Protein AF-A0AAV1VVP1-F1 (afdb_monomer_lite)

pLDDT: mean 71.92, std 19.37, range [24.42, 95.31]

Foldseek 3Di:
DPPVVVVVVLVVVLVVLVVVLVVLVVVLVVCCVPPNCPDPVNVVSLVVSLVSLLVSLLSDDDPVSNVVSVVVSVVSLVVSLVSLVVVLVVLVPPPPPDDDDDDDDPVSVVVSVVSVVVSVVSVVVVVVSVVVSVVSVCVSVVHDPVPPPCPPPPCPPQLLVLLVVLVVQCPDPHHDPCSLVSLLVSQVVLVPDDQPQPDDPDFDDLLCLVAAADDDDPPDDDDDDDDDDDDDDDDDDPDPPNQRSLVSNLVSPLSDPDDCPCNRVSLRSNRNVLCVVLVHDHDDDHDDDDDDDSVLVVLLSVLSSLLSLLVSCVVDPDVLPSPSLLVLLVVLLVCLVCVVVLVVSCPDSSSVSSNLSSLQSVLVSLVVLLVPDDDDDPCPDPDDACSRVVPDHDRPSVVSSVSSVVSLVSLQVPADPVGRQWHWDQDPSGIHIDGPVCVVVVVVVVVVVVVVVVVVPPDD

Sequence (460 aa):
MNTNLSLTLGVHEEEKLLCEIGNSEKQLWALIHSKGLLHSDAQDLYRKVRSIYERIILNSHTHSELQDVEYSLWKLHYKYIDEFRKIIQKSSGNVESRKSGAPQNGVVQRNNANHFKLFKSFLSQAIEFYQKLIVKLREYYGVSGEALFHKKATYIGDDFLALYHCVRSLAVKEPFPDAWNNLIMLFEKNRLSQLQCVAREVCFDFLKPSGRIVEATEAQPKHISSNGNKIERKSTHFTDTKLWSPIVRSISFFFITSSLEEFPIALTCTIEELDKVLELDDFRPCWSQDKNDKLQLSLSAAFTFMGRFVERCLNSSSLNYCLLLPSVLIFMEWCSRMLDAIEVCATNQKSRRAISYFFDVFVELLNQLNNNRKGTEKLLDNTPLWEDYEDNFESGIELRTERIREAAIKIAGRSSNLSKWIITCDDVSGIKFYAASSEENHVKNETERSEFDENSTKRE

Radius of gyration: 31.5 Å; chains: 1; bounding box: 74×81×102 Å

InterPro domains:
  IPR011990 Tetratricopeptide-like helical domain superfamily [G3DSA:1.25.40.10] (18-149)
  IPR011990 Tetratricopeptide-like helical domain superfamily [G3DSA:1.25.40.10] (150-191)
  IPR011990 Tetratricopeptide-like helical domain superfamily [SSF48452] (19-442)
  IPR018834 DNA/RNA-binding domain, Est1-type [PF10373] (153-390)
  IPR019458 Telomerase activating protein Est1-like, N-terminal [PF10374] (69-150)
  IPR045153 Est1/Ebs1-like [PTHR15696] (153-455)

Secondary structure (DSSP, 8-state):
--HHHHHHHHHHHHHHHHHHHHHHHHHHHHHHHHH-TTSHHHHHHHHHHHHHHHHHHHH--SHHHHHHHHHHHHHHHHHHHHHHHHHHHHHHGGGTT--S-----HHHHHHHHHHHHHHHHHHHHHHHHHHHHHHHHHHHHT--GGG--------TT-HHHHHHHHHHHHSSSS--TTHHHHHHHHHHHHHHS-------S----TTSTT---------PPP---------------S--HHHHHHHHHHHHHHHSS--GGGHHHHHHHHHHHHHHHTTPPP-----------HHHHHHHHHHHHHHHHHHHHHT-S-GGG-TTHHHHHHHHHHHHHSHHHHHHHTTSHHHHHHHHHHHHHHHHHHHHHHHT----------PPPHHHH-SS----HHHHHHHHHHHHHHHHHH--TTS--EEEEEETTEEEEEEGGGHHHHHHHHHHHHHHHHHHTT--

Structure (mmCIF, N/CA/C/O backbone):
data_AF-A0AAV1VVP1-F1
#
_entry.id   AF-A0AAV1VVP1-F1
#
loop_
_atom_site.group_PDB
_atom_site.id
_atom_site.type_symbol
_atom_site.label_atom_id
_atom_site.label_alt_id
_atom_site.label_comp_id
_atom_site.label_asym_id
_atom_site.label_entity_id
_atom_site.label_seq_id
_atom_site.pdbx_PDB_ins_code
_atom_site.Cartn_x
_atom_site.Cartn_y
_atom_site.Cartn_z
_atom_site.occupancy
_atom_site.B_iso_or_equiv
_atom_site.auth_seq_id
_atom_site.auth_comp_id
_atom_site.auth_asym_id
_atom_site.auth_atom_id
_atom_site.pdbx_PDB_model_num
ATOM 1 N N . MET A 1 1 ? -25.633 -42.270 12.723 1.00 39.56 1 MET A N 1
ATOM 2 C CA . MET A 1 1 ? -26.812 -41.417 13.000 1.00 39.56 1 MET A CA 1
ATOM 3 C C . MET A 1 1 ? -26.575 -40.353 14.092 1.00 39.56 1 MET A C 1
ATOM 5 O O . MET A 1 1 ? -27.518 -39.645 14.406 1.00 39.56 1 MET A O 1
ATOM 9 N N . ASN A 1 2 ? -25.349 -40.140 14.607 1.00 33.72 2 ASN A N 1
ATOM 10 C CA . ASN A 1 2 ? -25.093 -39.183 15.709 1.00 33.72 2 ASN A CA 1
ATOM 11 C C . ASN A 1 2 ? -24.570 -37.796 15.284 1.00 33.72 2 ASN A C 1
ATOM 13 O O . ASN A 1 2 ? -24.472 -36.905 16.120 1.00 33.72 2 ASN A O 1
ATOM 17 N N . THR A 1 3 ? -24.249 -37.580 14.009 1.00 39.19 3 THR A N 1
ATOM 18 C CA . THR A 1 3 ? -23.676 -36.313 13.521 1.00 39.19 3 THR A CA 1
ATOM 19 C C . THR A 1 3 ? -24.707 -35.188 13.386 1.00 39.19 3 THR A C 1
ATOM 21 O O . THR A 1 3 ? -24.385 -34.040 13.668 1.00 39.19 3 THR A O 1
ATOM 24 N N . ASN A 1 4 ? -25.965 -35.501 13.057 1.00 37.84 4 ASN A N 1
ATOM 25 C CA . ASN A 1 4 ? -27.004 -34.475 12.893 1.00 37.84 4 ASN A CA 1
ATOM 26 C C . ASN A 1 4 ? -27.556 -33.944 14.224 1.00 37.84 4 ASN A C 1
ATOM 28 O O . ASN A 1 4 ? -27.883 -32.767 14.295 1.00 37.84 4 ASN A O 1
ATOM 32 N N . LEU A 1 5 ? -27.604 -34.764 15.286 1.00 40.91 5 LEU A N 1
ATOM 33 C CA . LEU A 1 5 ? -28.094 -34.319 16.600 1.00 40.91 5 LEU A CA 1
ATOM 34 C C . LEU A 1 5 ? -27.150 -33.304 17.264 1.00 40.91 5 LEU A C 1
ATOM 36 O O . LEU A 1 5 ? -27.618 -32.350 17.882 1.00 40.91 5 LEU A O 1
ATOM 40 N N . SER A 1 6 ? -25.832 -33.494 17.116 1.00 49.44 6 SER A N 1
ATOM 41 C CA . SER A 1 6 ? -24.813 -32.595 17.678 1.00 49.44 6 SER A CA 1
ATOM 42 C C . SER A 1 6 ? -24.828 -31.217 17.013 1.00 49.44 6 SER A C 1
ATOM 44 O O . SER A 1 6 ? -24.682 -30.211 17.700 1.00 49.44 6 SER A O 1
ATOM 46 N N . LEU A 1 7 ? -25.042 -31.169 15.694 1.00 52.12 7 LEU A N 1
ATOM 47 C CA . LEU A 1 7 ? -25.154 -29.918 14.940 1.00 52.12 7 LEU A CA 1
ATOM 48 C C . LEU A 1 7 ? -26.420 -29.146 15.333 1.00 52.12 7 LEU A C 1
ATOM 50 O O . LEU A 1 7 ? -26.352 -27.952 15.600 1.00 52.12 7 LEU A O 1
ATOM 54 N N . THR A 1 8 ? -27.565 -29.826 15.462 1.00 50.44 8 THR A N 1
ATOM 55 C CA . THR A 1 8 ? -28.822 -29.180 15.881 1.00 50.44 8 THR A CA 1
ATOM 56 C C . THR A 1 8 ? -28.807 -28.678 17.326 1.00 50.44 8 THR A C 1
ATOM 58 O O . THR A 1 8 ? -29.457 -27.678 17.619 1.00 50.44 8 THR A O 1
ATOM 61 N N . LEU A 1 9 ? -28.073 -29.339 18.234 1.00 53.84 9 LEU A N 1
ATOM 62 C CA . LEU A 1 9 ? -27.935 -28.874 19.621 1.00 53.84 9 LEU A CA 1
ATOM 63 C C . LEU A 1 9 ? -27.069 -27.607 19.707 1.00 53.84 9 LEU A C 1
ATOM 65 O O . LEU A 1 9 ? -27.420 -26.686 20.440 1.00 53.84 9 LEU A O 1
ATOM 69 N N . GLY A 1 10 ? -25.978 -27.554 18.932 1.00 56.81 10 GLY A N 1
ATOM 70 C CA . GLY A 1 10 ? -25.072 -26.403 18.881 1.00 56.81 10 GLY A CA 1
ATOM 71 C C . GLY A 1 10 ? -25.743 -25.135 18.348 1.00 56.81 10 GLY A C 1
ATOM 72 O O . GLY A 1 10 ? -25.612 -24.079 18.960 1.00 56.81 10 GLY A O 1
ATOM 73 N N . VAL A 1 11 ? -26.549 -25.254 17.285 1.00 60.22 11 VAL A N 1
ATOM 74 C CA . VAL A 1 11 ? -27.288 -24.119 16.693 1.00 60.22 11 VAL A CA 1
ATOM 75 C C . VAL A 1 11 ? -28.308 -23.530 17.677 1.00 60.22 11 VAL A C 1
ATOM 77 O O . VAL A 1 11 ? -28.384 -22.316 17.849 1.00 60.22 11 VAL A O 1
ATOM 80 N N . HIS A 1 12 ? -29.051 -24.380 18.395 1.00 61.94 12 HIS A N 1
ATOM 81 C CA . HIS A 1 12 ? -30.024 -23.918 19.393 1.00 61.94 12 HIS A CA 1
ATOM 82 C C . HIS A 1 12 ? -29.369 -23.221 20.597 1.00 61.94 12 HIS A C 1
ATOM 84 O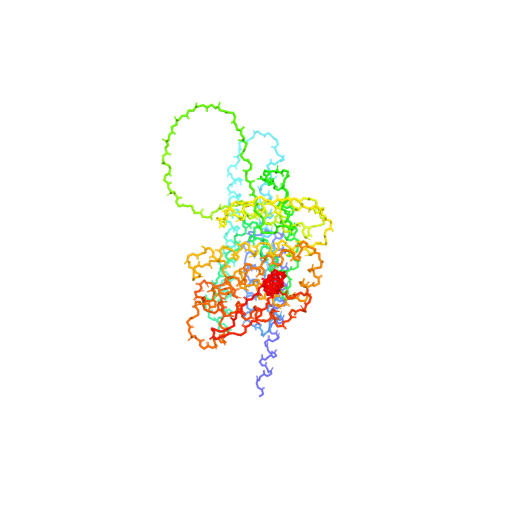 O . HIS A 1 12 ? -29.965 -22.326 21.205 1.00 61.94 12 HIS A O 1
ATOM 90 N N . GLU A 1 13 ? -28.159 -23.640 20.970 1.00 70.00 13 GLU A N 1
ATOM 91 C CA . GLU A 1 13 ? -27.396 -23.006 22.041 1.00 70.00 13 GLU A CA 1
ATOM 92 C C . GLU A 1 13 ? -26.826 -21.653 21.592 1.00 70.00 13 GLU A C 1
ATOM 94 O O . GLU A 1 13 ? -26.918 -20.682 22.340 1.00 70.00 13 GLU A O 1
ATOM 99 N N . GLU A 1 14 ? -26.338 -21.543 20.358 1.00 68.81 14 GLU A N 1
ATOM 100 C CA . GLU A 1 14 ? -25.817 -20.299 19.778 1.00 68.81 14 GLU A CA 1
ATOM 101 C C . GLU A 1 14 ? -26.901 -19.217 19.624 1.00 68.81 14 GLU A C 1
ATOM 103 O O . GLU A 1 14 ? -26.714 -18.086 20.083 1.00 68.81 14 GLU A O 1
ATOM 108 N N . GLU A 1 15 ? -28.086 -19.566 19.113 1.00 73.44 15 GLU A N 1
ATOM 109 C CA . GLU A 1 15 ? -29.234 -18.645 19.035 1.00 73.44 15 GLU A CA 1
ATOM 110 C C . GLU A 1 15 ? -29.636 -18.102 20.415 1.00 73.44 15 GLU A C 1
ATOM 112 O O . GLU A 1 15 ? -29.913 -16.909 20.590 1.00 73.44 15 GLU A O 1
ATOM 117 N N . LYS A 1 16 ? -29.616 -18.966 21.437 1.00 81.06 16 LYS A N 1
ATOM 118 C CA . LYS A 1 16 ? -29.907 -18.573 22.820 1.00 81.06 16 LYS A CA 1
ATOM 119 C C . LYS A 1 16 ? -28.878 -17.570 23.349 1.00 81.06 16 LYS A C 1
ATOM 121 O O . LYS A 1 16 ? -29.255 -16.632 24.057 1.00 81.06 16 LYS A O 1
ATOM 126 N N . LEU A 1 17 ? -27.604 -17.737 22.995 1.00 81.31 17 LEU A N 1
ATOM 127 C CA . LEU A 1 17 ? -26.529 -16.816 23.373 1.00 81.31 17 LEU A CA 1
ATOM 128 C C . LEU A 1 17 ? -26.642 -15.465 22.667 1.00 81.31 17 LEU A C 1
ATOM 130 O O . LEU A 1 17 ? -26.459 -14.433 23.315 1.00 81.31 17 LEU A O 1
ATOM 134 N N . LEU A 1 18 ? -27.017 -15.450 21.387 1.00 81.75 18 LEU A N 1
ATOM 135 C CA . LEU A 1 18 ? -27.273 -14.216 20.637 1.00 81.75 18 LEU A CA 1
ATOM 136 C C . LEU A 1 18 ? -28.467 -13.432 21.211 1.00 81.75 18 LEU A C 1
ATOM 138 O O . LEU A 1 18 ? -28.422 -12.206 21.337 1.00 81.75 18 LEU A O 1
ATOM 142 N N . CYS A 1 19 ? -29.528 -14.109 21.655 1.00 82.31 19 CYS A N 1
ATOM 143 C CA . CYS A 1 19 ? -30.606 -13.436 22.383 1.00 82.31 19 CYS A CA 1
ATOM 144 C C . CYS A 1 19 ? -30.149 -12.903 23.753 1.00 82.31 19 CYS A C 1
ATOM 146 O O . CYS A 1 19 ? -30.506 -11.782 24.135 1.00 82.31 19 CYS A O 1
ATOM 148 N N . GLU A 1 20 ? -29.357 -13.680 24.503 1.00 88.75 20 GLU A N 1
ATOM 149 C CA . GLU A 1 20 ? -28.822 -13.252 25.802 1.00 88.75 20 GLU A CA 1
ATOM 150 C C . GLU A 1 20 ? -27.941 -12.002 25.663 1.00 88.75 20 GLU A C 1
ATOM 152 O O . GLU A 1 20 ? -28.044 -11.078 26.482 1.00 88.75 20 GLU A O 1
ATOM 157 N N . ILE A 1 21 ? -27.113 -11.937 24.615 1.00 89.81 21 ILE A N 1
ATOM 158 C CA . ILE A 1 21 ? -26.185 -10.826 24.411 1.00 89.81 21 ILE A CA 1
ATOM 159 C C . ILE A 1 21 ? -26.915 -9.536 24.052 1.00 89.81 21 ILE A C 1
ATOM 161 O O . ILE A 1 21 ? -26.672 -8.509 24.687 1.00 89.81 21 ILE A O 1
ATOM 165 N N . GLY A 1 22 ? -27.894 -9.594 23.143 1.00 86.44 22 GLY A N 1
ATOM 166 C CA . GLY A 1 22 ? -28.682 -8.423 22.755 1.00 86.44 22 GLY A CA 1
ATOM 167 C C . GLY A 1 22 ? -29.457 -7.818 23.931 1.00 86.44 22 GLY A C 1
ATOM 168 O O . GLY A 1 22 ? -29.561 -6.595 24.056 1.00 86.44 22 GLY A O 1
ATOM 169 N N . ASN A 1 23 ? -29.962 -8.657 24.840 1.00 90.00 23 ASN A N 1
ATOM 170 C CA . ASN A 1 23 ? -30.621 -8.196 26.063 1.00 90.00 23 ASN A CA 1
ATOM 171 C C . ASN A 1 23 ? -29.626 -7.597 27.065 1.00 90.00 23 ASN A C 1
ATOM 173 O O . ASN A 1 23 ? -29.883 -6.532 27.632 1.00 90.00 23 ASN A O 1
ATOM 177 N N . SER A 1 24 ? -28.481 -8.252 27.254 1.00 91.44 24 SER A N 1
ATOM 178 C CA . SER A 1 24 ? -27.440 -7.800 28.180 1.00 91.44 24 SER A CA 1
ATOM 179 C C . SER A 1 24 ? -26.812 -6.474 27.733 1.00 91.44 24 SER A C 1
ATOM 181 O O . SER A 1 24 ? -26.576 -5.601 28.565 1.00 91.44 24 SER A O 1
ATOM 183 N N . GLU A 1 25 ? -26.618 -6.255 26.428 1.00 92.56 25 GLU A N 1
ATOM 184 C CA . GLU A 1 25 ? -26.153 -4.969 25.894 1.00 92.56 25 GLU A CA 1
ATOM 185 C C . GLU A 1 25 ? -27.154 -3.839 26.140 1.00 92.56 25 GLU A C 1
ATOM 187 O O . GLU A 1 25 ? -26.767 -2.753 26.571 1.00 92.56 25 GLU A O 1
ATOM 192 N N . LYS A 1 26 ? -28.451 -4.076 25.905 1.00 93.00 26 LYS A N 1
ATOM 193 C CA . LYS A 1 26 ? -29.493 -3.074 26.190 1.00 93.00 26 LYS A CA 1
ATOM 194 C C . LYS A 1 26 ? -29.480 -2.668 27.664 1.00 93.00 26 LYS A C 1
ATOM 196 O O . LYS A 1 26 ? -29.546 -1.478 27.973 1.00 93.00 26 LYS A O 1
ATOM 201 N N . GLN A 1 27 ? -29.351 -3.645 28.562 1.00 93.94 27 GLN A N 1
ATOM 202 C CA . GLN A 1 27 ? -29.239 -3.399 30.000 1.00 93.94 27 GLN A CA 1
ATOM 203 C C . GLN A 1 27 ? -27.964 -2.626 30.350 1.00 93.94 27 GLN A C 1
ATOM 205 O O . GLN A 1 27 ? -28.024 -1.687 31.142 1.00 93.94 27 GLN A O 1
ATOM 210 N N . LEU A 1 28 ? -26.833 -2.958 29.720 1.00 94.19 28 LEU A N 1
ATOM 211 C CA . LEU A 1 28 ? -25.565 -2.260 29.918 1.00 94.19 28 LEU A CA 1
ATOM 212 C C . LEU A 1 28 ? -25.690 -0.775 29.579 1.00 94.19 28 LEU A C 1
ATOM 214 O O . LEU A 1 28 ? -25.318 0.069 30.390 1.00 94.19 28 LEU A O 1
ATOM 218 N N . TRP A 1 29 ? -26.265 -0.441 28.424 1.00 93.81 29 TRP A N 1
ATOM 219 C CA . TRP A 1 29 ? -26.418 0.957 28.020 1.00 93.81 29 TRP A CA 1
ATOM 220 C C . TRP A 1 29 ? -27.405 1.720 28.911 1.00 93.81 29 TRP A C 1
ATOM 222 O O . TRP A 1 29 ? -27.124 2.854 29.294 1.00 93.81 29 TRP A O 1
ATOM 232 N N . ALA A 1 30 ? -28.513 1.096 29.325 1.00 93.75 30 ALA A N 1
ATOM 233 C CA . ALA A 1 30 ? -29.442 1.696 30.288 1.00 93.75 30 ALA A CA 1
ATOM 234 C C . ALA A 1 30 ? -28.764 1.998 31.639 1.00 93.75 30 ALA A C 1
ATOM 236 O O . ALA A 1 30 ? -28.996 3.042 32.257 1.00 93.75 30 ALA A O 1
ATOM 237 N N . LEU A 1 31 ? -27.885 1.103 32.086 1.00 93.44 31 LEU A N 1
ATOM 238 C CA . LEU A 1 31 ? -27.145 1.232 33.333 1.00 93.44 31 LEU A CA 1
ATOM 239 C C . LEU A 1 31 ? -26.043 2.296 33.252 1.00 93.44 31 LEU A C 1
ATOM 241 O O . LEU A 1 31 ? -25.908 3.103 34.169 1.00 93.44 31 LEU A O 1
ATOM 245 N N . ILE A 1 32 ? -25.310 2.359 32.137 1.00 91.38 32 ILE A N 1
ATOM 246 C CA . ILE A 1 32 ? -24.316 3.411 31.884 1.00 91.38 32 ILE A CA 1
ATOM 247 C C . ILE A 1 32 ? -24.992 4.786 31.849 1.00 91.38 32 ILE A C 1
ATOM 249 O O . ILE A 1 32 ? -24.477 5.724 32.454 1.00 91.38 32 ILE A O 1
ATOM 253 N N . HIS A 1 33 ? -26.157 4.916 31.208 1.00 89.31 33 HIS A N 1
ATOM 254 C CA . HIS A 1 33 ? -26.882 6.189 31.154 1.00 89.31 33 HIS A CA 1
ATOM 255 C C . HIS A 1 33 ? -27.450 6.623 32.513 1.00 89.31 33 HIS A C 1
ATOM 257 O O . HIS A 1 33 ? -27.504 7.818 32.790 1.00 89.31 33 HIS A O 1
ATOM 263 N N . SER A 1 34 ? -27.872 5.677 33.358 1.00 92.56 34 SER A N 1
ATOM 264 C CA . SER A 1 34 ? -28.502 5.983 34.651 1.00 92.56 34 SER A CA 1
ATOM 265 C C . SER A 1 34 ? -27.512 6.128 35.811 1.00 92.56 34 SER A C 1
ATOM 267 O O . SER A 1 34 ? -27.662 7.038 36.623 1.00 92.56 34 SER A O 1
ATOM 269 N N . LYS A 1 35 ? -26.502 5.253 35.905 1.00 90.06 35 LYS A N 1
ATOM 270 C CA . LYS A 1 35 ? -25.540 5.197 37.023 1.00 90.06 35 LYS A CA 1
ATOM 271 C C . LYS A 1 35 ? -24.113 5.610 36.646 1.00 90.06 35 LYS A C 1
ATOM 273 O O . LYS A 1 35 ? -23.286 5.828 37.530 1.00 90.06 35 LYS A O 1
ATOM 278 N N . GLY A 1 36 ? -23.817 5.731 35.354 1.00 86.06 36 GLY A N 1
ATOM 279 C CA . GLY A 1 36 ? -22.497 6.085 34.841 1.00 86.06 36 GLY A CA 1
ATOM 280 C C . GLY A 1 36 ? -21.584 4.885 34.570 1.00 86.06 36 GLY A C 1
ATOM 281 O O . GLY A 1 36 ? -21.733 3.799 35.127 1.00 86.06 36 GLY A O 1
ATOM 282 N N . LEU A 1 37 ? -20.582 5.120 33.720 1.00 87.69 37 LEU A N 1
ATOM 283 C CA . LEU A 1 37 ? -19.620 4.121 33.229 1.00 87.69 37 LEU A CA 1
ATOM 284 C C . LEU A 1 37 ? -18.781 3.450 34.332 1.00 87.69 37 LEU A C 1
ATOM 286 O O . LEU A 1 37 ? -18.332 2.316 34.191 1.00 87.69 37 LEU A O 1
ATOM 290 N N . LEU A 1 38 ? -18.511 4.176 35.419 1.00 85.56 38 LEU A N 1
ATOM 291 C CA . LEU A 1 38 ? -17.624 3.725 36.494 1.00 85.56 38 LEU A CA 1
ATOM 292 C C . LEU A 1 38 ? -18.353 2.931 37.585 1.00 85.56 38 LEU A C 1
ATOM 294 O O . LEU A 1 38 ? -17.709 2.475 38.527 1.00 85.56 38 LEU A O 1
ATOM 298 N N . HIS A 1 39 ? -19.673 2.767 37.472 1.00 90.56 39 HIS A N 1
ATOM 299 C CA . HIS A 1 39 ? -20.453 1.985 38.421 1.00 90.56 39 HIS A CA 1
ATOM 300 C C . HIS A 1 39 ? -20.076 0.496 38.335 1.00 90.56 39 HIS A C 1
ATOM 302 O O . HIS A 1 39 ? -19.952 -0.043 37.234 1.00 90.56 39 HIS A O 1
ATOM 308 N N . SER A 1 40 ? -19.939 -0.182 39.482 1.00 90.38 40 SER A N 1
ATOM 309 C CA . SER A 1 40 ? -19.559 -1.605 39.560 1.00 90.38 40 SER A CA 1
ATOM 310 C C . SER A 1 40 ? -20.453 -2.487 38.690 1.00 90.38 40 SER A C 1
ATOM 312 O O . SER A 1 40 ? -19.948 -3.184 37.820 1.00 90.38 40 SER A O 1
ATOM 314 N N . ASP A 1 41 ? -21.776 -2.345 38.827 1.00 90.88 41 ASP A N 1
ATOM 315 C CA . ASP A 1 41 ? -22.757 -3.106 38.045 1.00 90.88 41 ASP A CA 1
ATOM 316 C C . ASP A 1 41 ? -22.549 -2.956 36.524 1.00 90.88 41 ASP A C 1
ATOM 318 O O . ASP A 1 41 ? -22.721 -3.916 35.776 1.00 90.88 41 ASP A O 1
ATOM 322 N N . ALA A 1 42 ? -22.175 -1.759 36.045 1.00 91.31 42 ALA A N 1
ATOM 323 C CA . ALA A 1 42 ? -21.936 -1.516 34.621 1.00 91.31 42 ALA A CA 1
ATOM 324 C C . ALA A 1 42 ? -20.656 -2.217 34.152 1.00 91.31 42 ALA A C 1
ATOM 326 O O . ALA A 1 42 ? -20.634 -2.825 33.084 1.00 91.31 42 ALA A O 1
ATOM 327 N N . GLN A 1 43 ? -19.608 -2.194 34.977 1.00 90.94 43 GLN A N 1
ATOM 328 C CA . GLN A 1 43 ? -18.359 -2.901 34.699 1.00 90.94 43 GLN A CA 1
ATOM 329 C C . GLN A 1 43 ? -18.537 -4.423 34.733 1.00 90.94 43 GLN A C 1
ATOM 331 O O . GLN A 1 43 ? -17.977 -5.126 33.891 1.00 90.94 43 GLN A O 1
ATOM 336 N N . ASP A 1 44 ? -19.317 -4.935 35.684 1.00 92.88 44 ASP A N 1
ATOM 337 C CA . ASP A 1 44 ? -19.644 -6.357 35.793 1.00 92.88 44 ASP A CA 1
ATOM 338 C C . ASP A 1 44 ? -20.451 -6.828 34.588 1.00 92.88 44 ASP A C 1
ATOM 340 O O . ASP A 1 44 ? -20.114 -7.841 33.968 1.00 92.88 44 ASP A O 1
ATOM 344 N N . LEU A 1 45 ? -21.462 -6.055 34.189 1.00 93.69 45 LEU A N 1
ATOM 345 C CA . LEU A 1 45 ? -22.269 -6.381 33.023 1.00 93.69 45 LEU A CA 1
ATOM 346 C C . LEU A 1 45 ? -21.457 -6.289 31.724 1.00 93.69 45 LEU A C 1
ATOM 348 O O . LEU A 1 45 ? -21.582 -7.167 30.876 1.00 93.69 45 LEU A O 1
ATOM 352 N N . TYR A 1 46 ? -20.555 -5.312 31.592 1.00 94.25 46 TYR A N 1
ATOM 353 C CA . TYR A 1 46 ? -19.604 -5.253 30.479 1.00 94.25 46 TYR A CA 1
ATOM 354 C C . TYR A 1 46 ? -18.724 -6.509 30.408 1.00 94.25 46 TYR A C 1
ATOM 356 O O . TYR A 1 46 ? -18.602 -7.123 29.345 1.00 94.25 46 TYR A O 1
ATOM 364 N N . ARG A 1 47 ? -18.143 -6.936 31.542 1.00 93.69 47 ARG A N 1
ATOM 365 C CA . ARG A 1 47 ? -17.344 -8.171 31.618 1.00 93.69 47 ARG A CA 1
ATOM 366 C C . ARG A 1 47 ? -18.166 -9.394 31.215 1.00 93.69 47 ARG A C 1
ATOM 368 O O . ARG A 1 47 ? -17.649 -10.241 30.486 1.00 93.69 47 ARG A O 1
ATOM 375 N N . LYS A 1 48 ? -19.432 -9.461 31.644 1.00 93.31 48 LYS A N 1
ATOM 376 C CA . LYS A 1 48 ? -20.360 -10.533 31.270 1.00 93.31 48 LYS A CA 1
ATOM 377 C C . LYS A 1 48 ? -20.614 -10.545 29.761 1.00 93.31 48 LYS A C 1
ATOM 379 O O . LYS A 1 48 ? -20.383 -11.572 29.135 1.00 93.31 48 LYS A O 1
ATOM 384 N N . VAL A 1 49 ? -21.029 -9.420 29.172 1.00 94.06 49 VAL A N 1
ATOM 385 C CA . VAL A 1 49 ? -21.293 -9.309 27.724 1.00 94.06 49 VAL A CA 1
ATOM 386 C C . VAL A 1 49 ? -20.057 -9.714 26.917 1.00 94.06 49 VAL A C 1
ATOM 388 O O . VAL A 1 49 ? -20.156 -10.540 26.014 1.00 94.06 49 VAL A O 1
ATOM 391 N N . ARG A 1 50 ? -18.875 -9.210 27.291 1.00 94.56 50 ARG A N 1
ATOM 392 C CA . ARG A 1 50 ? -17.603 -9.567 26.647 1.00 94.56 50 ARG A CA 1
ATOM 393 C C . ARG A 1 50 ? -17.319 -11.072 26.701 1.00 94.56 50 ARG A C 1
ATOM 395 O O . ARG A 1 50 ? -16.879 -11.639 25.709 1.00 94.56 50 ARG A O 1
ATOM 402 N N . SER A 1 51 ? -17.576 -11.717 27.839 1.00 92.06 51 SER A N 1
ATOM 403 C CA . SER A 1 51 ? -17.389 -13.166 27.993 1.00 92.06 51 SER A CA 1
ATOM 404 C C . SER A 1 51 ? -18.372 -13.983 27.146 1.00 92.06 51 SER A C 1
ATOM 406 O O . SER A 1 51 ? -18.007 -15.057 26.673 1.00 92.06 51 SER A O 1
ATOM 408 N N . ILE A 1 52 ? -19.596 -13.486 26.922 1.00 90.50 52 ILE A N 1
ATOM 409 C CA . ILE A 1 52 ? -20.553 -14.138 26.017 1.00 90.50 52 ILE A CA 1
ATOM 410 C C . ILE A 1 52 ? -20.038 -14.061 24.576 1.00 90.50 52 ILE A C 1
ATOM 412 O O . ILE A 1 52 ? -19.986 -15.097 23.921 1.00 90.50 52 ILE A O 1
ATOM 416 N N . TYR A 1 53 ? -19.589 -12.886 24.114 1.00 92.62 53 TYR A N 1
ATOM 417 C CA . TYR A 1 53 ? -18.978 -12.737 22.785 1.00 92.62 53 TYR A CA 1
ATOM 418 C C . TYR A 1 53 ? -17.776 -13.669 22.593 1.00 92.62 53 TYR A C 1
ATOM 420 O O . TYR A 1 53 ? -17.710 -14.373 21.593 1.00 92.62 53 TYR A O 1
ATOM 428 N N . GLU A 1 54 ? -16.855 -13.716 23.561 1.00 91.56 54 GLU A N 1
ATOM 429 C CA . GLU A 1 54 ? -15.700 -14.626 23.529 1.00 91.56 54 GLU A CA 1
ATOM 430 C C . GLU A 1 54 ? -16.130 -16.089 23.367 1.00 91.56 54 GLU A C 1
ATOM 432 O O . GLU A 1 54 ? -15.552 -16.814 22.563 1.00 91.56 54 GLU A O 1
ATOM 437 N N . ARG A 1 55 ? -17.165 -16.522 24.095 1.00 89.00 55 ARG A N 1
ATOM 438 C CA . ARG A 1 55 ? -17.679 -17.890 23.989 1.00 89.00 55 ARG A CA 1
ATOM 439 C C . ARG A 1 55 ? -18.291 -18.179 22.621 1.00 89.00 55 ARG A C 1
ATOM 441 O O . ARG A 1 55 ? -18.070 -19.266 22.110 1.00 89.00 55 ARG A O 1
ATOM 448 N N . ILE A 1 56 ? -19.044 -17.238 22.049 1.00 87.88 56 ILE A N 1
ATOM 449 C CA . ILE A 1 56 ? -19.615 -17.405 20.705 1.00 87.88 56 ILE A CA 1
ATOM 450 C C . ILE A 1 56 ? -18.474 -17.543 19.693 1.00 87.88 56 ILE A C 1
ATOM 452 O O . ILE A 1 56 ? -18.404 -18.549 19.007 1.00 87.88 56 ILE A O 1
ATOM 456 N N . ILE A 1 57 ? -17.504 -16.623 19.702 1.00 88.50 57 ILE A N 1
ATOM 457 C CA . ILE A 1 57 ? -16.359 -16.633 18.774 1.00 88.50 57 ILE A CA 1
ATOM 458 C C . ILE A 1 57 ? -15.570 -17.953 18.825 1.00 88.50 57 ILE A C 1
ATOM 460 O O . ILE A 1 57 ? -15.134 -18.442 17.790 1.00 88.50 57 ILE A O 1
ATOM 464 N N . LEU A 1 58 ? -15.382 -18.538 20.012 1.00 86.06 58 LEU A N 1
ATOM 465 C CA . LEU A 1 58 ? -14.664 -19.810 20.169 1.00 86.06 58 LEU A CA 1
ATOM 466 C C . LEU A 1 58 ? -15.496 -21.045 19.783 1.00 86.06 58 LEU A C 1
ATOM 468 O O . LEU A 1 58 ? -14.927 -22.121 19.618 1.00 86.06 58 LEU A O 1
ATOM 472 N N . ASN A 1 59 ? -16.817 -20.898 19.659 1.00 82.06 59 ASN A N 1
ATOM 473 C CA . ASN A 1 59 ? -17.749 -21.977 19.334 1.00 82.06 59 ASN A CA 1
ATOM 474 C C . ASN A 1 59 ? -18.316 -21.886 17.907 1.00 82.06 59 ASN A C 1
ATOM 476 O O . ASN A 1 59 ? -18.912 -22.859 17.450 1.00 82.06 59 ASN A O 1
ATOM 480 N N . SER A 1 60 ? -18.182 -20.750 17.216 1.00 74.38 60 SER A N 1
ATOM 481 C CA . SER A 1 60 ? -18.715 -20.569 15.863 1.00 74.38 60 SER A CA 1
ATOM 482 C C . SER A 1 60 ? -17.938 -21.407 14.844 1.00 74.38 60 SER A C 1
ATOM 484 O O . SER A 1 60 ? -16.707 -21.456 14.852 1.00 74.38 60 SER A O 1
ATOM 486 N N . HIS A 1 61 ? -18.672 -22.059 13.940 1.00 66.62 61 HIS A N 1
ATOM 487 C CA . HIS A 1 61 ? -18.115 -23.013 12.973 1.00 66.62 61 HIS A CA 1
ATOM 488 C C . HIS A 1 61 ? -17.909 -22.401 11.582 1.00 66.62 61 HIS A C 1
ATOM 490 O O . HIS A 1 61 ? -17.228 -22.996 10.744 1.00 66.62 61 HIS A O 1
ATOM 496 N N . THR A 1 62 ? -18.498 -21.229 11.310 1.00 67.62 62 THR A N 1
ATOM 497 C CA . THR A 1 62 ? -18.389 -20.558 10.013 1.00 67.62 62 THR A CA 1
ATOM 498 C C . THR A 1 62 ? -17.652 -19.224 10.117 1.00 67.62 62 THR A C 1
ATOM 500 O O . THR A 1 62 ? -17.790 -18.467 11.077 1.00 67.62 62 THR A O 1
ATOM 503 N N . HIS A 1 63 ? -16.870 -18.911 9.083 1.00 61.75 63 HIS A N 1
ATOM 504 C CA . HIS A 1 63 ? -16.116 -17.658 9.003 1.00 61.75 63 HIS A CA 1
ATOM 505 C C . HIS A 1 63 ? -17.032 -16.418 8.968 1.00 61.75 63 HIS A C 1
ATOM 507 O O . HIS A 1 63 ? -16.676 -15.379 9.518 1.00 61.75 63 HIS A O 1
ATOM 513 N N . SER A 1 64 ? -18.201 -16.502 8.321 1.00 60.69 64 SER A N 1
ATOM 514 C CA . SER A 1 64 ? -19.133 -15.368 8.200 1.00 60.69 64 SER A CA 1
ATOM 515 C C . SER A 1 64 ? -19.717 -14.966 9.556 1.00 60.69 64 SER A C 1
ATOM 517 O O . SER A 1 64 ? -19.742 -13.786 9.886 1.00 60.69 64 SER A O 1
ATOM 519 N N . GLU A 1 65 ? -20.136 -15.942 10.364 1.00 70.81 65 GLU A N 1
ATOM 520 C CA . GLU A 1 65 ? -20.670 -15.697 11.710 1.00 70.81 65 GLU A CA 1
ATOM 521 C C . GLU A 1 65 ? -19.590 -15.131 12.637 1.00 70.81 65 GLU A C 1
ATOM 523 O O . GLU A 1 65 ? -19.843 -14.200 13.403 1.00 70.81 65 GLU A O 1
ATOM 528 N N . LEU A 1 66 ? -18.355 -15.630 12.514 1.00 77.19 66 LEU A N 1
ATOM 529 C CA . LEU A 1 66 ? -17.223 -15.144 13.298 1.00 77.19 66 LEU A CA 1
ATOM 530 C C . LEU A 1 66 ? -16.950 -13.652 13.048 1.00 77.19 66 LEU A C 1
ATOM 532 O O . LEU A 1 66 ? -16.675 -12.921 13.998 1.00 77.19 66 LEU A O 1
ATOM 536 N N . GLN A 1 67 ? -17.075 -13.188 11.800 1.00 78.88 67 GLN A N 1
ATOM 537 C CA . GLN A 1 67 ? -16.856 -11.787 11.433 1.00 78.88 67 GLN A CA 1
ATOM 538 C C . GLN A 1 67 ? -17.933 -10.852 12.005 1.00 78.88 67 GLN A C 1
ATOM 540 O O . GLN A 1 67 ? -17.603 -9.799 12.549 1.00 78.88 67 GLN A O 1
ATOM 545 N N . ASP A 1 68 ? -19.209 -11.239 11.949 1.00 83.56 68 ASP A N 1
ATOM 546 C CA . ASP A 1 68 ? -20.307 -10.420 12.482 1.00 83.56 68 ASP A CA 1
ATOM 547 C C . ASP A 1 68 ? -20.253 -10.311 14.014 1.00 83.56 68 ASP A C 1
ATOM 549 O O . ASP A 1 68 ? -20.467 -9.238 14.600 1.00 83.56 68 ASP A O 1
ATOM 553 N N . VAL A 1 69 ? -19.931 -11.420 14.684 1.00 87.94 69 VAL A N 1
ATOM 554 C CA . VAL A 1 69 ? -19.807 -11.480 16.144 1.00 87.94 69 VAL A CA 1
ATOM 555 C C . VAL A 1 69 ? -18.564 -10.716 16.613 1.00 87.94 69 VAL A C 1
ATOM 557 O O . VAL A 1 69 ? -18.653 -9.949 17.578 1.00 87.94 69 VAL A O 1
ATOM 560 N N . GLU A 1 70 ? -17.428 -10.856 15.922 1.00 89.81 70 GLU A N 1
ATOM 561 C CA . GLU A 1 70 ? -16.205 -10.086 16.190 1.00 89.81 70 GLU A CA 1
ATOM 562 C C . GLU A 1 70 ? -16.447 -8.583 16.013 1.00 89.81 70 GLU A C 1
ATOM 564 O O . GLU A 1 70 ? -16.160 -7.805 16.927 1.00 89.81 70 GLU A O 1
ATOM 569 N N . TYR A 1 71 ? -17.095 -8.175 14.919 1.00 89.19 71 TYR A N 1
ATOM 570 C CA . TYR A 1 71 ? -17.456 -6.778 14.690 1.00 89.19 71 TYR A CA 1
ATOM 571 C C . TYR A 1 71 ? -18.348 -6.222 15.810 1.00 89.19 71 TYR A C 1
ATOM 573 O O . TYR A 1 71 ? -18.169 -5.089 16.271 1.00 89.19 71 TYR A O 1
ATOM 581 N N . SER A 1 72 ? -19.302 -7.019 16.291 1.00 91.38 72 SER A N 1
ATOM 582 C CA . SER A 1 72 ? -20.214 -6.630 17.371 1.00 91.38 72 SER A CA 1
ATOM 583 C C . SER A 1 72 ? -19.478 -6.471 18.709 1.00 91.38 72 SER A C 1
ATOM 585 O O . SER A 1 72 ? -19.676 -5.480 19.423 1.00 91.38 72 SER A O 1
ATOM 587 N N . LEU A 1 73 ? -18.535 -7.369 19.001 1.00 94.38 73 LEU A N 1
ATOM 588 C CA . LEU A 1 73 ? -17.623 -7.271 20.139 1.00 94.38 73 LEU A CA 1
ATOM 589 C C . LEU A 1 73 ? -16.714 -6.036 20.053 1.00 94.38 73 LEU A C 1
ATOM 591 O O . LEU A 1 73 ? -16.512 -5.338 21.056 1.00 94.38 73 LEU A O 1
ATOM 595 N N . TRP A 1 74 ? -16.177 -5.724 18.873 1.00 94.81 74 TRP A N 1
ATOM 596 C CA . TRP A 1 74 ? -15.406 -4.501 18.665 1.00 94.81 74 TRP A CA 1
ATOM 597 C C . TRP A 1 74 ? -16.274 -3.258 18.871 1.00 94.81 74 TRP A C 1
ATOM 599 O O . TRP A 1 74 ? -15.879 -2.336 19.587 1.00 94.81 74 TRP A O 1
ATOM 609 N N . LYS A 1 75 ? -17.500 -3.245 18.340 1.00 93.31 75 LYS A N 1
ATOM 610 C CA . LYS A 1 75 ? -18.457 -2.143 18.509 1.00 93.31 75 LYS A CA 1
ATOM 611 C C . LYS A 1 75 ? -18.803 -1.893 19.978 1.00 93.31 75 LYS A C 1
ATOM 613 O O . LYS A 1 75 ? -18.930 -0.731 20.377 1.00 93.31 75 LYS A O 1
ATOM 618 N N . LEU A 1 76 ? -18.912 -2.945 20.794 1.00 93.81 76 LEU A N 1
ATOM 619 C CA . LEU A 1 76 ? -19.055 -2.834 22.248 1.00 93.81 76 LEU A CA 1
ATOM 620 C C . LEU A 1 76 ? -17.861 -2.087 22.866 1.00 93.81 76 LEU A C 1
ATOM 622 O O . LEU A 1 76 ? -18.062 -1.098 23.576 1.00 93.81 76 LEU A O 1
ATOM 626 N N . HIS A 1 77 ? -16.629 -2.517 22.565 1.00 94.81 77 HIS A N 1
ATOM 627 C CA . HIS A 1 77 ? -15.407 -1.857 23.042 1.00 94.81 77 HIS A CA 1
ATOM 628 C C . HIS A 1 77 ? -15.338 -0.399 22.578 1.00 94.81 77 HIS A C 1
ATOM 630 O O . HIS A 1 77 ? -15.072 0.490 23.385 1.00 94.81 77 HIS A O 1
ATOM 636 N N . TYR A 1 78 ? -15.617 -0.139 21.301 1.00 93.56 78 TYR A N 1
ATOM 637 C CA . TYR A 1 78 ? -15.574 1.192 20.706 1.00 93.56 78 TYR A CA 1
ATOM 638 C C . TYR A 1 78 ? -16.536 2.160 21.396 1.00 93.56 78 TYR A C 1
ATOM 640 O O . TYR A 1 78 ? -16.132 3.255 21.787 1.00 93.56 78 TYR A O 1
ATOM 648 N N . LYS A 1 79 ? -17.793 1.755 21.617 1.00 92.81 79 LYS A N 1
ATOM 649 C CA . LYS A 1 79 ? -18.758 2.584 22.353 1.00 92.81 79 LYS A CA 1
ATOM 650 C C . LYS A 1 79 ? -18.292 2.855 23.786 1.00 92.81 79 LYS A C 1
ATOM 652 O O . LYS A 1 79 ? -18.433 3.970 24.274 1.00 92.81 79 LYS A O 1
ATOM 657 N N . TYR A 1 80 ? -17.691 1.867 24.451 1.00 93.25 80 TYR A N 1
ATOM 658 C CA . TYR A 1 80 ? -17.142 2.039 25.799 1.00 93.25 80 TYR A CA 1
ATOM 659 C C . TYR A 1 80 ? -15.957 3.027 25.821 1.00 93.25 80 TYR A C 1
ATOM 661 O O . TYR A 1 80 ? -15.856 3.870 26.715 1.00 93.25 80 TYR A O 1
ATOM 669 N N . ILE A 1 81 ? -15.083 2.973 24.807 1.00 94.06 81 ILE A N 1
ATOM 670 C CA . ILE A 1 81 ? -13.995 3.941 24.581 1.00 94.06 81 ILE A CA 1
ATOM 671 C C . ILE A 1 81 ? -14.558 5.348 24.372 1.00 94.06 81 ILE A C 1
ATOM 673 O O . ILE A 1 81 ? -14.037 6.309 24.939 1.00 94.06 81 ILE A O 1
ATOM 677 N N . ASP A 1 82 ? -15.607 5.477 23.563 1.00 91.81 82 ASP A N 1
ATOM 678 C CA . ASP A 1 82 ? -16.253 6.756 23.278 1.00 91.81 82 ASP A CA 1
ATOM 679 C C . ASP A 1 82 ? -16.852 7.392 24.544 1.00 91.81 82 ASP A C 1
ATOM 681 O O . ASP A 1 82 ? -16.652 8.580 24.800 1.00 91.81 82 ASP A O 1
ATOM 685 N N . GLU A 1 83 ? -17.471 6.597 25.422 1.00 90.94 83 GLU A N 1
ATOM 686 C CA . GLU A 1 83 ? -17.944 7.080 26.726 1.00 90.94 83 GLU A CA 1
ATOM 687 C C . GLU A 1 83 ? -16.799 7.564 27.629 1.00 90.94 83 GLU A C 1
ATOM 689 O O . GLU A 1 83 ? -16.898 8.636 28.235 1.00 90.94 83 GLU A O 1
ATOM 694 N N . PHE A 1 84 ? -15.662 6.858 27.670 1.00 91.25 84 PHE A N 1
ATOM 695 C CA . PHE A 1 84 ? -14.469 7.366 28.358 1.00 91.25 84 PHE A CA 1
ATOM 696 C C . PHE A 1 84 ? -13.982 8.697 27.767 1.00 91.25 84 PHE A C 1
ATOM 698 O O . PHE A 1 84 ? -13.660 9.617 28.524 1.00 91.25 84 PHE A O 1
ATOM 705 N N . ARG A 1 85 ? -13.954 8.835 26.433 1.00 90.81 85 ARG A N 1
ATOM 706 C CA . ARG A 1 85 ? -13.558 10.083 25.755 1.00 90.81 85 ARG A CA 1
ATOM 707 C C . ARG A 1 85 ? -14.493 11.234 26.114 1.00 90.81 85 ARG A C 1
ATOM 709 O O . ARG A 1 85 ? -14.001 12.306 26.462 1.00 90.81 85 ARG A O 1
ATOM 716 N N . LYS A 1 86 ? -15.811 11.009 26.135 1.00 89.62 86 LYS A N 1
ATOM 717 C CA . LYS A 1 86 ? -16.808 12.002 26.575 1.00 89.62 86 LYS A CA 1
ATOM 718 C C . LYS A 1 86 ? -16.579 12.441 28.019 1.00 89.62 86 LYS A C 1
ATOM 720 O O . LYS A 1 86 ? -16.642 13.635 28.306 1.00 89.62 86 LYS A O 1
ATOM 725 N N . ILE A 1 87 ? -16.291 11.507 28.930 1.00 85.81 87 ILE A N 1
ATOM 726 C CA . ILE A 1 87 ? -15.994 11.819 30.340 1.00 85.81 87 ILE A CA 1
ATOM 727 C C . ILE A 1 87 ? -14.727 12.678 30.447 1.00 85.81 87 ILE A C 1
ATOM 729 O O . ILE A 1 87 ? -14.731 13.701 31.134 1.00 85.81 87 ILE A O 1
ATOM 733 N N . ILE A 1 88 ? -13.660 12.303 29.737 1.00 86.50 88 ILE A N 1
ATOM 734 C CA . ILE A 1 88 ? -12.393 13.045 29.727 1.00 86.50 88 ILE A CA 1
ATOM 735 C C . ILE A 1 88 ? -12.593 14.446 29.131 1.00 86.50 88 ILE A C 1
ATOM 737 O O . ILE A 1 88 ? -12.170 15.433 29.733 1.00 86.50 88 ILE A O 1
ATOM 741 N N . GLN A 1 89 ? -13.300 14.567 28.007 1.00 85.00 89 GLN A N 1
ATOM 742 C CA . GLN A 1 89 ? -13.544 15.847 27.343 1.00 85.00 89 GLN A CA 1
ATOM 743 C C . GLN A 1 89 ? -14.407 16.790 28.194 1.00 85.00 89 GLN A C 1
ATOM 745 O O . GLN A 1 89 ? -14.034 17.948 28.377 1.00 85.00 89 GLN A O 1
ATOM 750 N N . LYS A 1 90 ? -15.496 16.298 28.806 1.00 80.81 90 LYS A N 1
ATOM 751 C CA . LYS A 1 90 ? -16.316 17.074 29.762 1.00 80.81 90 LYS A CA 1
ATOM 752 C C . LYS A 1 90 ? -15.495 17.576 30.949 1.00 80.81 90 LYS A C 1
ATOM 754 O O . LYS A 1 90 ? -15.707 18.684 31.432 1.00 80.81 90 LYS A O 1
ATOM 759 N N . SER A 1 91 ? -14.537 16.774 31.403 1.00 68.81 91 SER A N 1
ATOM 760 C CA . SER A 1 91 ? -13.651 17.134 32.509 1.00 68.81 91 SER A CA 1
ATOM 761 C C . SER A 1 91 ? -12.572 18.166 32.126 1.00 68.81 91 SER A C 1
ATOM 763 O O . SER A 1 91 ? -12.063 18.870 32.997 1.00 68.81 91 SER A O 1
ATOM 765 N N . SER A 1 92 ? -12.274 18.306 30.827 1.00 65.06 92 SER A N 1
ATOM 766 C CA . SER A 1 92 ? -11.321 19.275 30.264 1.00 65.06 92 SER A CA 1
ATOM 767 C C . SER A 1 92 ? -11.973 20.592 29.813 1.00 65.06 92 SER A C 1
ATOM 769 O O . SER A 1 92 ? -11.346 21.641 29.913 1.00 65.06 92 SER A O 1
ATOM 771 N N . GLY A 1 93 ? -13.220 20.563 29.326 1.00 52.75 93 GLY A N 1
ATOM 772 C CA . GLY A 1 93 ? -13.926 21.725 28.756 1.00 52.75 93 GLY A CA 1
ATOM 773 C C . GLY A 1 93 ? -14.513 22.719 29.769 1.00 52.75 93 GLY A C 1
ATOM 774 O O . GLY A 1 93 ? -15.006 23.771 29.383 1.00 52.75 93 GLY A O 1
ATOM 775 N N . ASN A 1 94 ? -14.440 22.437 31.073 1.00 50.16 94 ASN A N 1
ATOM 776 C CA . ASN A 1 94 ? -14.955 23.332 32.122 1.00 50.16 94 ASN A CA 1
ATOM 777 C C . ASN A 1 94 ? -14.059 24.560 32.414 1.00 50.16 94 ASN A C 1
ATOM 779 O O . ASN A 1 94 ? -14.317 25.283 33.377 1.00 50.16 94 ASN A O 1
ATOM 783 N N . VAL A 1 95 ? -13.007 24.801 31.623 1.00 50.88 95 VAL A N 1
ATOM 784 C CA . VAL A 1 95 ? -12.054 25.909 31.833 1.00 50.88 95 VAL A CA 1
ATOM 785 C C . VAL A 1 95 ? -12.483 27.204 31.123 1.00 50.88 95 VAL A C 1
ATOM 787 O O . VAL A 1 95 ? -12.172 28.285 31.613 1.00 50.88 95 VAL A O 1
ATOM 790 N N . GLU A 1 96 ? -13.261 27.144 30.037 1.00 43.59 96 GLU A N 1
ATOM 791 C CA . GLU A 1 96 ? -13.571 28.344 29.231 1.00 43.59 96 GLU A CA 1
ATOM 792 C C . GLU A 1 96 ? -14.773 29.175 29.725 1.00 43.59 96 GLU A C 1
ATOM 794 O O . GLU A 1 96 ? -14.975 30.293 29.258 1.00 43.59 96 GLU A O 1
ATOM 799 N N . SER A 1 97 ? -15.545 28.702 30.713 1.00 46.75 97 SER A N 1
ATOM 800 C CA . SER A 1 97 ? -16.769 29.384 31.180 1.00 46.75 97 SER A CA 1
ATOM 801 C C . SER A 1 97 ? -16.697 30.030 32.572 1.00 46.75 97 SER A C 1
ATOM 803 O O . SER A 1 97 ? -17.717 30.501 33.076 1.00 46.75 97 SER A O 1
ATOM 805 N N . ARG A 1 98 ? -15.519 30.137 33.206 1.00 42.22 98 ARG A N 1
ATOM 806 C CA . ARG A 1 98 ? -15.366 30.900 34.464 1.00 42.22 98 ARG A CA 1
ATOM 807 C C . ARG A 1 98 ? -14.292 31.975 34.355 1.00 42.22 98 ARG A C 1
ATOM 809 O O . ARG A 1 98 ? -13.122 31.749 34.648 1.00 42.22 98 ARG A O 1
ATOM 816 N N . LYS A 1 99 ? -14.720 33.192 34.007 1.00 44.47 99 LYS A N 1
ATOM 817 C CA . LYS A 1 99 ? -13.994 34.398 34.425 1.00 44.47 99 LYS A CA 1
ATOM 818 C C . LYS A 1 99 ? -13.991 34.480 35.963 1.00 44.47 99 LYS A C 1
ATOM 820 O O . LYS A 1 99 ? -14.965 34.099 36.601 1.00 44.47 99 LYS A O 1
ATOM 825 N N . SER A 1 100 ? -12.888 35.025 36.481 1.00 41.78 100 SER A N 1
ATOM 826 C CA . SER A 1 100 ? -12.562 35.443 37.858 1.00 41.78 100 SER A CA 1
ATOM 827 C C . SER A 1 100 ? -12.125 34.381 38.888 1.00 41.78 100 SER A C 1
ATOM 829 O O . SER A 1 100 ? -12.940 33.728 39.529 1.00 41.78 100 SER A O 1
ATOM 831 N N . GLY A 1 101 ? -10.807 34.329 39.136 1.00 41.75 101 GLY A N 1
ATOM 832 C CA . GLY A 1 101 ? -10.251 34.799 40.416 1.00 41.75 101 GLY A CA 1
ATOM 833 C C . GLY A 1 101 ? -10.261 33.886 41.650 1.00 41.75 101 GLY A C 1
ATOM 834 O O . GLY A 1 101 ? -10.223 34.425 42.750 1.00 41.75 101 GLY A O 1
ATOM 835 N N . ALA A 1 102 ? -10.276 32.556 41.523 1.00 44.41 102 ALA A N 1
ATOM 836 C CA . ALA A 1 102 ? -10.117 31.651 42.674 1.00 44.41 102 ALA A CA 1
ATOM 837 C C . ALA A 1 102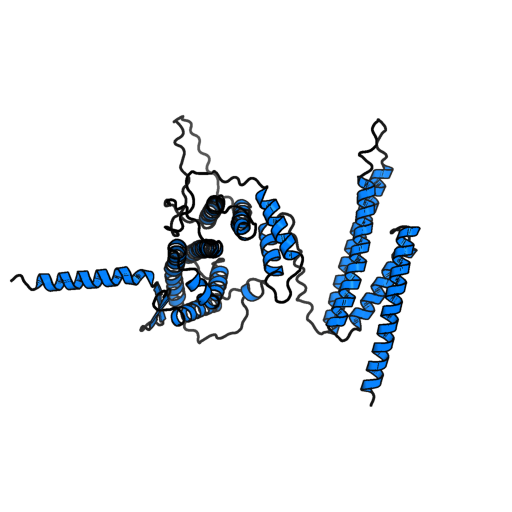 ? -8.991 30.619 42.450 1.00 44.41 102 ALA A C 1
ATOM 839 O O . ALA A 1 102 ? -8.779 30.202 41.306 1.00 44.41 102 ALA A O 1
ATOM 840 N N . PRO A 1 103 ? -8.260 30.203 43.506 1.00 44.28 103 PRO A N 1
ATOM 841 C CA . PRO A 1 103 ? -7.145 29.268 43.382 1.00 44.28 103 PRO A CA 1
ATOM 842 C C . PRO A 1 103 ? -7.635 27.932 42.817 1.00 44.28 103 PRO A C 1
ATOM 844 O O . PRO A 1 103 ? -8.692 27.427 43.198 1.00 44.28 103 PRO A O 1
ATOM 847 N N . GLN A 1 104 ? -6.879 27.374 41.871 1.00 53.41 104 GLN A N 1
ATOM 848 C CA . GLN A 1 104 ? -7.252 26.141 41.186 1.00 53.41 104 GLN A CA 1
ATOM 849 C C . GLN A 1 104 ? -7.423 24.983 42.183 1.00 53.41 104 GLN A C 1
ATOM 851 O O . GLN A 1 104 ? -6.512 24.639 42.934 1.00 53.41 104 GLN A O 1
ATOM 856 N N . ASN A 1 105 ? -8.608 24.368 42.177 1.00 48.81 105 ASN A N 1
ATOM 857 C CA . ASN A 1 105 ? -8.945 23.220 43.015 1.00 48.81 105 ASN A CA 1
ATOM 858 C C . ASN A 1 105 ? -8.118 21.982 42.614 1.00 48.81 105 ASN A C 1
ATOM 860 O O . ASN A 1 105 ? -8.443 21.312 41.631 1.00 48.81 105 ASN A O 1
ATOM 864 N N . GLY A 1 106 ? -7.129 21.595 43.429 1.00 55.72 106 GLY A N 1
ATOM 865 C CA . GLY A 1 106 ? -6.338 20.363 43.246 1.00 55.72 106 GLY A CA 1
ATOM 866 C C . GLY A 1 106 ? -7.165 19.064 43.190 1.00 55.72 106 GLY A C 1
ATOM 867 O O . GLY A 1 106 ? -6.703 18.049 42.673 1.00 55.72 106 GLY A O 1
ATOM 868 N N . VAL A 1 107 ? -8.421 19.090 43.650 1.00 54.66 107 VAL A N 1
ATOM 869 C CA . VAL A 1 107 ? -9.373 17.967 43.564 1.00 54.66 107 VAL A CA 1
ATOM 870 C C . VAL A 1 107 ? -9.859 17.721 42.126 1.00 54.66 107 VAL A C 1
ATOM 872 O O . VAL A 1 107 ? -9.988 16.570 41.714 1.00 54.66 107 VAL A O 1
ATOM 875 N N . VAL A 1 108 ? -10.080 18.774 41.330 1.00 56.44 108 VAL A N 1
ATOM 876 C CA . VAL A 1 108 ? -10.561 18.646 39.937 1.00 56.44 108 VAL A CA 1
ATOM 877 C C . VAL A 1 108 ? -9.463 18.055 39.052 1.00 56.44 108 VAL A C 1
ATOM 879 O O . VAL A 1 108 ? -9.701 17.124 38.288 1.00 56.44 108 VAL A O 1
ATOM 882 N N . GLN A 1 109 ? -8.227 18.522 39.235 1.00 56.97 109 GLN A N 1
ATOM 883 C CA . GLN A 1 109 ? -7.059 18.023 38.509 1.00 56.97 109 GLN A CA 1
ATOM 884 C C . GLN A 1 109 ? -6.759 16.550 38.847 1.00 56.97 109 GLN A C 1
ATOM 886 O O . GLN A 1 109 ? -6.436 15.760 37.958 1.00 56.97 109 GLN A O 1
ATOM 891 N N . ARG A 1 110 ? -6.964 16.147 40.112 1.00 59.19 110 ARG A N 1
ATOM 892 C CA . ARG A 1 110 ? -6.853 14.751 40.569 1.00 59.19 110 ARG A CA 1
ATOM 893 C C . ARG A 1 110 ? -7.916 13.843 39.943 1.00 59.19 110 ARG A C 1
ATOM 895 O O . ARG A 1 110 ? -7.592 12.728 39.543 1.00 59.19 110 ARG A O 1
ATOM 902 N N . ASN A 1 111 ? -9.154 14.316 39.804 1.00 62.94 111 ASN A N 1
ATOM 903 C CA . ASN A 1 111 ? -10.226 13.552 39.159 1.00 62.94 111 ASN A CA 1
ATOM 904 C C . ASN A 1 111 ? -9.975 13.358 37.655 1.00 62.94 111 ASN A C 1
ATOM 906 O O . ASN A 1 111 ? -10.161 12.252 37.146 1.00 62.94 111 ASN A O 1
ATOM 910 N N . ASN A 1 112 ? -9.454 14.375 36.962 1.00 63.84 112 ASN A N 1
ATOM 911 C CA . ASN A 1 112 ? -9.083 14.268 35.546 1.00 63.84 112 ASN A CA 1
ATOM 912 C C . ASN A 1 112 ? -7.937 13.263 35.339 1.00 63.84 112 ASN A C 1
ATOM 914 O O . ASN A 1 112 ? -8.010 12.402 34.458 1.00 63.84 112 ASN A O 1
ATOM 918 N N . ALA A 1 113 ? -6.912 13.315 36.196 1.00 74.69 113 ALA A N 1
ATOM 919 C CA . ALA A 1 113 ? -5.823 12.339 36.193 1.00 74.69 113 ALA A CA 1
ATOM 920 C C . ALA A 1 113 ? -6.327 10.910 36.475 1.00 74.69 113 ALA A C 1
ATOM 922 O O . ALA A 1 113 ? -5.871 9.953 35.843 1.00 74.69 113 ALA A O 1
ATOM 923 N N . ASN A 1 114 ? -7.309 10.763 37.370 1.00 83.12 114 ASN A N 1
ATOM 924 C CA . ASN A 1 114 ? -7.926 9.476 37.686 1.00 83.12 114 ASN A CA 1
ATOM 925 C C . ASN A 1 114 ? -8.727 8.906 36.505 1.00 83.12 114 ASN A C 1
ATOM 927 O O . ASN A 1 114 ? -8.548 7.735 36.178 1.00 83.12 114 ASN A O 1
ATOM 931 N N . HIS A 1 115 ? -9.556 9.706 35.822 1.00 85.31 115 HIS A N 1
ATOM 932 C CA . HIS A 1 115 ? -10.304 9.248 34.641 1.00 85.31 115 HIS A CA 1
ATOM 933 C C . HIS A 1 115 ? -9.375 8.812 33.505 1.00 85.31 115 HIS A C 1
ATOM 935 O O . HIS A 1 115 ? -9.593 7.768 32.893 1.00 85.31 115 HIS A O 1
ATOM 941 N N . PHE A 1 116 ? -8.298 9.562 33.265 1.00 86.00 116 PHE A N 1
ATOM 942 C CA . PHE A 1 116 ? -7.300 9.196 32.265 1.00 86.00 116 PHE A CA 1
ATOM 943 C C . PHE A 1 116 ? -6.559 7.899 32.627 1.00 86.00 116 PHE A C 1
ATOM 945 O O . PHE A 1 116 ? -6.332 7.048 31.766 1.00 86.00 116 PHE A O 1
ATOM 952 N N . LYS A 1 117 ? -6.224 7.704 33.910 1.00 88.81 117 LYS A N 1
ATOM 953 C CA . LYS A 1 117 ? -5.622 6.458 34.410 1.00 88.81 117 LYS A CA 1
ATOM 954 C C . LYS A 1 117 ? -6.565 5.262 34.250 1.00 88.81 117 LYS A C 1
ATOM 956 O O . LYS A 1 117 ? -6.121 4.201 33.815 1.00 88.81 117 LYS A O 1
ATOM 961 N N . LEU A 1 118 ? -7.850 5.434 34.564 1.00 89.00 118 LEU A N 1
ATOM 962 C CA . LEU A 1 118 ? -8.876 4.404 34.378 1.00 89.00 118 LEU A CA 1
ATOM 963 C C . LEU A 1 118 ? -9.051 4.050 32.900 1.00 89.00 118 LEU A C 1
ATOM 965 O O . LEU A 1 118 ? -9.071 2.871 32.562 1.00 89.00 118 LEU A O 1
ATOM 969 N N . PHE A 1 119 ? -9.087 5.050 32.018 1.00 92.88 119 PHE A N 1
ATOM 970 C CA . PHE A 1 119 ? -9.165 4.823 30.577 1.00 92.88 119 PHE A CA 1
ATOM 971 C C . PHE A 1 119 ? -7.947 4.052 30.049 1.00 92.88 119 PHE A C 1
ATOM 973 O O . PHE A 1 119 ? -8.105 3.073 29.324 1.00 92.88 119 PHE A O 1
ATOM 980 N N . LYS A 1 120 ? -6.729 4.414 30.477 1.00 91.44 120 LYS A N 1
ATOM 981 C CA . LYS A 1 120 ? -5.515 3.644 30.153 1.00 91.44 120 LYS A CA 1
ATOM 982 C C . LYS A 1 120 ? -5.599 2.197 30.640 1.00 91.44 120 LYS A C 1
ATOM 984 O O . LYS A 1 120 ? -5.285 1.293 29.876 1.00 91.44 120 LYS A O 1
ATOM 989 N N . SER A 1 121 ? -6.043 1.976 31.879 1.00 91.69 121 SER A N 1
ATOM 990 C CA . SER A 1 121 ? -6.210 0.625 32.429 1.00 91.69 121 SER A CA 1
ATOM 991 C C . SER A 1 121 ? -7.228 -0.192 31.633 1.00 91.69 121 SER A C 1
ATOM 993 O O . SER A 1 121 ? -6.974 -1.357 31.340 1.00 91.69 121 SER A O 1
ATOM 995 N N . PHE A 1 122 ? -8.341 0.424 31.231 1.00 93.31 122 PHE A N 1
ATOM 996 C CA . PHE A 1 122 ? -9.330 -0.207 30.365 1.00 93.31 122 PHE A CA 1
ATOM 997 C C . PHE A 1 122 ? -8.725 -0.621 29.016 1.00 93.31 122 PHE A C 1
ATOM 999 O O . PHE A 1 122 ? -8.886 -1.769 28.611 1.00 93.31 122 PHE A O 1
ATOM 1006 N N . LEU A 1 123 ? -7.984 0.270 28.346 1.00 93.12 123 LEU A N 1
ATOM 1007 C CA . LEU A 1 123 ? -7.325 -0.052 27.075 1.00 93.12 123 LEU A CA 1
ATOM 1008 C C . LEU A 1 123 ? -6.320 -1.200 27.232 1.00 93.12 123 LEU A C 1
ATOM 1010 O O . LEU A 1 123 ? -6.298 -2.101 26.401 1.00 93.12 123 LEU A O 1
ATOM 1014 N N . SER A 1 124 ? -5.534 -1.214 28.313 1.00 89.31 124 SER A N 1
ATOM 1015 C CA . SER A 1 124 ? -4.623 -2.325 28.613 1.00 89.31 124 SER A CA 1
ATOM 1016 C C . SER A 1 124 ? -5.365 -3.652 28.796 1.00 89.31 124 SER A C 1
ATOM 1018 O O . SER A 1 124 ? -4.948 -4.657 28.231 1.00 89.31 124 SER A O 1
ATOM 1020 N N . GLN A 1 125 ? -6.493 -3.655 29.514 1.00 91.00 125 GLN A N 1
ATOM 1021 C CA . GLN A 1 125 ? -7.323 -4.854 29.688 1.00 91.00 125 GLN A CA 1
ATOM 1022 C C . GLN A 1 125 ? -7.972 -5.319 28.378 1.00 91.00 125 GLN A C 1
ATOM 1024 O O . GLN A 1 125 ? -8.142 -6.519 28.173 1.00 91.00 125 GLN A O 1
ATOM 1029 N N . ALA A 1 126 ? -8.358 -4.390 27.499 1.00 91.75 126 ALA A N 1
ATOM 1030 C CA . ALA A 1 126 ? -8.888 -4.716 26.178 1.00 91.75 126 ALA A CA 1
ATOM 1031 C C . ALA A 1 126 ? -7.806 -5.345 25.285 1.00 91.75 126 ALA A C 1
ATOM 1033 O O . ALA A 1 126 ? -8.063 -6.364 24.650 1.00 91.75 126 ALA A O 1
ATOM 1034 N N . ILE A 1 127 ? -6.585 -4.797 25.288 1.00 88.19 127 ILE A N 1
ATOM 1035 C CA . ILE A 1 127 ? -5.438 -5.366 24.561 1.00 88.19 127 ILE A CA 1
ATOM 1036 C C . ILE A 1 127 ? -5.153 -6.791 25.042 1.00 88.19 127 ILE A C 1
ATOM 1038 O O . ILE A 1 127 ? -5.088 -7.706 24.226 1.00 88.19 127 ILE A O 1
ATOM 1042 N N . GLU A 1 128 ? -5.041 -6.991 26.357 1.00 89.12 128 GLU A N 1
ATOM 1043 C CA . GLU A 1 128 ? -4.781 -8.310 26.943 1.00 89.12 128 GLU A CA 1
ATOM 1044 C C . GLU A 1 128 ? -5.890 -9.316 26.595 1.00 89.12 128 GLU A C 1
ATOM 1046 O O . GLU A 1 128 ? -5.618 -10.484 26.321 1.00 89.12 128 GLU A O 1
ATOM 1051 N N . PHE A 1 129 ? -7.144 -8.859 26.567 1.00 92.75 129 PHE A N 1
ATOM 1052 C CA . PHE A 1 129 ? -8.280 -9.671 26.145 1.00 92.75 129 PHE A CA 1
ATOM 1053 C C . PHE A 1 129 ? -8.143 -10.142 24.688 1.00 92.75 129 PHE A C 1
ATOM 1055 O O . PHE A 1 129 ? -8.222 -11.344 24.448 1.00 92.75 129 PHE A O 1
ATOM 1062 N N . TYR A 1 130 ? -7.883 -9.242 23.732 1.00 91.12 130 TYR A N 1
ATOM 1063 C CA . TYR A 1 130 ? -7.713 -9.638 22.327 1.00 91.12 130 TYR A CA 1
ATOM 1064 C C . TYR A 1 130 ? -6.478 -10.517 22.119 1.00 91.12 130 TYR A C 1
ATOM 1066 O O . TYR A 1 130 ? -6.547 -11.483 21.369 1.00 91.12 130 TYR A O 1
ATOM 1074 N N . GLN A 1 131 ? -5.369 -10.250 22.815 1.00 85.75 131 GLN A N 1
ATOM 1075 C CA . GLN A 1 131 ? -4.183 -11.113 22.768 1.00 85.75 131 GLN A CA 1
ATOM 1076 C C . GLN A 1 131 ? -4.509 -12.542 23.215 1.00 85.75 131 GLN A C 1
ATOM 1078 O O . GLN A 1 131 ? -4.167 -13.497 22.520 1.00 85.75 131 GLN A O 1
ATOM 1083 N N . LYS A 1 132 ? -5.230 -12.694 24.333 1.00 90.06 132 LYS A N 1
ATOM 1084 C CA . LYS A 1 132 ? -5.693 -14.002 24.819 1.00 90.06 132 LYS A CA 1
ATOM 1085 C C . LYS A 1 132 ? -6.661 -14.669 23.843 1.00 90.06 132 LYS A C 1
ATOM 1087 O O . LYS A 1 132 ? -6.537 -15.866 23.606 1.00 90.06 132 LYS A O 1
ATOM 1092 N N . LEU A 1 133 ? -7.597 -13.913 23.270 1.00 88.19 133 LEU A N 1
ATOM 1093 C CA . LEU A 1 133 ? -8.553 -14.428 22.289 1.00 88.19 133 LEU A CA 1
ATOM 1094 C C . LEU A 1 133 ? -7.848 -14.949 21.029 1.00 88.19 133 LEU A C 1
ATOM 1096 O O . LEU A 1 133 ? -8.159 -16.042 20.569 1.00 88.19 133 LEU A O 1
ATOM 1100 N N . ILE A 1 134 ? -6.858 -14.212 20.514 1.00 85.88 134 ILE A N 1
ATOM 1101 C CA . ILE A 1 134 ? -6.060 -14.624 19.352 1.00 85.88 134 ILE A CA 1
ATOM 1102 C C . ILE A 1 134 ? -5.308 -15.926 19.643 1.00 85.88 134 ILE A C 1
ATOM 1104 O O . ILE A 1 134 ? -5.314 -16.819 18.800 1.00 85.88 134 ILE A O 1
ATOM 1108 N N . VAL A 1 135 ? -4.692 -16.061 20.823 1.00 83.75 135 VAL A N 1
ATOM 1109 C CA . VAL A 1 135 ? -4.007 -17.306 21.220 1.00 83.75 135 VAL A CA 1
ATOM 1110 C C . VAL A 1 135 ? -4.985 -18.481 21.240 1.00 83.75 135 VAL A C 1
ATOM 1112 O O . VAL A 1 135 ? -4.719 -19.491 20.597 1.00 83.75 135 VAL A O 1
ATOM 1115 N N . LYS A 1 136 ? -6.153 -18.325 21.879 1.00 87.44 136 LYS A N 1
ATOM 1116 C CA . LYS A 1 136 ? -7.184 -19.376 21.929 1.00 87.44 136 LYS A CA 1
ATOM 1117 C C . LYS A 1 136 ? -7.683 -19.782 20.540 1.00 87.44 136 LYS A C 1
ATOM 1119 O O . LYS A 1 136 ? -7.831 -20.9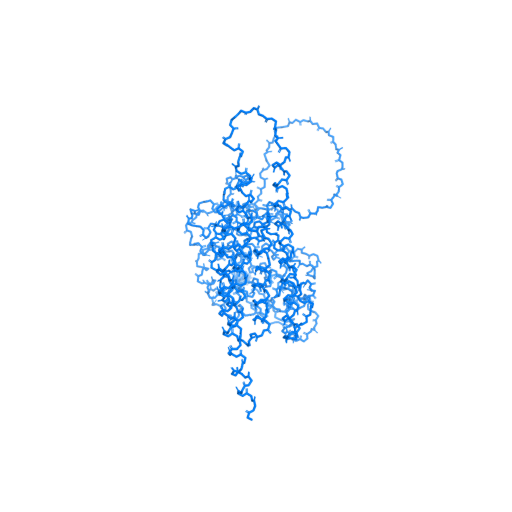67 20.266 1.00 87.44 136 LYS A O 1
ATOM 1124 N N . LEU A 1 137 ? -7.927 -18.811 19.658 1.00 84.25 137 LEU A N 1
ATOM 1125 C CA . LEU A 1 137 ? -8.341 -19.081 18.279 1.00 84.25 137 LEU A CA 1
ATOM 1126 C C . LEU A 1 137 ? -7.252 -19.831 17.506 1.00 84.25 137 LEU A C 1
ATOM 1128 O O . LEU A 1 137 ? -7.546 -20.793 16.804 1.00 84.25 137 LEU A O 1
ATOM 1132 N N . ARG A 1 138 ? -5.985 -19.438 17.655 1.00 80.50 138 ARG A N 1
ATOM 1133 C CA . ARG A 1 138 ? -4.868 -20.136 17.009 1.00 80.50 138 ARG A CA 1
ATOM 1134 C C . ARG A 1 138 ? -4.727 -21.573 17.491 1.00 80.50 138 ARG A C 1
ATOM 1136 O O . ARG A 1 138 ? -4.565 -22.455 16.657 1.00 80.50 138 ARG A O 1
ATOM 1143 N N . GLU A 1 139 ? -4.830 -21.807 18.798 1.00 83.38 139 GLU A N 1
ATOM 1144 C CA . GLU A 1 139 ? -4.824 -23.155 19.379 1.00 83.38 139 GLU A CA 1
ATOM 1145 C C . GLU A 1 139 ? -5.970 -24.007 18.822 1.00 83.38 139 GLU A C 1
ATOM 1147 O O . GLU A 1 139 ? -5.748 -25.152 18.434 1.00 83.38 139 GLU A O 1
ATOM 1152 N N . TYR A 1 140 ? -7.171 -23.432 18.712 1.00 81.62 140 TYR A N 1
ATOM 1153 C CA . TYR A 1 140 ? -8.341 -24.112 18.158 1.00 81.62 140 TYR A CA 1
ATOM 1154 C C . TYR A 1 140 ? -8.154 -24.515 16.685 1.00 81.62 140 TYR A C 1
ATOM 1156 O O . TYR A 1 140 ? -8.492 -25.633 16.304 1.00 81.62 140 TYR A O 1
ATOM 1164 N N . TYR A 1 141 ? -7.573 -23.632 15.865 1.00 79.12 141 TYR A N 1
ATOM 1165 C CA . TYR A 1 141 ? -7.342 -23.872 14.433 1.00 79.12 141 TYR A CA 1
ATOM 1166 C C . TYR A 1 141 ? -5.967 -24.489 14.103 1.00 79.12 141 TYR A C 1
ATOM 1168 O O . TYR A 1 141 ? -5.651 -24.679 12.930 1.00 79.12 141 TYR A O 1
ATOM 1176 N N . GLY A 1 142 ? -5.134 -24.804 15.101 1.00 77.62 142 GLY A N 1
ATOM 1177 C CA . GLY A 1 142 ? -3.807 -25.403 14.902 1.00 77.62 142 GLY A CA 1
ATOM 1178 C C . GLY A 1 142 ? -2.765 -24.479 14.250 1.00 77.62 142 GLY A C 1
ATOM 1179 O O . GLY A 1 142 ? -1.843 -24.959 13.593 1.00 77.62 142 GLY A O 1
ATOM 1180 N N . VAL A 1 143 ? -2.898 -23.159 14.405 1.00 75.38 143 VAL A N 1
ATOM 1181 C CA . VAL A 1 143 ? -1.981 -22.160 13.823 1.00 75.38 143 VAL A CA 1
ATOM 1182 C C . VAL A 1 143 ? -0.817 -21.874 14.783 1.00 75.38 143 VAL A C 1
ATOM 1184 O O . VAL A 1 143 ? -1.037 -21.583 15.956 1.00 75.38 143 VAL A O 1
ATOM 1187 N N . SER A 1 144 ? 0.429 -21.902 14.286 1.00 65.12 144 SER A N 1
ATOM 1188 C CA . SER A 1 144 ? 1.639 -21.644 15.092 1.00 65.12 144 SER A CA 1
ATOM 1189 C C . SER A 1 144 ? 1.629 -20.261 15.776 1.00 65.12 144 SER A C 1
ATOM 1191 O O . SER A 1 144 ? 1.162 -19.258 15.223 1.00 65.12 144 SER A O 1
ATOM 1193 N N . GLY A 1 145 ? 2.174 -20.195 16.995 1.00 56.38 145 GLY A N 1
ATOM 1194 C CA . GLY A 1 145 ? 2.249 -18.980 17.816 1.00 56.38 145 GLY A CA 1
ATOM 1195 C C . GLY A 1 145 ? 3.236 -17.919 17.311 1.00 56.38 145 GLY A C 1
ATOM 1196 O O . GLY A 1 145 ? 3.135 -16.763 17.716 1.00 56.38 145 GLY A O 1
ATOM 1197 N N . GLU A 1 146 ? 4.147 -18.274 16.400 1.00 54.16 146 GLU A N 1
ATOM 1198 C CA . GLU A 1 146 ? 5.238 -17.393 15.948 1.00 54.16 146 GLU A CA 1
ATOM 1199 C C . GLU A 1 146 ? 4.762 -16.199 15.106 1.00 54.16 146 GLU A C 1
ATOM 1201 O O . GLU A 1 146 ? 5.383 -15.142 15.138 1.00 54.16 146 GLU A O 1
ATOM 1206 N N . ALA A 1 147 ? 3.606 -16.289 14.438 1.00 48.72 147 ALA A N 1
ATOM 1207 C CA . ALA A 1 147 ? 3.104 -15.213 13.571 1.00 48.72 147 ALA A CA 1
ATOM 1208 C C . ALA A 1 147 ? 2.453 -14.025 14.323 1.00 48.72 147 ALA A C 1
ATOM 1210 O O . ALA A 1 147 ? 1.583 -13.347 13.774 1.00 48.72 147 ALA A O 1
ATOM 1211 N N . LEU A 1 148 ? 2.760 -13.799 15.606 1.00 45.56 148 LEU A N 1
ATOM 1212 C CA . LEU A 1 148 ? 2.291 -12.623 16.356 1.00 45.56 148 LEU A CA 1
ATOM 1213 C C . LEU A 1 148 ? 3.232 -11.434 16.125 1.00 45.56 148 LEU A C 1
ATOM 1215 O O . LEU A 1 148 ? 3.811 -10.869 17.053 1.00 45.56 148 LEU A O 1
ATOM 1219 N N . PHE A 1 149 ? 3.344 -10.998 14.874 1.00 43.91 149 PHE A N 1
ATOM 1220 C CA . PHE A 1 149 ? 3.943 -9.704 14.584 1.00 43.91 149 PHE A CA 1
ATOM 1221 C C . PHE A 1 149 ? 2.919 -8.620 14.910 1.00 43.91 149 PHE A C 1
ATOM 1223 O O . PHE A 1 149 ? 2.111 -8.198 14.085 1.00 43.91 149 PHE A O 1
ATOM 1230 N N . HIS A 1 150 ? 2.939 -8.153 16.160 1.00 43.44 150 HIS A N 1
ATOM 1231 C CA . HIS A 1 150 ? 2.323 -6.888 16.534 1.00 43.44 150 HIS A CA 1
ATOM 1232 C C . HIS A 1 150 ? 3.074 -5.752 15.822 1.00 43.44 150 HIS A C 1
ATOM 1234 O O . HIS A 1 150 ? 3.900 -5.064 16.424 1.00 43.44 150 HIS A O 1
ATOM 1240 N N . LYS A 1 151 ? 2.797 -5.538 14.529 1.00 42.22 151 LYS A N 1
ATOM 1241 C CA . LYS A 1 151 ? 3.234 -4.338 13.814 1.00 42.22 151 LYS A CA 1
ATOM 1242 C C . LYS A 1 151 ? 2.434 -3.184 14.408 1.00 42.22 151 LYS A C 1
ATOM 1244 O O . LYS A 1 151 ? 1.285 -2.927 14.057 1.00 42.22 151 LYS A O 1
ATOM 1249 N N . LYS A 1 152 ? 3.002 -2.568 15.444 1.00 37.69 152 LYS A N 1
ATOM 1250 C CA . LYS A 1 152 ? 2.416 -1.421 16.128 1.00 37.69 152 LYS A CA 1
ATOM 1251 C C . LYS A 1 152 ? 2.236 -0.331 15.074 1.00 37.69 152 LYS A C 1
ATOM 1253 O O . LYS A 1 152 ? 3.215 0.163 14.527 1.00 37.69 152 LYS A O 1
ATOM 1258 N N . ALA A 1 153 ? 0.989 0.013 14.777 1.00 39.38 153 ALA A N 1
ATOM 1259 C CA . ALA A 1 153 ? 0.628 1.129 13.915 1.00 39.38 153 ALA A CA 1
ATOM 1260 C C . ALA A 1 153 ? 0.992 2.458 14.602 1.00 39.38 153 ALA A C 1
ATOM 1262 O O . ALA A 1 153 ? 0.143 3.175 15.127 1.00 39.38 153 ALA A O 1
ATOM 1263 N N . THR A 1 154 ? 2.281 2.778 14.668 1.00 41.91 154 THR A N 1
ATOM 1264 C CA . THR A 1 154 ? 2.777 4.108 15.028 1.00 41.91 154 THR A CA 1
ATOM 1265 C C . THR A 1 154 ? 2.830 4.962 13.768 1.00 41.91 154 THR A C 1
ATOM 1267 O O . THR A 1 154 ? 3.897 5.273 13.266 1.00 41.91 154 THR A O 1
ATOM 1270 N N . TYR A 1 155 ? 1.661 5.354 13.253 1.00 52.66 155 TYR A N 1
ATOM 1271 C CA . TYR A 1 155 ? 1.555 6.338 12.160 1.00 52.66 155 TYR A CA 1
ATOM 1272 C C . TYR A 1 155 ? 1.667 7.786 12.653 1.00 52.66 155 TYR A C 1
ATOM 1274 O O . TYR A 1 155 ? 1.476 8.733 11.893 1.00 52.66 155 TYR A O 1
ATOM 1282 N N . ILE A 1 156 ? 1.915 7.988 13.950 1.00 55.53 156 ILE 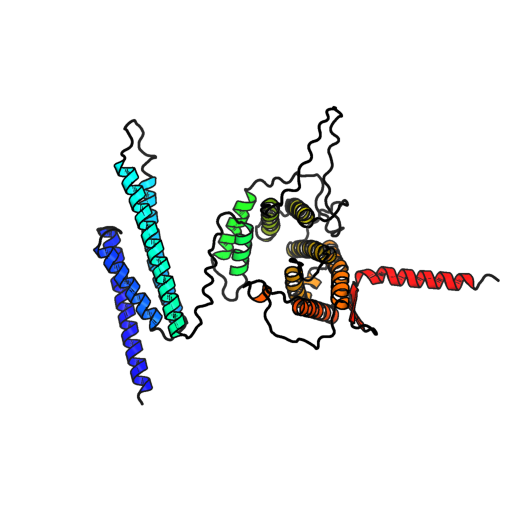A N 1
ATOM 1283 C CA . ILE A 1 156 ? 1.951 9.323 14.544 1.00 55.53 156 ILE A CA 1
ATOM 1284 C C . ILE A 1 156 ? 3.232 10.020 14.081 1.00 55.53 156 ILE A C 1
ATOM 1286 O O . ILE A 1 156 ? 4.297 9.810 14.652 1.00 55.53 156 ILE A O 1
ATOM 1290 N N . GLY A 1 157 ? 3.093 10.860 13.056 1.00 63.38 157 GLY A N 1
ATOM 1291 C CA . GLY A 1 157 ? 4.159 11.717 12.538 1.00 63.38 157 GLY A CA 1
ATOM 1292 C C . GLY A 1 157 ? 4.852 11.219 11.267 1.00 63.38 157 GLY A C 1
ATOM 1293 O O . GLY A 1 157 ? 5.719 11.933 10.778 1.00 63.38 157 GLY A O 1
ATOM 1294 N N . ASP A 1 158 ? 4.467 10.061 10.718 1.00 78.31 158 ASP A N 1
ATOM 1295 C CA . ASP A 1 158 ? 5.006 9.540 9.452 1.00 78.31 158 ASP A CA 1
ATOM 1296 C C . ASP A 1 158 ? 3.931 9.559 8.354 1.00 78.31 158 ASP A C 1
ATOM 1298 O O . ASP A 1 158 ? 3.142 8.624 8.191 1.00 78.31 158 ASP A O 1
ATOM 1302 N N . ASP A 1 159 ? 3.881 10.673 7.620 1.00 81.81 159 ASP A N 1
ATOM 1303 C CA . ASP A 1 159 ? 2.900 10.893 6.556 1.00 81.81 159 ASP A CA 1
ATOM 1304 C C . ASP A 1 159 ? 3.128 9.946 5.351 1.00 81.81 159 ASP A C 1
ATOM 1306 O O . ASP A 1 159 ? 2.169 9.595 4.664 1.00 81.81 159 ASP A O 1
ATOM 1310 N N . PHE A 1 160 ? 4.360 9.483 5.094 1.00 84.56 160 PHE A N 1
ATOM 1311 C CA . PHE A 1 160 ? 4.649 8.569 3.979 1.00 84.56 160 PHE A CA 1
ATOM 1312 C C . PHE A 1 160 ? 4.234 7.132 4.301 1.00 84.56 160 PHE A C 1
ATOM 1314 O O . PHE A 1 160 ? 3.602 6.468 3.477 1.00 84.56 160 PHE A O 1
ATOM 1321 N N . LEU A 1 161 ? 4.485 6.672 5.528 1.00 83.62 161 LEU A N 1
ATOM 1322 C CA . LEU A 1 161 ? 3.969 5.388 5.994 1.00 83.62 161 LEU A CA 1
ATOM 1323 C C . LEU A 1 161 ? 2.431 5.391 6.041 1.00 83.62 161 LEU A C 1
ATOM 1325 O O . LEU A 1 161 ? 1.795 4.410 5.651 1.00 83.62 161 LEU A O 1
ATOM 1329 N N . ALA A 1 162 ? 1.814 6.502 6.455 1.00 83.88 162 ALA A N 1
ATOM 1330 C CA . ALA A 1 162 ? 0.360 6.655 6.403 1.00 83.88 162 ALA A CA 1
ATOM 1331 C C . ALA A 1 162 ? -0.178 6.560 4.963 1.00 83.88 162 ALA A C 1
ATOM 1333 O O . ALA A 1 162 ? -1.159 5.847 4.730 1.00 83.88 162 ALA A O 1
ATOM 1334 N N . LEU A 1 163 ? 0.482 7.214 3.997 1.00 87.19 163 LEU A N 1
ATOM 1335 C CA . LEU A 1 163 ? 0.150 7.116 2.571 1.00 87.19 163 LEU A CA 1
ATOM 1336 C C . LEU A 1 163 ? 0.206 5.661 2.096 1.00 87.19 163 LEU A C 1
ATOM 1338 O O . LEU A 1 163 ? -0.762 5.165 1.517 1.00 87.19 163 LEU A O 1
ATOM 1342 N N . TYR A 1 164 ? 1.311 4.974 2.388 1.00 87.94 164 TYR A N 1
ATOM 1343 C CA . TYR A 1 164 ? 1.515 3.575 2.032 1.00 87.94 164 TYR A CA 1
ATOM 1344 C C . TYR A 1 164 ? 0.360 2.685 2.512 1.00 87.94 164 TYR A C 1
ATOM 1346 O O . TYR A 1 164 ? -0.259 1.976 1.716 1.00 87.94 164 TYR A O 1
ATOM 1354 N N . HIS A 1 165 ? 0.001 2.768 3.794 1.00 84.56 165 HIS A N 1
ATOM 1355 C CA . HIS A 1 165 ? -1.075 1.948 4.349 1.00 84.56 165 HIS A CA 1
ATOM 1356 C C . HIS A 1 165 ? -2.464 2.327 3.831 1.00 84.56 165 HIS A C 1
ATOM 1358 O O . HIS A 1 165 ? -3.297 1.435 3.654 1.00 84.56 165 HIS A O 1
ATOM 1364 N N . CYS A 1 166 ? -2.723 3.606 3.541 1.00 83.88 166 CYS A N 1
ATOM 1365 C CA . CYS A 1 166 ? -3.980 4.017 2.914 1.00 83.88 166 CYS A CA 1
ATOM 1366 C C . CYS A 1 166 ? -4.120 3.400 1.516 1.00 83.88 166 CYS A C 1
ATOM 1368 O O . CYS A 1 166 ? -5.148 2.794 1.220 1.00 83.88 166 CYS A O 1
ATOM 1370 N N . VAL A 1 167 ? -3.072 3.473 0.687 1.00 86.44 167 VAL A N 1
ATOM 1371 C CA . VAL A 1 167 ? -3.066 2.864 -0.654 1.00 86.44 167 VAL A CA 1
ATOM 1372 C C . VAL A 1 167 ? -3.216 1.346 -0.564 1.00 86.44 167 VAL A C 1
ATOM 1374 O O . VAL A 1 167 ? -4.036 0.769 -1.275 1.00 86.44 167 VAL A O 1
ATOM 1377 N N . ARG A 1 168 ? -2.503 0.687 0.358 1.00 87.19 168 ARG A N 1
ATOM 1378 C CA . ARG A 1 168 ? -2.638 -0.761 0.587 1.00 87.19 168 ARG A CA 1
ATOM 1379 C C . ARG A 1 168 ? -4.040 -1.169 1.019 1.00 87.19 168 ARG A C 1
ATOM 1381 O O . ARG A 1 168 ? -4.517 -2.203 0.577 1.00 87.19 168 ARG A O 1
ATOM 1388 N N . SER A 1 169 ? -4.712 -0.348 1.818 1.00 82.69 169 SER A N 1
ATOM 1389 C CA . SER A 1 169 ? -6.091 -0.603 2.251 1.00 82.69 169 SER A CA 1
ATOM 1390 C C . SER A 1 169 ? -7.118 -0.433 1.122 1.00 82.69 169 SER A C 1
ATOM 1392 O O . SER A 1 169 ? -8.239 -0.918 1.247 1.00 82.69 169 SER A O 1
ATOM 1394 N N . LEU A 1 170 ? -6.747 0.241 0.027 1.00 82.00 170 LEU A N 1
ATOM 1395 C CA . LEU A 1 170 ? -7.557 0.374 -1.189 1.00 82.00 170 LEU A CA 1
ATOM 1396 C C . LEU A 1 170 ? -7.249 -0.722 -2.222 1.00 82.00 170 LEU A C 1
ATOM 1398 O O . LEU A 1 170 ? -8.144 -1.163 -2.933 1.00 82.00 170 LEU A O 1
ATOM 1402 N N . ALA A 1 171 ? -5.993 -1.166 -2.305 1.00 83.44 171 ALA A N 1
ATOM 1403 C CA . ALA A 1 171 ? -5.490 -2.112 -3.304 1.00 83.44 171 ALA A CA 1
ATOM 1404 C C . ALA A 1 171 ? -5.557 -3.583 -2.840 1.00 83.44 171 ALA A C 1
ATOM 1406 O O . ALA A 1 171 ? -4.625 -4.359 -3.051 1.00 83.44 171 ALA A O 1
ATOM 1407 N N . VAL A 1 172 ? -6.656 -3.965 -2.189 1.00 83.56 172 VAL A N 1
ATOM 1408 C CA . VAL A 1 172 ? -6.937 -5.337 -1.733 1.00 83.56 172 VAL A CA 1
ATOM 1409 C C . VAL A 1 172 ? -8.275 -5.814 -2.290 1.00 83.56 172 VAL A C 1
ATOM 1411 O O . VAL A 1 172 ? -9.088 -5.015 -2.747 1.00 83.56 172 VAL A O 1
ATOM 1414 N N . LYS A 1 173 ? -8.516 -7.131 -2.249 1.00 79.00 173 LYS A N 1
ATOM 1415 C CA . LYS A 1 173 ? -9.766 -7.739 -2.736 1.00 79.00 173 LYS A CA 1
ATOM 1416 C C . LYS A 1 173 ? -11.012 -7.154 -2.056 1.00 79.00 173 LYS A C 1
ATOM 1418 O O . LYS A 1 173 ? -12.044 -7.015 -2.703 1.00 79.00 173 LYS A O 1
ATOM 1423 N N . GLU A 1 174 ? -10.891 -6.805 -0.777 1.00 77.12 174 GLU A N 1
ATOM 1424 C CA . GLU A 1 174 ? -11.946 -6.194 0.036 1.00 77.12 174 GLU A CA 1
ATOM 1425 C C . GLU A 1 174 ? -11.437 -4.857 0.603 1.00 77.12 174 GLU A C 1
ATOM 1427 O O . GLU A 1 174 ? -10.808 -4.838 1.664 1.00 77.12 174 GLU A O 1
ATOM 1432 N N . PRO A 1 175 ? -11.622 -3.739 -0.126 1.00 81.56 175 PRO A N 1
ATOM 1433 C CA . PRO A 1 175 ? -11.100 -2.435 0.276 1.00 81.56 175 PRO A CA 1
ATOM 1434 C C . PRO A 1 175 ? -11.710 -1.919 1.582 1.00 81.56 175 PRO A C 1
ATOM 1436 O O . PRO A 1 175 ? -12.916 -2.038 1.805 1.00 81.56 175 PRO A O 1
ATOM 1439 N N . PHE A 1 176 ? -10.900 -1.259 2.414 1.00 77.69 176 PHE A N 1
ATOM 1440 C CA . PHE A 1 176 ? -11.399 -0.573 3.607 1.00 77.69 176 PHE A CA 1
ATOM 1441 C C . PHE A 1 176 ? -12.169 0.699 3.199 1.00 77.69 176 PHE A C 1
ATOM 1443 O O . PHE A 1 176 ? -11.559 1.600 2.613 1.00 77.69 176 PHE A O 1
ATOM 1450 N N . PRO A 1 177 ? -13.473 0.829 3.523 1.00 76.94 177 PRO A N 1
ATOM 1451 C CA . PRO A 1 177 ? -14.310 1.916 3.003 1.00 76.94 177 PRO A CA 1
ATOM 1452 C C . PRO A 1 177 ? -13.789 3.325 3.312 1.00 76.94 177 PRO A C 1
ATOM 1454 O O . PRO A 1 177 ? -13.848 4.209 2.459 1.00 76.94 177 PRO A O 1
ATOM 1457 N N . ASP A 1 178 ? -13.219 3.533 4.503 1.00 76.00 178 ASP A N 1
ATOM 1458 C CA . ASP A 1 178 ? -12.732 4.852 4.923 1.00 76.00 178 ASP A CA 1
ATOM 1459 C C . ASP A 1 178 ? -11.290 5.144 4.477 1.00 76.00 178 ASP A C 1
ATOM 1461 O O . ASP A 1 178 ? -10.791 6.251 4.695 1.00 76.00 178 ASP A O 1
ATOM 1465 N N . ALA A 1 179 ? -10.597 4.193 3.834 1.00 76.50 179 ALA A N 1
ATOM 1466 C CA . ALA A 1 179 ? -9.212 4.392 3.395 1.00 76.50 179 ALA A CA 1
ATOM 1467 C C . ALA A 1 179 ? -9.080 5.563 2.416 1.00 76.50 179 ALA A C 1
ATOM 1469 O O . ALA A 1 179 ? -8.107 6.312 2.487 1.00 76.50 179 ALA A O 1
ATOM 1470 N N . TRP A 1 180 ? -10.076 5.761 1.546 1.00 79.56 180 TRP A N 1
ATOM 1471 C CA . TRP A 1 180 ? -10.105 6.896 0.627 1.00 79.56 180 TRP A CA 1
ATOM 1472 C C . TRP A 1 180 ? -10.205 8.228 1.376 1.00 79.56 180 TRP A C 1
ATOM 1474 O O . TRP A 1 180 ? -9.415 9.134 1.130 1.00 79.56 180 TRP A O 1
ATOM 1484 N N . ASN A 1 181 ? -11.116 8.334 2.347 1.00 77.75 181 ASN A N 1
ATOM 1485 C CA . ASN A 1 181 ? -11.268 9.548 3.153 1.00 77.75 181 ASN A CA 1
ATOM 1486 C C . ASN A 1 181 ? -9.987 9.851 3.946 1.00 77.75 181 ASN A C 1
ATOM 1488 O O . ASN A 1 181 ? -9.537 10.995 3.981 1.00 77.75 181 ASN A O 1
ATOM 1492 N N . ASN A 1 182 ? -9.353 8.823 4.515 1.00 83.62 182 ASN A N 1
ATOM 1493 C CA . ASN A 1 182 ? -8.071 8.955 5.211 1.00 83.62 182 ASN A CA 1
ATOM 1494 C C . ASN A 1 182 ? -6.951 9.437 4.280 1.00 83.62 182 ASN A C 1
ATOM 1496 O O . ASN A 1 182 ? -6.164 10.302 4.667 1.00 83.62 182 ASN A O 1
ATOM 1500 N N . LEU A 1 183 ? -6.909 8.924 3.048 1.00 83.25 183 LEU A N 1
ATOM 1501 C CA . LEU A 1 183 ? -5.952 9.334 2.026 1.00 83.25 183 LEU A CA 1
ATOM 1502 C C . LEU A 1 183 ? -6.136 10.806 1.629 1.00 83.25 183 LEU A C 1
ATOM 1504 O O . LEU A 1 183 ? -5.164 11.557 1.575 1.00 83.25 183 LEU A O 1
ATOM 1508 N N . ILE A 1 184 ? -7.380 11.238 1.404 1.00 82.94 184 ILE A N 1
ATOM 1509 C CA . ILE A 1 184 ? -7.687 12.635 1.073 1.00 82.94 184 ILE A CA 1
ATOM 1510 C C . ILE A 1 184 ? -7.317 13.567 2.232 1.00 82.94 184 ILE A C 1
ATOM 1512 O O . ILE A 1 184 ? -6.617 14.553 2.005 1.00 82.94 184 ILE A O 1
ATOM 1516 N N . MET A 1 185 ? -7.681 13.231 3.475 1.00 80.69 185 MET A N 1
ATOM 1517 C CA . MET A 1 185 ? -7.301 14.030 4.650 1.00 80.69 185 MET A CA 1
ATOM 1518 C C . MET A 1 185 ? -5.780 14.154 4.808 1.00 80.69 185 MET A C 1
ATOM 1520 O O . MET A 1 185 ? -5.274 15.228 5.137 1.00 80.69 185 MET A O 1
ATOM 1524 N N . LEU A 1 186 ? -5.039 13.066 4.574 1.00 83.88 186 LEU A N 1
ATOM 1525 C CA . LEU A 1 186 ? -3.577 13.070 4.606 1.00 83.88 186 LEU A CA 1
ATOM 1526 C C . LEU A 1 186 ? -3.006 14.043 3.568 1.00 83.88 186 LEU A C 1
ATOM 1528 O O . LEU A 1 186 ? -2.127 14.846 3.887 1.00 83.88 186 LEU A O 1
ATOM 1532 N N . PHE A 1 187 ? -3.526 14.002 2.343 1.00 85.06 187 PHE A N 1
ATOM 1533 C CA . PHE A 1 187 ? -3.102 14.895 1.274 1.00 85.06 187 PHE A CA 1
ATOM 1534 C C . PHE A 1 187 ? -3.456 16.361 1.541 1.00 85.06 187 PHE A C 1
ATOM 1536 O O . PHE A 1 187 ? -2.620 17.233 1.312 1.00 85.06 187 PHE A O 1
ATOM 1543 N N . GLU A 1 188 ? -4.644 16.657 2.066 1.00 83.44 188 GLU A N 1
ATOM 1544 C CA . GLU A 1 188 ? -5.033 18.020 2.447 1.00 83.44 188 GLU A CA 1
ATOM 1545 C C . GLU A 1 188 ? -4.143 18.570 3.567 1.00 83.44 188 GLU A C 1
ATOM 1547 O O . GLU A 1 188 ? -3.616 19.679 3.455 1.00 83.44 188 GLU A O 1
ATOM 1552 N N . LYS A 1 189 ? -3.889 17.769 4.610 1.00 80.38 189 LYS A N 1
ATOM 1553 C CA . LYS A 1 189 ? -2.956 18.117 5.690 1.00 80.38 189 LYS A CA 1
ATOM 1554 C C . LYS A 1 189 ? -1.554 18.376 5.141 1.00 80.38 189 LYS A C 1
ATOM 1556 O O . LYS A 1 189 ? -0.935 19.378 5.501 1.00 80.38 189 LYS A O 1
ATOM 1561 N N . ASN A 1 190 ? -1.058 17.501 4.261 1.00 80.94 190 ASN A N 1
ATOM 1562 C CA . ASN A 1 190 ? 0.241 17.694 3.633 1.00 80.94 190 ASN A CA 1
ATOM 1563 C C . ASN A 1 190 ? 0.253 18.989 2.811 1.00 80.94 190 ASN A C 1
ATOM 1565 O O . ASN A 1 190 ? 1.197 19.749 2.977 1.00 80.94 190 ASN A O 1
ATOM 1569 N N . ARG A 1 191 ? -0.789 19.311 2.028 1.00 74.94 191 ARG A N 1
ATOM 1570 C CA . ARG A 1 191 ? -0.891 20.560 1.240 1.00 74.94 191 ARG A CA 1
ATOM 1571 C C . ARG A 1 191 ? -0.755 21.836 2.069 1.00 74.94 191 ARG A C 1
ATOM 1573 O O . ARG A 1 191 ? -0.136 22.787 1.599 1.00 74.94 191 ARG A O 1
ATOM 1580 N N . LEU A 1 192 ? -1.295 21.840 3.286 1.00 72.62 192 LEU A N 1
ATOM 1581 C CA . LEU A 1 192 ? -1.218 22.979 4.206 1.00 72.62 192 LEU A CA 1
ATOM 1582 C C . LEU A 1 192 ? 0.174 23.169 4.828 1.00 72.62 192 LEU A C 1
ATOM 1584 O O . LEU A 1 192 ? 0.485 24.262 5.301 1.00 72.62 192 LEU A O 1
ATOM 1588 N N . SER A 1 193 ? 1.019 22.134 4.837 1.00 69.38 193 SER A N 1
ATOM 1589 C CA . SER A 1 193 ? 2.407 22.285 5.280 1.00 69.38 193 SER A CA 1
ATOM 1590 C C . SER A 1 193 ? 3.191 23.158 4.293 1.00 69.38 193 SER A C 1
ATOM 1592 O O . SER A 1 193 ? 3.076 23.005 3.075 1.00 69.38 193 SER A O 1
ATOM 1594 N N . GLN A 1 194 ? 3.993 24.097 4.797 1.00 59.88 194 GLN A N 1
ATOM 1595 C CA . GLN A 1 194 ? 4.899 24.857 3.939 1.00 59.88 194 GLN A CA 1
ATOM 1596 C C . GLN A 1 194 ? 5.999 23.918 3.439 1.00 59.88 194 GLN A C 1
ATOM 1598 O O . GLN A 1 194 ? 6.809 23.430 4.226 1.00 59.88 194 GLN A O 1
ATOM 1603 N N . LEU A 1 195 ? 6.034 23.669 2.130 1.00 59.53 195 LEU A N 1
ATOM 1604 C CA . LEU A 1 195 ? 7.225 23.112 1.503 1.00 59.53 195 LEU A CA 1
ATOM 1605 C C . LEU A 1 195 ? 8.299 24.194 1.550 1.00 59.53 195 LEU A C 1
ATOM 1607 O O . LEU A 1 195 ? 8.159 25.231 0.907 1.00 59.53 195 LEU A O 1
ATOM 1611 N N . GLN A 1 196 ? 9.385 23.941 2.278 1.00 52.91 196 GLN A N 1
ATOM 1612 C CA . GLN A 1 196 ? 10.634 24.687 2.117 1.00 52.91 196 GLN A CA 1
ATOM 1613 C C . GLN A 1 196 ? 11.311 24.263 0.809 1.00 52.91 196 GLN A C 1
ATOM 1615 O O . GLN A 1 196 ? 12.450 23.814 0.800 1.00 52.91 196 GLN A O 1
ATOM 1620 N N . CYS A 1 197 ? 10.588 24.343 -0.304 1.00 50.47 197 CYS A N 1
ATOM 1621 C CA . CYS A 1 197 ? 11.214 24.254 -1.604 1.00 50.47 197 CYS A CA 1
ATOM 1622 C C . CYS A 1 197 ? 11.692 25.660 -1.938 1.00 50.47 197 CYS A C 1
ATOM 1624 O O . CYS A 1 197 ? 10.888 26.596 -1.977 1.00 50.47 197 CYS A O 1
ATOM 1626 N N . VAL A 1 198 ? 13.002 25.829 -2.116 1.00 47.50 198 VAL A N 1
ATOM 1627 C CA . VAL A 1 198 ? 13.548 27.071 -2.660 1.00 47.50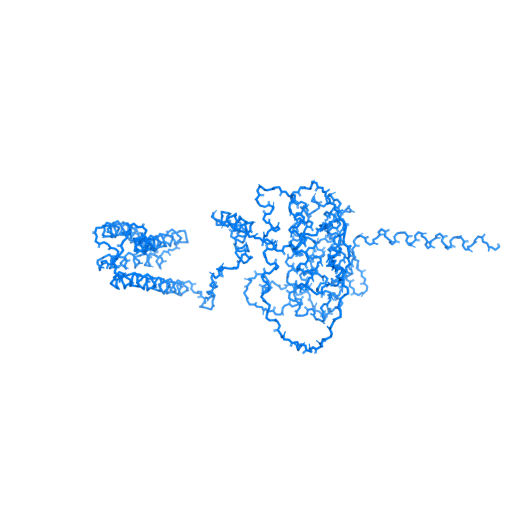 198 VAL A CA 1
ATOM 1628 C C . VAL A 1 198 ? 13.065 27.116 -4.099 1.00 47.50 198 VAL A C 1
ATOM 1630 O O . VAL A 1 198 ? 13.676 26.509 -4.971 1.00 47.50 198 VAL A O 1
ATOM 1633 N N . ALA A 1 199 ? 11.913 27.752 -4.321 1.00 42.69 199 ALA A N 1
ATOM 1634 C CA . ALA A 1 199 ? 11.346 27.937 -5.642 1.00 42.69 199 ALA A CA 1
ATOM 1635 C C . ALA A 1 199 ? 12.410 28.604 -6.515 1.00 42.69 199 ALA A C 1
ATOM 1637 O O . ALA A 1 199 ? 12.691 29.795 -6.393 1.00 42.69 199 ALA A O 1
ATOM 1638 N N . ARG A 1 200 ? 13.051 27.801 -7.355 1.00 53.00 200 ARG A N 1
ATOM 1639 C CA . ARG A 1 200 ? 13.895 28.279 -8.436 1.00 53.00 200 ARG A CA 1
ATOM 1640 C C . ARG A 1 200 ? 13.012 28.366 -9.658 1.00 53.00 200 ARG A C 1
ATOM 1642 O O . ARG A 1 200 ? 12.093 27.569 -9.828 1.00 53.00 200 ARG A O 1
ATOM 1649 N N . GLU A 1 201 ? 13.310 29.314 -10.529 1.00 50.53 201 GLU A N 1
ATOM 1650 C CA . GLU A 1 201 ? 12.707 29.436 -11.857 1.00 50.53 201 GLU A CA 1
ATOM 1651 C C . GLU A 1 201 ? 13.074 28.245 -12.773 1.00 50.53 201 GLU A C 1
ATOM 1653 O O . GLU A 1 201 ? 13.272 28.430 -13.970 1.00 50.53 201 GLU A O 1
ATOM 1658 N N . VAL A 1 202 ? 13.169 27.008 -12.264 1.00 57.28 202 VAL A N 1
ATOM 1659 C CA . VAL A 1 202 ? 13.459 25.787 -13.026 1.00 57.28 202 VAL A CA 1
ATOM 1660 C C . VAL A 1 202 ? 12.622 24.627 -12.474 1.00 57.28 202 VAL A C 1
ATOM 1662 O O . VAL A 1 202 ? 12.821 24.237 -11.330 1.00 57.28 202 VAL A O 1
ATOM 1665 N N . CYS A 1 203 ? 11.706 24.058 -13.272 1.00 67.44 203 CYS A N 1
ATOM 1666 C CA . CYS A 1 203 ? 11.064 22.769 -12.968 1.00 67.44 203 CYS A CA 1
ATOM 1667 C C . CYS A 1 203 ? 11.678 21.618 -13.768 1.00 67.44 203 CYS A C 1
ATOM 1669 O O . CYS A 1 203 ? 12.299 21.812 -14.816 1.00 67.44 203 CYS A O 1
ATOM 1671 N N . PHE A 1 204 ? 11.428 20.403 -13.284 1.00 69.38 204 PHE A N 1
ATOM 1672 C CA . PHE A 1 204 ? 11.795 19.149 -13.912 1.00 69.38 204 PHE A CA 1
ATOM 1673 C C . PHE A 1 204 ? 11.232 19.039 -15.331 1.00 69.38 204 PHE A C 1
ATOM 1675 O O . PHE A 1 204 ? 10.041 19.258 -15.575 1.00 69.38 204 PHE A O 1
ATOM 1682 N N . ASP A 1 205 ? 12.101 18.652 -16.260 1.00 73.81 205 ASP A N 1
ATOM 1683 C CA . ASP A 1 205 ? 11.755 18.482 -17.660 1.00 73.81 205 ASP A CA 1
ATOM 1684 C C . ASP A 1 205 ? 11.697 17.012 -18.043 1.00 73.81 205 ASP A C 1
ATOM 1686 O O . ASP A 1 205 ? 12.711 16.339 -18.220 1.00 73.81 205 ASP A O 1
ATOM 1690 N N . PHE A 1 206 ? 10.479 16.530 -18.262 1.00 70.69 206 PHE A N 1
ATOM 1691 C CA . PHE A 1 206 ? 10.252 15.182 -18.765 1.00 70.69 206 PHE A CA 1
ATOM 1692 C C . PHE A 1 206 ? 10.790 14.951 -20.181 1.00 70.69 206 PHE A C 1
ATOM 1694 O O . PHE A 1 206 ? 10.909 13.802 -20.598 1.00 70.69 206 PHE A O 1
ATOM 1701 N N . LEU A 1 207 ? 11.120 16.001 -20.942 1.00 75.06 207 LEU A N 1
ATOM 1702 C CA . LEU A 1 207 ? 11.826 15.839 -22.211 1.00 75.06 207 LEU A CA 1
ATOM 1703 C C . LEU A 1 207 ? 13.309 15.500 -22.008 1.00 75.06 207 LEU A C 1
ATOM 1705 O O . LEU A 1 207 ? 13.945 15.030 -22.952 1.00 75.06 207 LEU A O 1
ATOM 1709 N N . LYS A 1 208 ? 13.857 15.681 -20.808 1.00 75.94 208 LYS A N 1
ATOM 1710 C CA . LYS A 1 208 ? 15.216 15.285 -20.425 1.00 75.94 208 LYS A CA 1
ATOM 1711 C C . LYS A 1 208 ? 15.178 14.544 -19.083 1.00 75.94 208 LYS A C 1
ATOM 1713 O O . LYS A 1 208 ? 15.713 15.044 -18.096 1.00 75.94 208 LYS A O 1
ATOM 1718 N N . PRO A 1 209 ? 14.569 13.347 -19.035 1.00 70.56 209 PRO A N 1
ATOM 1719 C CA . PRO A 1 209 ? 14.304 12.640 -17.782 1.00 70.56 209 PRO A CA 1
ATOM 1720 C C . PRO A 1 209 ? 15.576 12.188 -17.050 1.00 70.56 209 PRO A C 1
ATOM 1722 O O . PRO A 1 209 ? 15.559 12.055 -15.831 1.00 70.56 209 PRO A O 1
ATOM 1725 N N . SER A 1 210 ? 16.690 12.020 -17.770 1.00 68.38 210 SER A N 1
ATOM 1726 C CA . SER A 1 210 ? 18.011 11.768 -17.189 1.00 68.38 210 SER A CA 1
ATOM 1727 C C . SER A 1 210 ? 18.653 13.012 -16.549 1.00 68.38 210 SER A C 1
ATOM 1729 O O . SER A 1 210 ? 19.606 12.867 -15.783 1.00 68.38 210 SER A O 1
ATOM 1731 N N . GLY A 1 211 ? 18.135 14.224 -16.788 1.00 63.03 211 GLY A N 1
ATOM 1732 C CA . GLY A 1 211 ? 18.682 15.489 -16.272 1.00 63.03 211 GLY A CA 1
ATOM 1733 C C . GLY A 1 211 ? 18.488 15.684 -14.760 1.00 63.03 211 GLY A C 1
ATOM 1734 O O . GLY A 1 211 ? 17.441 15.335 -14.219 1.00 63.03 211 GLY A O 1
ATOM 1735 N N . ARG A 1 212 ? 19.496 16.238 -14.073 1.00 67.56 212 ARG A N 1
ATOM 1736 C CA . ARG A 1 212 ? 19.564 16.461 -12.608 1.00 67.56 212 ARG A CA 1
ATOM 1737 C C . ARG A 1 212 ? 19.366 17.940 -12.277 1.00 67.56 212 ARG A C 1
ATOM 1739 O O . ARG A 1 212 ? 19.582 18.778 -13.140 1.00 67.56 212 ARG A O 1
ATOM 1746 N N . ILE A 1 213 ? 18.992 18.320 -11.058 1.00 59.94 213 ILE A N 1
ATOM 1747 C CA . ILE A 1 213 ? 18.688 19.731 -10.734 1.00 59.94 213 ILE A CA 1
ATOM 1748 C C . ILE A 1 213 ? 19.784 20.339 -9.834 1.00 59.94 213 ILE A C 1
ATOM 1750 O O . ILE A 1 213 ? 20.168 19.737 -8.841 1.00 59.94 213 ILE A O 1
ATOM 1754 N N . VAL A 1 214 ? 20.314 21.521 -10.193 1.00 57.09 214 VAL A N 1
ATOM 1755 C CA . VAL A 1 214 ? 21.505 22.139 -9.557 1.00 57.09 214 VAL A CA 1
ATOM 1756 C C . VAL A 1 214 ? 21.132 23.240 -8.562 1.00 57.09 214 VAL A C 1
ATOM 1758 O O . VAL A 1 214 ? 20.270 24.073 -8.851 1.00 57.09 214 VAL A O 1
ATOM 1761 N N . GLU A 1 215 ? 21.883 23.366 -7.462 1.00 44.22 215 GLU A N 1
ATOM 1762 C CA . GLU A 1 215 ? 21.927 24.573 -6.631 1.00 44.22 215 GLU A CA 1
ATOM 1763 C C . GLU A 1 215 ? 22.756 25.705 -7.299 1.00 44.22 215 GLU A C 1
ATOM 1765 O O . GLU A 1 215 ? 23.976 25.722 -7.229 1.00 44.22 215 GLU A O 1
ATOM 1770 N N . ALA A 1 216 ? 22.127 26.692 -7.954 1.00 38.50 216 ALA A N 1
ATOM 1771 C CA . ALA A 1 216 ? 22.716 27.985 -8.274 1.00 38.50 216 ALA A CA 1
ATOM 1772 C C . ALA A 1 216 ? 23.328 28.573 -7.001 1.00 38.50 216 ALA A C 1
ATOM 1774 O O . ALA A 1 216 ? 22.612 28.956 -6.075 1.00 38.50 216 ALA A O 1
ATOM 1775 N N . THR A 1 217 ? 24.653 28.584 -6.950 1.00 32.34 217 THR A N 1
ATOM 1776 C CA . THR A 1 217 ? 25.415 29.291 -5.935 1.00 32.34 217 THR A CA 1
ATOM 1777 C C . THR A 1 217 ? 25.224 30.775 -6.213 1.00 32.34 217 THR A C 1
ATOM 1779 O O . THR A 1 217 ? 25.683 31.284 -7.236 1.00 32.34 217 THR A O 1
ATOM 1782 N N . GLU A 1 218 ? 24.508 31.478 -5.340 1.00 32.94 218 GLU A N 1
ATOM 1783 C CA . GLU A 1 218 ? 24.536 32.935 -5.354 1.00 32.94 218 GLU A CA 1
ATOM 1784 C C . GLU A 1 218 ? 25.993 33.381 -5.200 1.00 32.94 218 GLU A C 1
ATOM 1786 O O . GLU A 1 218 ? 26.673 33.034 -4.231 1.00 32.94 218 GLU A O 1
ATOM 1791 N N . ALA A 1 219 ? 26.490 34.148 -6.168 1.00 31.09 219 ALA A N 1
ATOM 1792 C CA . ALA A 1 219 ? 27.737 34.874 -6.022 1.00 31.09 219 ALA A CA 1
ATOM 1793 C C . ALA A 1 219 ? 27.548 35.931 -4.923 1.00 31.09 219 ALA A C 1
ATOM 1795 O O . ALA A 1 219 ? 27.105 37.045 -5.190 1.00 31.09 219 ALA A O 1
ATOM 1796 N N . GLN A 1 220 ? 27.853 35.577 -3.676 1.00 28.89 220 GLN A N 1
ATOM 1797 C CA . GLN A 1 220 ? 27.925 36.554 -2.595 1.00 28.89 220 GLN A CA 1
ATOM 1798 C C . GLN A 1 220 ? 29.187 37.427 -2.755 1.00 28.89 220 GLN A C 1
ATOM 1800 O O . GLN A 1 220 ? 30.233 36.932 -3.198 1.00 28.89 220 GLN A O 1
ATOM 1805 N N . PRO A 1 221 ? 29.129 38.729 -2.411 1.00 30.50 221 PRO A N 1
ATOM 1806 C CA . PRO A 1 221 ? 30.262 39.636 -2.530 1.00 30.50 221 PRO A CA 1
ATOM 1807 C C . PRO A 1 221 ? 31.388 39.221 -1.581 1.00 30.50 221 PRO A C 1
ATOM 1809 O O . PRO A 1 221 ? 31.160 38.859 -0.429 1.00 30.50 221 PRO A O 1
ATOM 1812 N N . LYS A 1 222 ? 32.627 39.327 -2.070 1.00 33.38 222 LYS A N 1
ATOM 1813 C CA . LYS A 1 222 ? 33.857 39.109 -1.303 1.00 33.38 222 LYS A CA 1
ATOM 1814 C C . LYS A 1 222 ? 33.817 39.870 0.027 1.00 33.38 222 LYS A C 1
ATOM 1816 O O . LYS A 1 222 ? 33.890 41.092 0.009 1.00 33.38 222 LYS A O 1
ATOM 1821 N N . HIS A 1 223 ? 33.868 39.161 1.152 1.00 29.27 223 HIS A N 1
ATOM 1822 C CA . HIS A 1 223 ? 34.585 39.647 2.327 1.00 29.27 223 HIS A CA 1
ATOM 1823 C C . HIS A 1 223 ? 35.300 38.503 3.053 1.00 29.27 223 HIS A C 1
ATOM 1825 O O . HIS A 1 223 ? 34.771 37.423 3.288 1.00 29.27 223 HIS A O 1
ATOM 1831 N N . ILE A 1 224 ? 36.568 38.784 3.327 1.00 35.25 224 ILE A N 1
ATOM 1832 C CA . ILE A 1 224 ? 37.603 37.942 3.919 1.00 35.25 224 ILE A CA 1
ATOM 1833 C C . ILE A 1 224 ? 37.268 37.641 5.383 1.00 35.25 224 ILE A C 1
ATOM 1835 O O . ILE A 1 224 ? 37.045 38.580 6.140 1.00 35.25 224 ILE A O 1
ATOM 1839 N N . SER A 1 225 ? 37.347 36.373 5.799 1.00 29.25 225 SER A N 1
ATOM 1840 C CA . SER A 1 225 ? 38.013 35.976 7.051 1.00 29.25 225 SER A CA 1
ATOM 1841 C C . SER A 1 225 ? 38.060 34.453 7.202 1.00 29.25 225 SER A C 1
ATOM 1843 O O . SER A 1 225 ? 37.047 33.761 7.159 1.00 29.25 225 SER A O 1
ATOM 1845 N N . SER A 1 226 ? 39.279 33.958 7.382 1.00 33.75 226 SER A N 1
ATOM 1846 C CA . SER A 1 226 ? 39.664 32.581 7.668 1.00 33.75 226 SER A CA 1
ATOM 1847 C C . SER A 1 226 ? 39.364 32.216 9.124 1.00 33.75 226 SER A C 1
ATOM 1849 O O . SER A 1 226 ? 39.820 32.923 10.019 1.00 33.75 226 SER A O 1
ATOM 1851 N N . ASN A 1 227 ? 38.776 31.043 9.373 1.00 28.25 227 ASN A N 1
ATOM 1852 C CA . ASN A 1 227 ? 39.481 30.045 10.184 1.00 28.25 227 ASN A CA 1
ATOM 1853 C C . ASN A 1 227 ? 38.887 28.647 10.006 1.00 28.25 227 ASN A C 1
ATOM 1855 O O . ASN A 1 227 ? 37.688 28.432 10.172 1.00 28.25 227 ASN A O 1
ATOM 1859 N N . GLY A 1 228 ? 39.756 27.700 9.661 1.00 35.19 228 GLY A N 1
ATOM 1860 C CA . GLY A 1 228 ? 39.403 26.299 9.519 1.00 35.19 228 GLY A CA 1
ATOM 1861 C C . GLY A 1 228 ? 39.178 25.643 10.873 1.00 35.19 228 GLY A C 1
ATOM 1862 O O . GLY A 1 228 ? 39.968 25.827 11.791 1.00 35.19 228 GLY A O 1
ATOM 1863 N N . ASN A 1 229 ? 38.139 24.818 10.954 1.00 26.81 229 ASN A N 1
ATOM 1864 C CA . ASN A 1 229 ? 38.087 23.706 11.887 1.00 26.81 229 ASN A CA 1
ATOM 1865 C C . ASN A 1 229 ? 37.560 22.478 11.146 1.00 26.81 229 ASN A C 1
ATOM 1867 O O . ASN A 1 229 ? 36.493 22.481 10.537 1.00 26.81 229 ASN A O 1
ATOM 1871 N N . LYS A 1 230 ? 38.390 21.441 11.179 1.00 33.28 230 LYS A N 1
ATOM 1872 C CA . LYS A 1 230 ? 38.188 20.105 10.630 1.00 33.28 230 LYS A CA 1
ATOM 1873 C C . LYS A 1 230 ? 36.989 19.476 11.353 1.00 33.28 230 LYS A C 1
ATOM 1875 O O . LYS A 1 230 ? 37.110 19.137 12.526 1.00 33.28 230 LYS A O 1
ATOM 1880 N N . ILE A 1 231 ? 35.835 19.359 10.695 1.00 27.48 231 ILE A N 1
ATOM 1881 C CA . ILE A 1 231 ? 34.683 18.645 11.264 1.00 27.48 231 ILE A CA 1
ATOM 1882 C C . ILE A 1 231 ? 34.782 17.180 10.841 1.00 27.48 231 ILE A C 1
ATOM 1884 O O . ILE A 1 231 ? 34.685 16.834 9.665 1.00 27.48 231 ILE A O 1
ATOM 1888 N N . GLU A 1 232 ? 35.050 16.340 11.837 1.00 25.48 232 GLU A N 1
ATOM 1889 C CA . GLU A 1 232 ? 35.014 14.885 11.771 1.00 25.48 232 GLU A CA 1
ATOM 1890 C C . GLU A 1 232 ? 33.697 14.374 11.178 1.00 25.48 232 GLU A C 1
ATOM 1892 O O . GLU A 1 232 ? 32.610 14.848 11.518 1.00 25.48 232 GLU A O 1
ATOM 1897 N N . ARG A 1 233 ? 33.814 13.344 10.330 1.00 30.92 233 ARG A N 1
ATOM 1898 C CA . ARG A 1 233 ? 32.707 12.509 9.857 1.00 30.92 233 ARG A CA 1
ATOM 1899 C C . ARG A 1 233 ? 31.956 11.939 11.063 1.00 30.92 233 ARG A C 1
ATOM 1901 O O . ARG A 1 233 ? 32.408 10.974 11.674 1.00 30.92 233 ARG A O 1
ATOM 1908 N N . LYS A 1 234 ? 30.805 12.522 11.393 1.00 24.42 234 LYS A N 1
ATOM 1909 C CA . LYS A 1 234 ? 29.824 11.914 12.295 1.00 24.42 234 LYS A CA 1
ATOM 1910 C C . LYS A 1 234 ? 28.837 11.110 11.459 1.00 24.42 234 LYS A C 1
ATOM 1912 O O . LYS A 1 234 ? 28.251 11.639 10.521 1.00 24.42 234 LYS A O 1
ATOM 1917 N N . SER A 1 235 ? 28.689 9.833 11.799 1.00 31.56 235 SER A N 1
ATOM 1918 C CA . SER A 1 235 ? 27.730 8.910 11.194 1.00 31.56 235 SER A CA 1
ATOM 1919 C C . SER A 1 235 ? 26.312 9.467 11.308 1.00 31.56 235 SER A C 1
ATOM 1921 O O . SER A 1 235 ? 25.802 9.665 12.414 1.00 31.56 235 SER A O 1
ATOM 1923 N N . THR A 1 236 ? 25.679 9.726 10.172 1.00 28.53 236 THR A N 1
ATOM 1924 C CA . THR A 1 236 ? 24.306 10.215 10.092 1.00 28.53 236 THR A CA 1
ATOM 1925 C C . THR A 1 236 ? 23.339 9.044 10.245 1.00 28.53 236 THR A C 1
ATOM 1927 O O . THR A 1 236 ? 23.217 8.186 9.376 1.00 28.53 236 THR A O 1
ATOM 1930 N N . HIS A 1 237 ? 22.630 9.001 11.373 1.00 28.88 237 HIS A N 1
ATOM 1931 C CA . HIS A 1 237 ? 21.371 8.268 11.445 1.00 28.88 237 HIS A CA 1
ATOM 1932 C C . HIS A 1 237 ? 20.399 8.882 10.420 1.00 28.88 237 HIS A C 1
ATOM 1934 O O . HIS A 1 237 ? 20.160 10.088 10.430 1.00 28.88 237 HIS A O 1
ATOM 1940 N N . PHE A 1 238 ? 19.884 8.045 9.518 1.00 41.91 238 PHE A N 1
ATOM 1941 C CA . PHE A 1 238 ? 18.994 8.403 8.412 1.00 41.91 238 PHE A CA 1
ATOM 1942 C C . PHE A 1 238 ? 17.596 8.763 8.949 1.00 41.91 238 PHE A C 1
ATOM 1944 O O . PHE A 1 238 ? 16.741 7.902 9.131 1.00 41.91 238 PHE A O 1
ATOM 1951 N N . THR A 1 239 ? 17.363 10.038 9.253 1.00 40.19 239 THR A N 1
ATOM 1952 C CA . THR A 1 239 ? 16.029 10.578 9.571 1.00 40.19 239 THR A CA 1
ATOM 1953 C C . THR A 1 239 ? 15.815 11.897 8.840 1.00 40.19 239 THR A C 1
ATOM 1955 O O . THR A 1 239 ? 15.516 12.912 9.470 1.00 40.19 239 THR A O 1
ATOM 1958 N N . ASP A 1 240 ? 16.018 11.919 7.520 1.00 50.66 240 ASP A N 1
ATOM 1959 C CA . ASP A 1 240 ? 15.703 13.116 6.743 1.00 50.66 240 ASP A CA 1
ATOM 1960 C C . ASP A 1 240 ? 14.218 13.096 6.356 1.00 50.66 240 ASP A C 1
ATOM 1962 O O . ASP A 1 240 ? 13.783 12.442 5.410 1.00 50.66 240 ASP A O 1
ATOM 1966 N N . THR A 1 241 ? 13.407 13.797 7.146 1.00 55.72 241 THR A N 1
ATOM 1967 C CA . THR A 1 241 ? 11.973 14.032 6.906 1.00 55.72 241 THR A CA 1
ATOM 1968 C C . THR A 1 241 ? 11.711 14.858 5.640 1.00 55.72 241 THR A C 1
ATOM 1970 O O . THR A 1 241 ? 10.558 15.002 5.224 1.00 55.72 241 THR A O 1
ATOM 1973 N N . LYS A 1 242 ? 12.771 15.389 5.017 1.00 69.81 242 LYS A N 1
ATOM 1974 C CA . LYS A 1 242 ? 12.713 16.280 3.858 1.00 69.81 242 LYS A CA 1
ATOM 1975 C C . LYS A 1 242 ? 12.300 15.604 2.560 1.00 69.81 242 LYS A C 1
ATOM 1977 O O . LYS A 1 242 ? 11.627 16.264 1.786 1.00 69.81 242 LYS A O 1
ATOM 1982 N N . LEU A 1 243 ? 12.616 14.323 2.335 1.00 79.19 243 LEU A N 1
ATOM 1983 C CA . LEU A 1 243 ? 12.223 13.610 1.106 1.00 79.19 243 LEU A CA 1
ATOM 1984 C C . LEU A 1 243 ? 10.745 13.189 1.122 1.00 79.19 243 LEU A C 1
ATOM 1986 O O . LEU A 1 243 ? 10.030 13.296 0.125 1.00 79.19 243 LEU A O 1
ATOM 1990 N N . TRP A 1 244 ? 10.272 12.711 2.271 1.00 84.62 244 TRP A N 1
ATOM 1991 C CA . TRP A 1 244 ? 8.969 12.057 2.384 1.00 84.62 244 TRP A CA 1
ATOM 1992 C C . TRP A 1 244 ? 7.797 13.009 2.149 1.00 84.62 244 TRP A C 1
ATOM 1994 O O . TRP A 1 244 ? 6.845 12.657 1.454 1.00 84.62 244 TRP A O 1
ATOM 2004 N N . SER A 1 245 ? 7.869 14.235 2.673 1.00 82.75 245 SER A N 1
ATOM 2005 C CA . SER A 1 245 ? 6.795 15.221 2.498 1.00 82.75 245 SER A CA 1
ATOM 2006 C C . SER A 1 245 ? 6.592 15.651 1.028 1.00 82.75 245 SER A C 1
ATOM 2008 O O . SER A 1 245 ? 5.448 15.598 0.569 1.00 82.75 245 SER A O 1
ATOM 2010 N N . PRO A 1 246 ? 7.640 15.993 0.247 1.00 81.38 246 PRO A N 1
ATOM 2011 C CA . PRO A 1 246 ? 7.543 16.194 -1.200 1.00 81.38 246 PRO A CA 1
ATOM 2012 C C . PRO A 1 246 ? 6.977 14.994 -1.964 1.00 81.38 246 PRO A C 1
ATOM 2014 O O . PRO A 1 246 ? 6.150 15.198 -2.850 1.00 81.38 246 PRO A O 1
ATOM 2017 N N . ILE A 1 247 ? 7.335 13.751 -1.603 1.00 85.88 247 ILE A N 1
ATOM 2018 C CA . ILE A 1 247 ? 6.752 12.552 -2.236 1.00 85.88 247 ILE A CA 1
ATOM 2019 C C . ILE A 1 247 ? 5.235 12.521 -2.016 1.00 85.88 247 ILE A C 1
ATOM 2021 O O . ILE A 1 247 ? 4.473 12.409 -2.980 1.00 85.88 247 ILE A O 1
ATOM 2025 N N . VAL A 1 248 ? 4.783 12.675 -0.764 1.00 86.38 248 VAL A N 1
ATOM 2026 C CA . VAL A 1 248 ? 3.347 12.715 -0.443 1.00 86.38 248 VAL A CA 1
ATOM 2027 C C . VAL A 1 248 ? 2.660 13.870 -1.183 1.00 86.38 248 VAL A C 1
ATOM 2029 O O . VAL A 1 248 ? 1.572 13.680 -1.735 1.00 86.38 248 VAL A O 1
ATOM 2032 N N . ARG A 1 249 ? 3.305 15.044 -1.276 1.00 86.19 249 ARG A N 1
ATOM 2033 C CA . ARG A 1 249 ? 2.778 16.194 -2.023 1.00 86.19 249 ARG A CA 1
ATOM 2034 C C . ARG A 1 249 ? 2.622 15.890 -3.508 1.00 86.19 249 ARG A C 1
ATOM 2036 O O . ARG A 1 249 ? 1.554 16.140 -4.059 1.00 86.19 249 ARG A O 1
ATOM 2043 N N . SER A 1 250 ? 3.659 15.370 -4.153 1.00 84.50 250 SER A N 1
ATOM 2044 C CA . SER A 1 250 ? 3.665 15.077 -5.588 1.00 84.50 250 SER A CA 1
ATOM 2045 C C . SER A 1 250 ? 2.574 14.075 -5.950 1.00 84.50 250 SER A C 1
ATOM 2047 O O . SER A 1 250 ? 1.838 14.283 -6.913 1.00 84.50 250 SER A O 1
ATOM 2049 N N . ILE A 1 251 ? 2.398 13.040 -5.125 1.00 87.56 251 ILE A N 1
ATOM 2050 C CA . ILE A 1 251 ? 1.338 12.045 -5.307 1.00 87.56 251 ILE A CA 1
ATOM 2051 C C . ILE A 1 251 ? -0.049 12.691 -5.147 1.00 87.56 251 ILE A C 1
ATOM 2053 O O . ILE A 1 251 ? -0.946 12.403 -5.938 1.00 87.56 251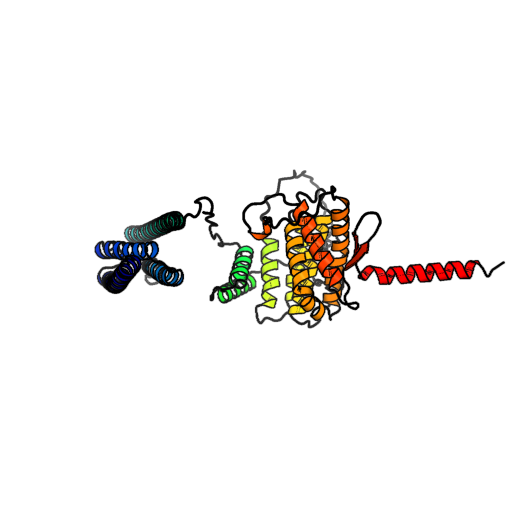 ILE A O 1
ATOM 2057 N N . SER A 1 252 ? -0.225 13.616 -4.195 1.00 87.56 252 SER A N 1
ATOM 2058 C CA . SER A 1 252 ? -1.528 14.240 -3.911 1.00 87.56 252 SER A CA 1
ATOM 2059 C C . SER A 1 252 ? -2.196 14.917 -5.117 1.00 87.56 252 SER A C 1
ATOM 2061 O O . SER A 1 252 ? -3.423 14.872 -5.239 1.00 87.56 252 SER A O 1
ATOM 2063 N N . PHE A 1 253 ? -1.416 15.487 -6.044 1.00 84.25 253 PHE A N 1
ATOM 2064 C CA . PHE A 1 253 ? -1.927 16.168 -7.243 1.00 84.25 253 PHE A CA 1
ATOM 2065 C C . PHE A 1 253 ? -2.702 15.241 -8.190 1.00 84.25 253 PHE A C 1
ATOM 2067 O O . PHE A 1 253 ? -3.578 15.688 -8.942 1.00 84.25 253 PHE A O 1
ATOM 2074 N N . PHE A 1 254 ? -2.415 13.939 -8.152 1.00 83.00 254 PHE A N 1
ATOM 2075 C CA . PHE A 1 254 ? -3.120 12.961 -8.973 1.00 83.00 254 PHE A CA 1
ATOM 2076 C C . PHE A 1 254 ? -4.490 12.595 -8.395 1.00 83.00 254 PHE A C 1
ATOM 2078 O O . PHE A 1 254 ? -5.415 12.344 -9.167 1.00 83.00 254 PHE A O 1
ATOM 2085 N N . PHE A 1 255 ? -4.649 12.655 -7.070 1.00 81.12 255 PHE A N 1
ATOM 2086 C CA . PHE A 1 255 ? -5.851 12.197 -6.364 1.00 81.12 255 PHE A CA 1
ATOM 2087 C C . PHE A 1 255 ? -6.811 13.325 -5.979 1.00 81.12 255 PHE A C 1
ATOM 2089 O O . PHE A 1 255 ? -8.023 13.125 -6.005 1.00 81.12 255 PHE A O 1
ATOM 2096 N N . ILE A 1 256 ? -6.302 14.519 -5.667 1.00 80.69 256 ILE A N 1
ATOM 2097 C CA . ILE A 1 256 ? -7.150 15.681 -5.390 1.00 80.69 256 ILE A CA 1
ATOM 2098 C C . ILE A 1 256 ? -7.515 16.379 -6.710 1.00 80.69 256 ILE A C 1
ATOM 2100 O O . ILE A 1 256 ? -6.719 16.479 -7.651 1.00 80.69 256 ILE A O 1
ATOM 2104 N N . THR A 1 257 ? -8.744 16.888 -6.798 1.00 64.06 257 THR A N 1
ATOM 2105 C CA . THR A 1 257 ? -9.180 17.824 -7.844 1.00 64.06 257 THR A CA 1
ATOM 2106 C C . THR A 1 257 ? -8.517 19.189 -7.631 1.00 64.06 257 THR A C 1
ATOM 2108 O O . THR A 1 257 ? -9.144 20.148 -7.191 1.00 64.06 257 THR A O 1
ATOM 2111 N N . SER A 1 258 ? -7.215 19.265 -7.886 1.00 63.28 258 SER A N 1
ATOM 2112 C CA . SER A 1 258 ? -6.418 20.492 -7.867 1.00 63.28 258 SER A CA 1
ATOM 2113 C C . SER A 1 258 ? -5.797 20.752 -9.235 1.00 63.28 258 SER A C 1
ATOM 2115 O O . SER A 1 258 ? -5.586 19.819 -10.013 1.00 63.28 258 SER A O 1
ATOM 2117 N N . SER A 1 259 ? -5.497 22.023 -9.515 1.00 64.50 259 SER A N 1
ATOM 2118 C CA . SER A 1 259 ? -4.682 22.409 -10.669 1.00 64.50 259 SER A CA 1
ATOM 2119 C C . SER A 1 259 ? -3.352 21.646 -10.642 1.00 64.50 259 SER A C 1
ATOM 2121 O O . SER A 1 259 ? -2.729 21.519 -9.587 1.00 64.50 259 SER A O 1
ATOM 2123 N N . LEU A 1 260 ? -2.924 21.126 -11.796 1.00 70.19 260 LEU A N 1
ATOM 2124 C CA . LEU A 1 260 ? -1.601 20.512 -11.965 1.00 70.19 260 LEU A CA 1
ATOM 2125 C C . LEU A 1 260 ? -0.497 21.564 -12.163 1.00 70.19 260 LEU A C 1
ATOM 2127 O O . LEU A 1 260 ? 0.643 21.195 -12.409 1.00 70.19 260 LEU A O 1
ATOM 2131 N N . GLU A 1 261 ? -0.802 22.861 -12.073 1.00 70.38 261 GLU A N 1
ATOM 2132 C CA . GLU A 1 261 ? 0.185 23.936 -12.259 1.00 70.38 261 GLU A CA 1
ATOM 2133 C C . GLU A 1 261 ? 1.332 23.869 -11.243 1.00 70.38 261 GLU A C 1
ATOM 2135 O O . GLU A 1 261 ? 2.481 24.104 -11.603 1.00 70.38 261 GLU A O 1
ATOM 2140 N N . GLU A 1 262 ? 1.043 23.488 -9.997 1.00 74.19 262 GLU A N 1
ATOM 2141 C CA . GLU A 1 262 ? 2.051 23.358 -8.936 1.00 74.19 262 GLU A CA 1
ATOM 2142 C C . GLU A 1 262 ? 2.719 21.971 -8.900 1.00 74.19 262 GLU A C 1
ATOM 2144 O O . GLU A 1 262 ? 3.714 21.778 -8.197 1.00 74.19 262 GLU A O 1
ATOM 2149 N N . PHE A 1 263 ? 2.205 20.996 -9.661 1.00 80.19 263 PHE A N 1
ATOM 2150 C CA . PHE A 1 263 ? 2.756 19.640 -9.677 1.00 80.19 263 PHE A CA 1
ATOM 2151 C C . PHE A 1 263 ? 4.218 19.596 -10.155 1.00 80.19 263 PHE A C 1
ATOM 2153 O O . PHE A 1 263 ? 5.022 18.970 -9.466 1.00 80.19 263 PHE A O 1
ATOM 2160 N N . PRO A 1 264 ? 4.615 20.258 -11.267 1.00 75.69 264 PRO A N 1
ATOM 2161 C CA . PRO A 1 264 ? 6.009 20.282 -11.702 1.00 75.69 264 PRO A CA 1
ATOM 2162 C C . PRO A 1 264 ? 6.955 20.793 -10.619 1.00 75.69 264 PRO A C 1
ATOM 2164 O O . PRO A 1 264 ? 8.025 20.220 -10.445 1.00 75.69 264 PRO A O 1
ATOM 2167 N N . ILE A 1 265 ? 6.548 21.808 -9.851 1.00 74.75 265 ILE A N 1
ATOM 2168 C CA . ILE A 1 265 ? 7.352 22.353 -8.752 1.00 74.75 265 ILE A CA 1
ATOM 2169 C C . ILE A 1 265 ? 7.521 21.286 -7.670 1.00 74.75 265 ILE A C 1
ATOM 2171 O O . ILE A 1 265 ? 8.646 20.926 -7.346 1.00 74.75 265 ILE A O 1
ATOM 2175 N N . ALA A 1 266 ? 6.424 20.714 -7.166 1.00 77.56 266 ALA A N 1
ATOM 2176 C CA . ALA A 1 266 ? 6.487 19.676 -6.136 1.00 77.56 266 ALA A CA 1
ATOM 2177 C C . ALA A 1 266 ? 7.324 18.462 -6.574 1.00 77.56 266 ALA A C 1
ATOM 2179 O O . ALA A 1 266 ? 8.147 17.960 -5.804 1.00 77.56 266 ALA A O 1
ATOM 2180 N N . LEU A 1 267 ? 7.170 18.035 -7.829 1.00 80.69 267 LEU A N 1
ATOM 2181 C CA . LEU A 1 267 ? 7.949 16.950 -8.410 1.00 80.69 267 LEU A CA 1
ATOM 2182 C C . LEU A 1 267 ? 9.441 17.293 -8.475 1.00 80.69 267 LEU A C 1
ATOM 2184 O O . LEU A 1 267 ? 10.263 16.450 -8.134 1.00 80.69 267 LEU A O 1
ATOM 2188 N N . THR A 1 268 ? 9.784 18.523 -8.858 1.00 77.69 268 THR A N 1
ATOM 2189 C CA . THR A 1 268 ? 11.166 19.034 -8.896 1.00 77.69 268 THR A CA 1
ATOM 2190 C C . THR A 1 268 ? 11.812 18.930 -7.522 1.00 77.69 268 THR A C 1
ATOM 2192 O O . THR A 1 268 ? 12.845 18.282 -7.397 1.00 77.69 268 THR A O 1
ATOM 2195 N N . CYS A 1 269 ? 11.149 19.443 -6.479 1.00 77.00 269 CYS A N 1
ATOM 2196 C CA . CYS A 1 269 ? 11.640 19.343 -5.101 1.00 77.00 269 CYS A CA 1
ATOM 2197 C C . CYS A 1 269 ? 11.809 17.873 -4.672 1.00 77.00 269 CYS A C 1
ATOM 2199 O O . CYS A 1 269 ? 12.720 17.528 -3.930 1.00 77.00 269 CYS A O 1
ATOM 2201 N N . THR A 1 270 ? 10.923 16.989 -5.141 1.00 82.62 270 THR A N 1
ATOM 2202 C CA . THR A 1 270 ? 10.993 15.561 -4.810 1.00 82.62 270 THR A CA 1
ATOM 2203 C C . THR A 1 270 ? 12.186 14.879 -5.481 1.00 82.62 270 THR A C 1
ATOM 2205 O O . THR A 1 270 ? 12.876 14.095 -4.838 1.00 82.62 270 THR A O 1
ATOM 2208 N N . ILE A 1 271 ? 12.437 15.174 -6.759 1.00 79.00 271 ILE A N 1
ATOM 2209 C CA . ILE A 1 271 ? 13.570 14.621 -7.513 1.00 79.00 271 ILE A CA 1
ATOM 2210 C C . ILE A 1 271 ? 14.894 15.183 -6.984 1.00 79.00 271 ILE A C 1
ATOM 2212 O O . ILE A 1 271 ? 15.833 14.416 -6.822 1.00 79.00 271 ILE A O 1
ATOM 2216 N N . GLU A 1 272 ? 14.958 16.473 -6.643 1.00 75.38 272 GLU A N 1
ATOM 2217 C CA . GLU A 1 272 ? 16.133 17.092 -6.007 1.00 75.38 272 GLU A CA 1
ATOM 2218 C C . GLU A 1 272 ? 16.527 16.384 -4.712 1.00 75.38 272 GLU A C 1
ATOM 2220 O O . GLU A 1 272 ? 17.676 15.982 -4.538 1.00 75.38 272 GLU A O 1
ATOM 2225 N N . GLU A 1 273 ? 15.574 16.224 -3.792 1.00 77.88 273 GLU A N 1
ATOM 2226 C CA . GLU A 1 273 ? 15.846 15.561 -2.519 1.00 77.88 273 GLU A CA 1
ATOM 2227 C C . GLU A 1 273 ? 16.169 14.077 -2.724 1.00 77.88 273 GLU A C 1
ATOM 2229 O O . GLU A 1 273 ? 17.005 13.527 -2.007 1.00 77.88 273 GLU A O 1
ATOM 2234 N N . LEU A 1 274 ? 15.571 13.431 -3.732 1.00 82.38 274 LEU A N 1
ATOM 2235 C CA . LEU A 1 274 ? 15.904 12.055 -4.082 1.00 82.38 274 LEU A CA 1
ATOM 2236 C C . LEU A 1 274 ? 17.339 11.936 -4.607 1.00 82.38 274 LEU A C 1
ATOM 2238 O O . LEU A 1 274 ? 18.074 11.070 -4.145 1.00 82.38 274 LEU A O 1
ATOM 2242 N N . ASP A 1 275 ? 17.754 12.797 -5.534 1.00 79.69 275 ASP A N 1
ATOM 2243 C CA . ASP A 1 275 ? 19.105 12.790 -6.105 1.00 79.69 275 ASP A CA 1
ATOM 2244 C C . ASP A 1 275 ? 20.169 12.989 -5.008 1.00 79.69 275 ASP A C 1
ATOM 2246 O O . ASP A 1 275 ? 21.163 12.258 -4.979 1.00 79.69 275 ASP A O 1
ATOM 2250 N N . LYS A 1 276 ? 19.915 13.893 -4.044 1.00 78.50 276 LYS A N 1
ATOM 2251 C CA . LYS A 1 276 ? 20.766 14.099 -2.855 1.00 78.50 276 LYS A CA 1
ATOM 2252 C C . LYS A 1 276 ? 20.868 12.840 -1.995 1.00 78.50 276 LYS A C 1
ATOM 2254 O O . LYS A 1 276 ? 21.964 12.449 -1.603 1.00 78.50 276 LYS A O 1
ATOM 2259 N N . VAL A 1 277 ? 19.731 12.201 -1.707 1.00 78.94 277 VAL A N 1
ATOM 2260 C CA . VAL A 1 277 ? 19.660 10.962 -0.911 1.00 78.94 277 VAL A CA 1
ATOM 2261 C C . VAL A 1 277 ? 20.368 9.799 -1.608 1.00 78.94 277 VAL A C 1
ATOM 2263 O O . VAL A 1 277 ? 20.943 8.941 -0.939 1.00 78.94 277 VAL A O 1
ATOM 2266 N N . LEU A 1 278 ? 20.338 9.764 -2.940 1.00 77.88 278 LEU A N 1
ATOM 2267 C CA . LEU A 1 278 ? 20.976 8.722 -3.739 1.00 77.88 278 LEU A CA 1
ATOM 2268 C C . LEU A 1 278 ? 22.455 9.009 -4.059 1.00 77.88 278 LEU A C 1
ATOM 2270 O O . LEU A 1 278 ? 23.092 8.137 -4.643 1.00 77.88 278 LEU A O 1
ATOM 2274 N N . GLU A 1 279 ? 23.017 10.150 -3.640 1.00 78.62 279 GLU A N 1
ATOM 2275 C CA . GLU A 1 279 ? 24.412 10.556 -3.904 1.00 78.62 279 GLU A CA 1
ATOM 2276 C C . GLU A 1 279 ? 24.751 10.601 -5.412 1.00 78.62 279 GLU A C 1
ATOM 2278 O O . GLU A 1 279 ? 25.771 10.069 -5.849 1.00 78.62 279 GLU A O 1
ATOM 2283 N N . LEU A 1 280 ? 23.871 11.185 -6.234 1.00 65.50 280 LEU A N 1
ATOM 2284 C CA . LEU A 1 280 ? 24.042 11.257 -7.693 1.00 65.50 280 LEU A CA 1
ATOM 2285 C C . LEU A 1 280 ? 24.552 12.659 -8.121 1.00 65.50 280 LEU A C 1
ATOM 2287 O O . LEU A 1 280 ? 23.942 13.658 -7.753 1.00 65.50 280 LEU A O 1
ATOM 2291 N N . ASP A 1 281 ? 25.653 12.734 -8.892 1.00 46.12 281 ASP A N 1
ATOM 2292 C CA . ASP A 1 281 ? 26.349 13.990 -9.278 1.00 46.12 281 ASP A CA 1
ATOM 2293 C C . ASP A 1 281 ? 25.683 14.804 -10.433 1.00 46.12 281 ASP A C 1
ATOM 2295 O O . ASP A 1 281 ? 24.929 14.274 -11.255 1.00 46.12 281 ASP A O 1
ATOM 2299 N N . ASP A 1 282 ? 26.007 16.112 -10.475 1.00 43.91 282 ASP A N 1
ATOM 2300 C CA . ASP A 1 282 ? 25.381 17.267 -11.172 1.00 43.91 282 ASP A CA 1
ATOM 2301 C C . ASP A 1 282 ? 25.267 17.242 -12.713 1.00 43.91 282 ASP A C 1
ATOM 2303 O O . ASP A 1 282 ? 26.264 16.986 -13.370 1.00 43.91 282 ASP A O 1
ATOM 2307 N N . PHE A 1 283 ? 24.129 17.705 -13.287 1.00 41.19 283 PHE A N 1
ATOM 2308 C CA . PHE A 1 283 ? 24.007 18.411 -14.599 1.00 41.19 283 PHE A CA 1
ATOM 2309 C C . PHE A 1 283 ? 22.571 18.927 -14.903 1.00 41.19 283 PHE A C 1
ATOM 2311 O O . PHE A 1 283 ? 21.614 18.188 -14.731 1.00 41.19 283 PHE A O 1
ATOM 2318 N N . ARG A 1 284 ? 22.434 20.149 -15.465 1.00 37.72 284 ARG A N 1
ATOM 2319 C CA . ARG A 1 284 ? 21.201 20.987 -15.623 1.00 37.72 284 ARG A CA 1
ATOM 2320 C C . ARG A 1 284 ? 20.029 20.420 -16.479 1.00 37.72 284 ARG A C 1
ATOM 2322 O O . ARG A 1 284 ? 20.284 19.994 -17.609 1.00 37.72 284 ARG A O 1
ATOM 2329 N N . PRO A 1 285 ? 18.742 20.624 -16.100 1.00 39.66 285 PRO A N 1
ATOM 2330 C CA . PRO A 1 285 ? 17.562 20.413 -16.950 1.00 39.66 285 PRO A CA 1
ATOM 2331 C C . PRO A 1 285 ? 16.937 21.742 -17.445 1.00 39.66 285 PRO A C 1
ATOM 2333 O O . PRO A 1 285 ? 17.254 22.822 -16.947 1.00 39.66 285 PRO A O 1
ATOM 2336 N N . CYS A 1 286 ? 16.055 21.678 -18.452 1.00 35.66 286 CYS A N 1
ATOM 2337 C CA . CYS A 1 286 ? 15.378 22.839 -19.052 1.00 35.66 286 CYS A CA 1
ATOM 2338 C C . CYS A 1 286 ? 13.902 22.533 -19.327 1.00 35.66 286 CYS A C 1
ATOM 2340 O O . CYS A 1 286 ? 13.627 21.585 -20.034 1.00 35.66 286 CYS A O 1
ATOM 2342 N N . TRP A 1 287 ? 13.004 23.367 -18.813 1.00 29.70 287 TRP A N 1
ATOM 2343 C CA . TRP A 1 287 ? 11.536 23.365 -18.877 1.00 29.70 287 TRP A CA 1
ATOM 2344 C C . TRP A 1 287 ? 10.787 22.696 -20.047 1.00 29.70 287 TRP A C 1
ATOM 2346 O O . TRP A 1 287 ? 11.096 22.910 -21.217 1.00 29.70 287 TRP A O 1
ATOM 2356 N N . SER A 1 288 ? 9.623 22.109 -19.720 1.00 39.72 288 SER A N 1
ATOM 2357 C CA . SER A 1 288 ? 8.466 22.092 -20.631 1.00 39.72 288 SER A CA 1
ATOM 2358 C C . SER A 1 288 ? 7.109 22.041 -19.903 1.00 39.72 288 SER A C 1
ATOM 2360 O O . SER A 1 288 ? 6.726 21.044 -19.284 1.00 39.72 288 SER A O 1
ATOM 2362 N N . GLN A 1 289 ? 6.332 23.116 -20.033 1.00 43.12 289 GLN A N 1
ATOM 2363 C CA . GLN A 1 289 ? 4.943 23.209 -19.582 1.00 43.12 289 GLN A CA 1
ATOM 2364 C C . GLN A 1 289 ? 4.032 22.672 -20.686 1.00 43.12 289 GLN A C 1
ATOM 2366 O O . GLN A 1 289 ? 4.070 23.177 -21.798 1.00 43.12 289 GLN A O 1
ATOM 2371 N N . ASP A 1 290 ? 3.249 21.632 -20.393 1.00 44.91 290 ASP A N 1
ATOM 2372 C CA . ASP A 1 290 ? 2.160 21.216 -21.279 1.00 44.91 290 ASP A CA 1
ATOM 2373 C C . ASP A 1 290 ? 1.088 20.440 -20.517 1.00 44.91 290 ASP A C 1
ATOM 2375 O O . ASP A 1 290 ? 1.386 19.719 -19.559 1.00 44.91 290 ASP A O 1
ATOM 2379 N N . LYS A 1 291 ? -0.166 20.608 -20.949 1.00 49.94 291 LYS A N 1
ATOM 2380 C CA . LYS A 1 291 ? -1.335 19.918 -20.396 1.00 49.94 291 LYS A CA 1
ATOM 2381 C C . LYS A 1 291 ? -1.303 18.448 -20.814 1.00 49.94 291 LYS A C 1
ATOM 2383 O O . LYS A 1 291 ? -1.783 18.097 -21.884 1.00 49.94 291 LYS A O 1
ATOM 2388 N N . ASN A 1 292 ? -0.752 17.604 -19.950 1.00 55.03 292 ASN A N 1
ATOM 2389 C CA . ASN A 1 292 ? -0.781 16.153 -20.106 1.00 55.03 292 ASN A CA 1
ATOM 2390 C C . ASN A 1 292 ? -1.899 15.527 -19.268 1.00 55.03 292 ASN A C 1
ATOM 2392 O O . ASN A 1 292 ? -2.200 15.999 -18.168 1.00 55.03 292 ASN A O 1
ATOM 2396 N N . ASP A 1 293 ? -2.445 14.410 -19.748 1.00 71.44 293 ASP A N 1
ATOM 2397 C CA . ASP A 1 293 ? -3.362 13.574 -18.978 1.00 71.44 293 ASP A CA 1
ATOM 2398 C C . ASP A 1 293 ? -2.692 13.095 -17.680 1.00 71.44 293 ASP A C 1
ATOM 2400 O O . ASP A 1 293 ? -1.539 12.648 -17.686 1.00 71.44 293 ASP A O 1
ATOM 2404 N N . LYS A 1 294 ? -3.423 13.162 -16.555 1.00 74.56 294 LYS A N 1
ATOM 2405 C CA . LYS A 1 294 ? -2.924 12.812 -15.206 1.00 74.56 294 LYS A CA 1
ATOM 2406 C C . LYS A 1 294 ? -2.185 11.470 -15.177 1.00 74.56 294 LYS A C 1
ATOM 2408 O O . LYS A 1 294 ? -1.144 11.370 -14.537 1.00 74.56 294 LYS A O 1
ATOM 2413 N N . LEU A 1 295 ? -2.699 10.474 -15.902 1.00 75.88 295 LEU A N 1
ATOM 2414 C CA . LEU A 1 295 ? -2.130 9.129 -15.972 1.00 75.88 295 LEU A CA 1
ATOM 2415 C C . LEU A 1 295 ? -0.764 9.092 -16.679 1.00 75.88 295 LEU A C 1
ATOM 2417 O O . LEU A 1 295 ? 0.173 8.464 -16.189 1.00 75.88 295 LEU A O 1
ATOM 2421 N N . GLN A 1 296 ? -0.617 9.797 -17.803 1.00 79.06 296 GLN A N 1
ATOM 2422 C CA . GLN A 1 296 ? 0.651 9.863 -18.539 1.00 79.06 296 GLN A CA 1
ATOM 2423 C C . GLN A 1 296 ? 1.722 10.591 -17.722 1.00 79.06 296 GLN A C 1
ATOM 2425 O O . GLN A 1 296 ? 2.894 10.211 -17.727 1.00 79.06 296 GLN A O 1
ATOM 2430 N N . LEU A 1 297 ? 1.316 11.630 -16.989 1.00 79.94 297 LEU A N 1
ATOM 2431 C CA . LEU A 1 297 ? 2.198 12.392 -16.114 1.00 79.94 297 LEU A CA 1
ATOM 2432 C C . LEU A 1 297 ? 2.645 11.573 -14.896 1.00 79.94 297 LEU A C 1
ATOM 2434 O O . LEU A 1 297 ? 3.836 11.560 -14.584 1.00 79.94 297 LEU A O 1
ATOM 2438 N N . SER A 1 298 ? 1.728 10.834 -14.257 1.00 81.12 298 SER A N 1
ATOM 2439 C CA . SER A 1 298 ? 2.080 9.912 -13.172 1.00 81.12 298 SER A CA 1
ATOM 2440 C C . SER A 1 298 ? 3.010 8.802 -13.650 1.00 81.12 298 SER A C 1
ATOM 2442 O O . SER A 1 298 ? 3.963 8.462 -12.953 1.00 81.12 298 SER A O 1
ATOM 2444 N N . LEU A 1 299 ? 2.782 8.285 -14.862 1.00 82.88 299 LEU A N 1
ATOM 2445 C CA . LEU A 1 299 ? 3.631 7.258 -15.454 1.00 82.88 299 LEU A CA 1
ATOM 2446 C C . LEU A 1 299 ? 5.038 7.798 -15.723 1.00 82.88 299 LEU A C 1
ATOM 2448 O O . LEU A 1 299 ? 6.021 7.183 -15.326 1.00 82.88 299 LEU A O 1
ATOM 2452 N N . SER A 1 300 ? 5.132 8.988 -16.320 1.00 85.50 300 SER A N 1
ATOM 2453 C CA . SER A 1 300 ? 6.414 9.650 -16.579 1.00 85.50 300 SER A CA 1
ATOM 2454 C C . SER A 1 300 ? 7.200 9.863 -15.283 1.00 85.50 300 SER A C 1
ATOM 2456 O O . SER A 1 300 ? 8.390 9.576 -15.237 1.00 85.50 300 SER A O 1
ATOM 2458 N N . ALA A 1 301 ? 6.538 10.319 -14.212 1.00 85.31 301 ALA A N 1
ATOM 2459 C CA . ALA A 1 301 ? 7.175 10.489 -12.908 1.00 85.31 301 ALA A CA 1
ATOM 2460 C C . ALA A 1 301 ? 7.665 9.149 -12.336 1.00 85.31 301 ALA A C 1
ATOM 2462 O O . ALA A 1 301 ? 8.819 9.054 -11.931 1.00 85.31 301 ALA A O 1
ATOM 2463 N N . ALA A 1 302 ? 6.834 8.101 -12.360 1.00 89.88 302 ALA A N 1
ATOM 2464 C CA . ALA A 1 302 ? 7.207 6.782 -11.850 1.00 89.88 302 ALA A CA 1
ATOM 2465 C C . ALA A 1 302 ? 8.442 6.206 -12.566 1.00 89.88 302 ALA A C 1
ATOM 2467 O O . ALA A 1 302 ? 9.393 5.791 -11.905 1.00 89.88 302 ALA A O 1
ATOM 2468 N N . PHE A 1 303 ? 8.469 6.239 -13.903 1.00 91.31 303 PHE A N 1
ATOM 2469 C CA . PHE A 1 303 ? 9.609 5.745 -14.681 1.00 91.31 303 PHE A CA 1
ATOM 2470 C C . PHE A 1 303 ? 10.884 6.568 -14.447 1.00 91.31 303 PHE A C 1
ATOM 2472 O O . PHE A 1 303 ? 11.956 5.985 -14.303 1.00 91.31 303 PHE A O 1
ATOM 2479 N N . THR A 1 304 ? 10.786 7.894 -14.306 1.00 88.75 304 THR A N 1
ATOM 2480 C CA . THR A 1 304 ? 11.936 8.731 -13.924 1.00 88.75 304 THR A CA 1
ATOM 2481 C C . THR A 1 304 ? 12.502 8.337 -12.554 1.00 88.75 304 THR A C 1
ATOM 2483 O O . THR A 1 304 ? 13.712 8.155 -12.425 1.00 88.75 304 THR A O 1
ATOM 2486 N N . PHE A 1 305 ? 11.649 8.179 -11.532 1.00 89.31 305 PHE A N 1
ATOM 2487 C CA . PHE A 1 305 ? 12.079 7.775 -10.183 1.00 89.31 305 PHE A CA 1
ATOM 2488 C C . PHE A 1 305 ? 12.782 6.419 -10.207 1.00 89.31 305 PHE A C 1
ATOM 2490 O O . PHE A 1 305 ? 13.860 6.258 -9.634 1.00 89.31 305 PHE A O 1
ATOM 2497 N N . MET A 1 306 ? 12.194 5.457 -10.917 1.00 93.62 306 MET A N 1
ATOM 2498 C CA . MET A 1 306 ? 12.763 4.121 -11.026 1.00 93.62 306 MET A CA 1
ATOM 2499 C C . MET A 1 306 ? 14.063 4.102 -11.830 1.00 93.62 306 MET A C 1
ATOM 2501 O O . MET A 1 306 ? 14.947 3.314 -11.504 1.00 93.62 306 MET A O 1
ATOM 2505 N N . GLY A 1 307 ? 14.239 5.005 -12.801 1.00 91.69 307 GLY A N 1
ATOM 2506 C CA . GLY A 1 307 ? 15.522 5.198 -13.479 1.00 91.69 307 GLY A CA 1
ATOM 2507 C C . GLY A 1 307 ? 16.627 5.605 -12.501 1.00 91.69 307 GLY A C 1
ATOM 2508 O O . GLY A 1 307 ? 17.698 5.000 -12.503 1.00 91.69 307 GLY A O 1
ATOM 2509 N N . ARG A 1 308 ? 16.337 6.523 -11.562 1.00 87.69 308 ARG A N 1
ATOM 2510 C CA . ARG A 1 308 ? 17.297 6.909 -10.506 1.00 87.69 308 ARG A CA 1
ATOM 2511 C C . ARG A 1 308 ? 17.640 5.749 -9.575 1.00 87.69 308 ARG A C 1
ATOM 2513 O O . ARG A 1 308 ? 18.790 5.601 -9.164 1.00 87.69 308 ARG A O 1
ATOM 2520 N N . PHE A 1 309 ? 16.655 4.910 -9.249 1.00 91.69 309 PHE A N 1
ATOM 2521 C CA . PHE A 1 309 ? 16.878 3.726 -8.414 1.00 91.69 309 PHE A CA 1
ATOM 2522 C C . PHE A 1 309 ? 17.824 2.744 -9.107 1.00 91.69 309 PHE A C 1
ATOM 2524 O O . PHE A 1 309 ? 18.754 2.244 -8.480 1.00 91.69 309 PHE A O 1
ATOM 2531 N N . VAL A 1 310 ? 17.617 2.509 -10.405 1.00 92.75 310 VAL A N 1
ATOM 2532 C CA . VAL A 1 310 ? 18.467 1.635 -11.218 1.00 92.75 310 VAL A CA 1
ATOM 2533 C C . VAL A 1 310 ? 19.894 2.179 -11.332 1.00 92.75 310 VAL A C 1
ATOM 2535 O O . VAL A 1 310 ? 20.839 1.425 -11.113 1.00 92.75 310 VAL A O 1
ATOM 2538 N N . GLU A 1 311 ? 20.077 3.476 -11.584 1.00 90.69 311 GLU A N 1
ATOM 2539 C CA . GLU A 1 311 ? 21.410 4.101 -11.590 1.00 90.69 311 GLU A CA 1
ATOM 2540 C C . GLU A 1 311 ? 22.125 3.933 -10.247 1.00 90.69 311 GLU A C 1
ATOM 2542 O O . GLU A 1 311 ? 23.318 3.630 -10.195 1.00 90.69 311 GLU A O 1
ATOM 2547 N N . ARG A 1 312 ? 21.399 4.070 -9.131 1.00 87.62 312 ARG A N 1
ATOM 2548 C CA . ARG A 1 312 ? 22.000 3.850 -7.815 1.00 87.62 312 ARG A CA 1
ATOM 2549 C C . ARG A 1 312 ? 22.381 2.387 -7.579 1.00 87.62 312 ARG A C 1
ATOM 2551 O O . ARG A 1 312 ? 23.383 2.138 -6.898 1.00 87.62 312 ARG A O 1
ATOM 2558 N N . CYS A 1 313 ? 21.617 1.439 -8.128 1.00 89.12 313 CYS A N 1
ATOM 2559 C CA . CYS A 1 313 ? 21.979 0.020 -8.141 1.00 89.12 313 CYS A CA 1
ATOM 2560 C C . CYS A 1 313 ? 23.272 -0.217 -8.934 1.00 89.12 313 CYS A C 1
ATOM 2562 O O . CYS A 1 313 ? 24.165 -0.885 -8.417 1.00 89.12 313 CYS A O 1
ATOM 2564 N N . LEU A 1 314 ? 23.393 0.371 -10.131 1.00 87.81 314 LEU A N 1
ATOM 2565 C CA . LEU A 1 314 ? 24.587 0.295 -10.986 1.00 87.81 314 LEU A CA 1
ATOM 2566 C C . LEU A 1 314 ? 25.841 0.833 -10.285 1.00 87.81 314 LEU A C 1
ATOM 2568 O O . LEU A 1 314 ? 26.903 0.218 -10.341 1.00 87.81 314 LEU A O 1
ATOM 2572 N N . ASN A 1 315 ? 25.698 1.947 -9.564 1.00 83.69 315 ASN A N 1
ATOM 2573 C CA . ASN A 1 315 ? 26.789 2.583 -8.822 1.00 83.69 315 ASN A CA 1
ATOM 2574 C C . ASN A 1 315 ? 27.142 1.865 -7.502 1.00 83.69 315 ASN A C 1
ATOM 2576 O O . ASN A 1 315 ? 28.063 2.280 -6.796 1.00 83.69 315 ASN A O 1
ATOM 2580 N N . SER A 1 316 ? 26.411 0.814 -7.111 1.00 79.38 316 SER A N 1
ATOM 2581 C CA . SER A 1 316 ? 26.690 0.074 -5.877 1.00 79.38 316 SER A CA 1
ATOM 2582 C C . SER A 1 316 ? 27.923 -0.820 -6.024 1.00 79.38 316 SER A C 1
ATOM 2584 O O . SER A 1 316 ? 28.027 -1.611 -6.957 1.00 79.38 316 SER A O 1
ATOM 2586 N N . SER A 1 317 ? 28.822 -0.781 -5.038 1.00 68.31 317 SER A N 1
ATOM 2587 C CA . SER A 1 317 ? 30.003 -1.657 -4.982 1.00 68.31 317 SER A CA 1
ATOM 2588 C C . SER A 1 317 ? 29.654 -3.142 -4.813 1.00 68.31 317 SER A C 1
ATOM 2590 O O . SER A 1 317 ? 30.465 -4.008 -5.137 1.00 68.31 317 SER A O 1
ATOM 2592 N N . SER A 1 318 ? 28.456 -3.448 -4.305 1.00 71.25 318 SER A N 1
ATOM 2593 C CA . SER A 1 318 ? 27.932 -4.808 -4.191 1.00 71.25 318 SER A CA 1
ATOM 2594 C C . SER A 1 318 ? 26.418 -4.823 -4.386 1.00 71.25 318 SER A C 1
ATOM 2596 O O . SER A 1 318 ? 25.670 -4.180 -3.643 1.00 71.25 318 SER A O 1
ATOM 2598 N N . LEU A 1 319 ? 25.955 -5.594 -5.371 1.00 70.44 319 LEU A N 1
ATOM 2599 C CA . LEU A 1 319 ? 24.528 -5.799 -5.637 1.00 70.44 319 LEU A CA 1
ATOM 2600 C C . LEU A 1 319 ? 23.857 -6.660 -4.552 1.00 70.44 319 LEU A C 1
ATOM 2602 O O . LEU A 1 319 ? 22.660 -6.521 -4.321 1.00 70.44 319 LEU A O 1
ATOM 2606 N N . ASN A 1 320 ? 24.635 -7.465 -3.816 1.00 61.88 320 ASN A N 1
ATOM 2607 C CA . ASN A 1 320 ? 24.138 -8.335 -2.740 1.00 61.88 320 ASN A CA 1
ATOM 2608 C C . ASN A 1 320 ? 23.533 -7.554 -1.563 1.00 61.88 320 ASN A C 1
ATOM 2610 O O . ASN A 1 320 ? 22.662 -8.069 -0.870 1.00 61.88 320 ASN A O 1
ATOM 2614 N N . TYR A 1 321 ? 23.981 -6.314 -1.349 1.00 63.16 321 TYR A N 1
ATOM 2615 C CA . TYR A 1 321 ? 23.499 -5.433 -0.280 1.00 63.16 321 TYR A CA 1
ATOM 2616 C C . TYR A 1 321 ? 22.762 -4.206 -0.824 1.00 63.16 321 TYR A C 1
ATOM 2618 O O . TYR A 1 321 ? 22.520 -3.247 -0.090 1.00 63.16 321 TYR A O 1
ATOM 2626 N N . CYS A 1 322 ? 22.415 -4.204 -2.115 1.00 75.62 322 CYS A N 1
ATOM 2627 C CA . CYS A 1 322 ? 21.700 -3.085 -2.701 1.00 75.62 322 CYS A CA 1
ATOM 2628 C C . CYS A 1 322 ? 20.241 -3.086 -2.226 1.00 75.62 322 CYS A C 1
ATOM 2630 O O . CYS A 1 322 ? 19.410 -3.858 -2.704 1.00 75.62 322 CYS A O 1
ATOM 2632 N N . LEU A 1 323 ? 19.925 -2.180 -1.298 1.00 79.56 323 LEU A N 1
ATOM 2633 C CA . LEU A 1 323 ? 18.590 -2.027 -0.710 1.00 79.56 323 LEU A CA 1
ATOM 2634 C C . LEU A 1 323 ? 17.507 -1.627 -1.729 1.00 79.56 323 LEU A C 1
ATOM 2636 O O . LEU A 1 323 ? 16.324 -1.761 -1.436 1.00 79.56 323 LEU A O 1
ATOM 2640 N N . LEU A 1 324 ? 17.898 -1.147 -2.915 1.00 88.12 324 LEU A N 1
ATOM 2641 C CA . LEU A 1 324 ? 16.979 -0.694 -3.964 1.00 88.12 324 LEU A CA 1
ATOM 2642 C C . LEU A 1 324 ? 16.610 -1.792 -4.966 1.00 88.12 324 LEU A C 1
ATOM 2644 O O . LEU A 1 324 ? 15.633 -1.641 -5.699 1.00 88.12 324 LEU A O 1
ATOM 2648 N N . LEU A 1 325 ? 17.345 -2.906 -4.991 1.00 87.62 325 LEU A N 1
ATOM 2649 C CA . LEU A 1 325 ? 17.068 -3.995 -5.924 1.00 87.62 325 LEU A CA 1
ATOM 2650 C C . LEU A 1 325 ? 15.674 -4.631 -5.733 1.00 87.62 325 LEU A C 1
ATOM 2652 O O . LEU A 1 325 ? 15.026 -4.883 -6.749 1.00 87.62 325 LEU A O 1
ATOM 2656 N N . PRO A 1 326 ? 15.155 -4.827 -4.501 1.00 89.12 326 PRO A N 1
ATOM 2657 C CA . PRO A 1 326 ? 13.763 -5.236 -4.294 1.00 89.12 326 PRO A CA 1
ATOM 2658 C C . PRO A 1 326 ? 12.756 -4.284 -4.955 1.00 89.12 326 PRO A C 1
ATOM 2660 O O . PRO A 1 326 ? 11.823 -4.726 -5.618 1.00 89.12 326 PRO A O 1
ATOM 2663 N N . SER A 1 327 ? 12.973 -2.968 -4.855 1.00 91.38 327 SER A N 1
ATOM 2664 C CA . SER A 1 327 ? 12.108 -1.966 -5.493 1.00 91.38 327 SER A CA 1
ATOM 2665 C C . SER A 1 327 ? 12.132 -2.082 -7.020 1.00 91.38 327 SER A C 1
ATOM 2667 O O . SER A 1 327 ? 11.086 -1.984 -7.661 1.00 91.38 327 SER A O 1
ATOM 2669 N N . VAL A 1 328 ? 13.310 -2.326 -7.608 1.00 93.12 328 VAL A N 1
ATOM 2670 C CA . VAL A 1 328 ? 13.455 -2.580 -9.052 1.00 93.12 328 VAL A CA 1
ATOM 2671 C C . VAL A 1 328 ? 12.724 -3.862 -9.457 1.00 93.12 328 VAL A C 1
ATOM 2673 O O . VAL A 1 328 ? 12.015 -3.852 -10.461 1.00 93.12 328 VAL A O 1
ATOM 2676 N N . LEU A 1 329 ? 12.830 -4.939 -8.670 1.00 92.25 329 LEU A N 1
ATOM 2677 C CA . LEU A 1 329 ? 12.107 -6.189 -8.920 1.00 92.25 329 LEU A CA 1
ATOM 2678 C C . LEU A 1 329 ? 10.587 -5.977 -8.931 1.00 92.25 329 LEU A C 1
ATOM 2680 O O . LEU A 1 329 ? 9.944 -6.296 -9.932 1.00 92.25 329 LEU A O 1
ATOM 2684 N N . ILE A 1 330 ? 10.024 -5.403 -7.861 1.00 93.25 330 ILE A N 1
ATOM 2685 C CA . ILE A 1 330 ? 8.576 -5.150 -7.752 1.00 93.25 330 ILE A CA 1
ATOM 2686 C C . ILE A 1 330 ? 8.094 -4.323 -8.951 1.00 93.25 330 ILE A C 1
ATOM 2688 O O . ILE A 1 330 ? 7.070 -4.640 -9.564 1.00 93.25 330 ILE A O 1
ATOM 2692 N N . PHE A 1 331 ? 8.845 -3.279 -9.316 1.00 95.31 331 PHE A N 1
ATOM 2693 C CA . PHE A 1 331 ? 8.500 -2.424 -10.447 1.00 95.31 331 PHE A CA 1
ATOM 2694 C C . PHE A 1 331 ? 8.541 -3.178 -11.779 1.00 95.31 331 PHE A C 1
ATOM 2696 O O . PHE A 1 331 ? 7.630 -3.029 -12.586 1.00 95.31 331 PHE A O 1
ATOM 2703 N N . MET A 1 332 ? 9.541 -4.030 -12.005 1.00 94.81 332 MET A N 1
ATOM 2704 C CA . MET A 1 332 ? 9.650 -4.818 -13.235 1.00 94.81 332 MET A CA 1
ATOM 2705 C C . MET A 1 332 ? 8.539 -5.861 -13.374 1.00 94.81 332 MET A C 1
ATOM 2707 O O . MET A 1 332 ? 8.002 -6.050 -14.468 1.00 94.81 332 MET A O 1
ATOM 2711 N N . GLU A 1 333 ? 8.136 -6.504 -12.279 1.00 92.38 333 GLU A N 1
ATOM 2712 C CA . GLU A 1 333 ? 6.994 -7.422 -12.290 1.00 92.38 333 GLU A CA 1
ATOM 2713 C C . GLU A 1 333 ? 5.673 -6.698 -12.550 1.00 92.38 333 GLU A C 1
ATOM 2715 O O . GLU A 1 333 ? 4.831 -7.187 -13.311 1.00 92.38 333 GLU A O 1
ATOM 2720 N N . TRP A 1 334 ? 5.494 -5.515 -11.959 1.00 93.94 334 TRP A N 1
ATOM 2721 C CA . TRP A 1 334 ? 4.361 -4.645 -12.260 1.00 93.94 334 TRP A CA 1
ATOM 2722 C C . TRP A 1 334 ? 4.365 -4.209 -13.734 1.00 93.94 334 TRP A C 1
ATOM 2724 O O . TRP A 1 334 ? 3.355 -4.391 -14.414 1.00 93.94 334 TRP A O 1
ATOM 2734 N N . CYS A 1 335 ? 5.501 -3.738 -14.260 1.00 91.94 335 CYS A N 1
ATOM 2735 C CA . CYS A 1 335 ? 5.670 -3.345 -15.662 1.00 91.94 335 CYS A CA 1
ATOM 2736 C C . CYS A 1 335 ? 5.312 -4.484 -16.621 1.00 91.94 335 CYS A C 1
ATOM 2738 O O . CYS A 1 335 ? 4.586 -4.274 -17.590 1.00 91.94 335 CYS A O 1
ATOM 2740 N N . SER A 1 336 ? 5.768 -5.706 -16.332 1.00 90.50 336 SER A N 1
ATOM 2741 C CA . SER A 1 336 ? 5.472 -6.891 -17.143 1.00 90.50 336 SER A CA 1
ATOM 2742 C C . SER A 1 336 ? 3.971 -7.204 -17.208 1.00 90.50 336 SER A C 1
ATOM 2744 O O . SER A 1 336 ? 3.454 -7.578 -18.265 1.00 90.50 336 SER A O 1
ATOM 2746 N N . ARG A 1 337 ? 3.248 -7.019 -16.095 1.00 89.00 337 ARG A N 1
ATOM 2747 C CA . ARG A 1 337 ? 1.790 -7.218 -16.022 1.00 89.00 337 ARG A CA 1
ATOM 2748 C C . ARG A 1 337 ? 1.015 -6.081 -16.689 1.00 89.00 337 ARG A C 1
ATOM 2750 O O . ARG A 1 337 ? 0.013 -6.348 -17.344 1.00 89.00 337 ARG A O 1
ATOM 2757 N N . MET A 1 338 ? 1.493 -4.846 -16.556 1.00 86.88 338 MET A N 1
ATOM 2758 C CA . MET A 1 338 ? 0.810 -3.625 -17.002 1.00 86.88 338 MET A CA 1
ATOM 2759 C C . MET A 1 338 ? 1.268 -3.113 -18.374 1.00 86.88 338 MET A C 1
ATOM 2761 O O . MET A 1 338 ? 0.927 -1.989 -18.741 1.00 86.88 338 MET A O 1
ATOM 2765 N N . LEU A 1 339 ? 2.021 -3.914 -19.135 1.00 86.75 339 LEU A N 1
ATOM 2766 C CA . LEU A 1 339 ? 2.666 -3.476 -20.376 1.00 86.75 339 LEU A CA 1
ATOM 2767 C C . LEU A 1 339 ? 1.686 -2.849 -21.378 1.00 86.75 339 LEU A C 1
ATOM 2769 O O . LEU A 1 339 ? 1.963 -1.766 -21.878 1.00 86.75 339 LEU A O 1
ATOM 2773 N N . ASP A 1 340 ? 0.517 -3.456 -21.595 1.00 82.44 340 ASP A N 1
ATOM 2774 C CA . ASP A 1 340 ? -0.473 -2.942 -22.555 1.00 82.44 340 ASP A CA 1
ATOM 2775 C C . ASP A 1 340 ? -0.974 -1.539 -22.152 1.00 82.44 340 ASP A C 1
ATOM 2777 O O . ASP A 1 340 ? -1.108 -0.640 -22.981 1.00 82.44 340 ASP A O 1
ATOM 2781 N N . ALA A 1 341 ? -1.197 -1.310 -20.852 1.00 81.44 341 ALA A N 1
ATOM 2782 C CA . ALA A 1 341 ? -1.601 -0.002 -20.335 1.00 81.44 341 ALA A CA 1
ATOM 2783 C C . ALA A 1 341 ? -0.463 1.026 -20.436 1.00 81.44 341 ALA A C 1
ATOM 2785 O O . ALA A 1 341 ? -0.710 2.195 -20.742 1.00 81.44 341 ALA A O 1
ATOM 2786 N N . ILE A 1 342 ? 0.780 0.592 -20.206 1.00 84.75 342 ILE A N 1
ATOM 2787 C CA . ILE A 1 342 ? 1.979 1.421 -20.371 1.00 84.75 342 ILE A CA 1
ATOM 2788 C C . ILE A 1 342 ? 2.121 1.849 -21.834 1.00 84.75 342 ILE A C 1
ATOM 2790 O O . ILE A 1 342 ? 2.333 3.032 -22.084 1.00 84.75 342 ILE A O 1
ATOM 2794 N N . GLU A 1 343 ? 1.944 0.940 -22.796 1.00 83.38 343 GLU A N 1
ATOM 2795 C CA . GLU A 1 343 ? 2.027 1.241 -24.231 1.00 83.38 343 GLU A CA 1
ATOM 2796 C C . GLU A 1 343 ? 0.971 2.263 -24.672 1.00 83.38 343 GLU A C 1
ATOM 2798 O O . GLU A 1 343 ? 1.300 3.219 -25.375 1.00 83.38 343 GLU A O 1
ATOM 2803 N N . VAL A 1 344 ? -0.271 2.138 -24.188 1.00 80.69 344 VAL A N 1
ATOM 2804 C CA . VAL A 1 344 ? -1.339 3.125 -24.441 1.00 80.69 344 VAL A CA 1
ATOM 2805 C C . VAL A 1 344 ? -0.983 4.503 -23.868 1.00 80.69 344 VAL A C 1
ATOM 2807 O O . VAL A 1 344 ? -1.259 5.541 -24.477 1.00 80.69 344 VAL A O 1
ATOM 2810 N N . CYS A 1 345 ? -0.342 4.536 -22.700 1.00 73.75 345 CYS A N 1
ATOM 2811 C CA . CYS A 1 345 ? 0.065 5.780 -22.052 1.00 73.75 345 CYS A CA 1
ATOM 2812 C C . CYS A 1 345 ? 1.350 6.380 -22.644 1.00 73.75 345 CYS A C 1
ATOM 2814 O O . CYS A 1 345 ? 1.544 7.589 -22.551 1.00 73.75 345 CYS A O 1
ATOM 2816 N N . ALA A 1 346 ? 2.204 5.574 -23.280 1.00 77.06 346 ALA A N 1
ATOM 2817 C CA . ALA A 1 346 ? 3.478 5.973 -23.882 1.00 77.06 346 ALA A CA 1
ATOM 2818 C C . ALA A 1 346 ? 3.323 6.680 -25.246 1.00 77.06 346 ALA A C 1
ATOM 2820 O O . ALA A 1 346 ? 4.217 6.628 -26.092 1.00 77.06 346 ALA A O 1
ATOM 2821 N N . THR A 1 347 ? 2.189 7.343 -25.470 1.00 74.88 347 THR A N 1
ATOM 2822 C CA . THR A 1 347 ? 1.857 8.036 -26.723 1.00 74.88 347 THR A CA 1
ATOM 2823 C C . THR A 1 347 ? 2.429 9.446 -26.786 1.00 74.88 347 THR A C 1
ATOM 2825 O O . THR A 1 347 ? 2.732 9.934 -27.874 1.00 74.88 347 THR A O 1
ATOM 2828 N N . ASN A 1 348 ? 2.625 10.104 -25.638 1.00 77.25 348 ASN A N 1
ATOM 2829 C CA . ASN A 1 348 ? 3.228 11.430 -25.598 1.00 77.25 348 ASN A CA 1
ATOM 2830 C C . ASN A 1 348 ? 4.767 11.346 -25.509 1.00 77.25 348 ASN A C 1
ATOM 2832 O O . ASN A 1 348 ? 5.351 10.379 -25.006 1.00 77.25 348 ASN A O 1
ATOM 2836 N N . GLN A 1 349 ? 5.443 12.390 -25.993 1.00 81.25 349 GLN A N 1
ATOM 2837 C CA . GLN A 1 349 ? 6.907 12.432 -26.056 1.00 81.25 349 GLN A CA 1
ATOM 2838 C C . GLN A 1 349 ? 7.569 12.362 -24.669 1.00 81.25 349 GLN A C 1
ATOM 2840 O O . GLN A 1 349 ? 8.635 11.767 -24.527 1.00 81.25 349 GLN A O 1
ATOM 2845 N N . LYS A 1 350 ? 6.936 12.946 -23.647 1.00 80.38 350 LYS A N 1
ATOM 2846 C CA . LYS A 1 350 ? 7.437 13.014 -22.265 1.00 80.38 350 LYS A CA 1
ATOM 2847 C C . LYS A 1 350 ? 7.460 11.631 -21.604 1.00 80.38 350 LYS A C 1
ATOM 2849 O O . LYS A 1 350 ? 8.503 11.202 -21.120 1.00 80.38 350 LYS A O 1
ATOM 2854 N N . SER A 1 351 ? 6.349 10.900 -21.664 1.00 81.25 351 SER A N 1
ATOM 2855 C CA . SER A 1 351 ? 6.236 9.526 -21.176 1.00 81.25 351 SER A CA 1
ATOM 2856 C C . SER A 1 351 ? 7.150 8.595 -21.948 1.00 81.25 351 SER A C 1
ATOM 2858 O O . SER A 1 351 ? 7.854 7.805 -21.332 1.00 81.25 351 SER A O 1
ATOM 2860 N N . ARG A 1 352 ? 7.214 8.731 -23.282 1.00 85.06 352 ARG A N 1
ATOM 2861 C CA . ARG A 1 352 ? 8.105 7.911 -24.111 1.00 85.06 352 ARG A CA 1
ATOM 2862 C C . ARG A 1 352 ? 9.566 8.099 -23.707 1.00 85.06 352 ARG A C 1
ATOM 2864 O O . ARG A 1 352 ? 10.258 7.112 -23.510 1.00 85.06 352 ARG A O 1
ATOM 2871 N N . ARG A 1 353 ? 10.016 9.342 -23.507 1.00 86.75 353 ARG A N 1
ATOM 2872 C CA . ARG A 1 353 ? 11.388 9.624 -23.058 1.00 86.75 353 ARG A CA 1
ATOM 2873 C C . ARG A 1 353 ? 11.667 9.110 -21.649 1.00 86.75 353 ARG A C 1
ATOM 2875 O O . ARG A 1 353 ? 12.729 8.536 -21.444 1.00 86.75 353 ARG A O 1
ATOM 2882 N N . ALA A 1 354 ? 10.752 9.298 -20.697 1.00 87.44 354 ALA A N 1
ATOM 2883 C CA . ALA A 1 354 ? 10.927 8.805 -19.327 1.00 87.44 354 ALA A CA 1
ATOM 2884 C C . ALA A 1 354 ? 11.024 7.271 -19.275 1.00 87.44 354 ALA A C 1
ATOM 2886 O O . ALA A 1 354 ? 11.888 6.729 -18.589 1.00 87.44 354 ALA A O 1
ATOM 2887 N N . ILE A 1 355 ? 10.178 6.584 -20.047 1.00 89.38 355 ILE A N 1
ATOM 2888 C CA . ILE A 1 355 ? 10.187 5.124 -20.177 1.00 89.38 355 ILE A CA 1
ATOM 2889 C C . ILE A 1 355 ? 11.480 4.647 -20.851 1.00 89.38 355 ILE A C 1
ATOM 2891 O O . ILE A 1 355 ? 12.126 3.744 -20.325 1.00 89.38 355 ILE A O 1
ATOM 2895 N N . SER A 1 356 ? 11.890 5.271 -21.965 1.00 89.38 356 SER A N 1
ATOM 2896 C CA . SER A 1 356 ? 13.167 4.963 -22.625 1.00 89.38 356 SER A CA 1
ATOM 2897 C C . SER A 1 356 ? 14.338 5.112 -21.664 1.00 89.38 356 SER A C 1
ATOM 2899 O O . SER A 1 356 ? 15.084 4.163 -21.490 1.00 89.38 356 SER A O 1
ATOM 2901 N N . TYR A 1 357 ? 14.434 6.248 -20.969 1.00 91.31 357 TYR A N 1
ATOM 2902 C CA . TYR A 1 357 ? 15.494 6.496 -19.996 1.00 91.31 357 TYR A CA 1
ATOM 2903 C C . TYR A 1 357 ? 15.604 5.381 -18.952 1.00 91.31 357 TYR A C 1
ATOM 2905 O O . TYR A 1 357 ? 16.699 4.879 -18.715 1.00 91.31 357 TYR A O 1
ATOM 2913 N N . PHE A 1 358 ? 14.480 4.962 -18.366 1.00 94.25 358 PHE A N 1
ATOM 2914 C CA . PHE A 1 358 ? 14.464 3.844 -17.428 1.00 94.25 358 PHE A CA 1
ATOM 2915 C C . PHE A 1 358 ? 14.982 2.547 -18.060 1.00 94.25 358 PHE A C 1
ATOM 2917 O O . PHE A 1 358 ? 15.825 1.881 -17.464 1.00 94.25 358 PHE A O 1
ATOM 2924 N N . PHE A 1 359 ? 14.484 2.173 -19.244 1.00 93.56 359 PHE A N 1
ATOM 2925 C CA . PHE A 1 359 ? 14.888 0.924 -19.891 1.00 93.56 359 PHE A CA 1
ATOM 2926 C C . PHE A 1 359 ? 16.349 0.941 -20.351 1.00 93.56 359 PHE A C 1
ATOM 2928 O O . PHE A 1 359 ? 16.997 -0.100 -20.278 1.00 93.56 359 PHE A O 1
ATOM 2935 N N . ASP A 1 360 ? 16.879 2.102 -20.740 1.00 90.88 360 ASP A N 1
ATOM 2936 C CA . ASP A 1 360 ? 18.285 2.283 -21.108 1.00 90.88 360 ASP A CA 1
ATOM 2937 C C . ASP A 1 360 ? 19.196 1.915 -19.928 1.00 90.88 360 ASP A C 1
ATOM 2939 O O . ASP A 1 360 ? 20.006 0.992 -20.030 1.00 90.88 360 ASP A O 1
ATOM 2943 N N . VAL A 1 361 ? 18.990 2.545 -18.764 1.00 93.00 361 VAL A N 1
ATOM 2944 C CA . VAL A 1 361 ? 19.780 2.242 -17.555 1.00 93.00 361 VAL A CA 1
ATOM 2945 C C . VAL A 1 361 ? 19.475 0.846 -16.996 1.00 93.00 361 VAL A C 1
ATOM 2947 O O . VAL A 1 361 ? 20.344 0.181 -16.434 1.00 93.00 361 VAL A O 1
ATOM 2950 N N . PHE A 1 362 ? 18.244 0.353 -17.157 1.00 94.56 362 PHE A N 1
ATOM 2951 C CA . PHE A 1 362 ? 17.850 -0.973 -16.679 1.00 94.56 362 PHE A CA 1
ATOM 2952 C C . PHE A 1 362 ? 18.513 -2.100 -17.466 1.00 94.56 362 PHE A C 1
ATOM 2954 O O . PHE A 1 362 ? 18.919 -3.092 -16.865 1.00 94.56 362 PHE A O 1
ATOM 2961 N N . VAL A 1 363 ? 18.658 -1.960 -18.784 1.00 92.94 363 VAL A N 1
ATOM 2962 C CA . VAL A 1 363 ? 19.355 -2.953 -19.610 1.00 92.94 363 VAL A CA 1
ATOM 2963 C C . VAL A 1 363 ? 20.825 -3.072 -19.202 1.00 92.94 363 VAL A C 1
ATOM 2965 O O . VAL A 1 363 ? 21.347 -4.187 -19.136 1.00 92.94 363 VAL A O 1
ATOM 2968 N N . GLU A 1 364 ? 21.483 -1.963 -18.857 1.00 91.62 364 GLU A N 1
ATOM 2969 C CA . GLU A 1 364 ? 22.844 -1.990 -18.308 1.00 91.62 364 GLU A CA 1
ATOM 2970 C C . GLU A 1 364 ? 22.905 -2.786 -16.997 1.00 91.62 364 GLU A C 1
ATOM 2972 O O . GLU A 1 364 ? 23.728 -3.698 -16.862 1.00 91.62 364 GLU A O 1
ATOM 2977 N N . LEU A 1 365 ? 21.981 -2.514 -16.064 1.00 91.56 365 LEU A N 1
ATOM 2978 C CA . LEU A 1 365 ? 21.893 -3.244 -14.795 1.00 91.56 365 LEU A CA 1
ATOM 2979 C C . LEU A 1 365 ? 21.621 -4.732 -15.029 1.00 91.56 365 LEU A C 1
ATOM 2981 O O . LEU A 1 365 ? 22.242 -5.591 -14.404 1.00 91.56 365 LEU A O 1
ATOM 2985 N N . LEU A 1 366 ? 20.712 -5.051 -15.945 1.00 89.62 366 LEU A N 1
ATOM 2986 C CA . LEU A 1 366 ? 20.334 -6.418 -16.274 1.00 89.62 366 LEU A CA 1
ATOM 2987 C C . LEU A 1 366 ? 21.512 -7.207 -16.856 1.00 89.62 366 LEU A C 1
ATOM 2989 O O . LEU A 1 366 ? 21.736 -8.352 -16.466 1.00 89.62 366 LEU A O 1
ATOM 2993 N N . ASN A 1 367 ? 22.306 -6.589 -17.731 1.00 88.88 367 ASN A N 1
ATOM 2994 C CA . ASN A 1 367 ? 23.518 -7.202 -18.265 1.00 88.88 367 ASN A CA 1
ATOM 2995 C C . ASN A 1 367 ? 24.592 -7.390 -17.172 1.00 88.88 367 ASN A C 1
ATOM 2997 O O . ASN A 1 367 ? 25.241 -8.436 -17.132 1.00 88.88 367 ASN A O 1
ATOM 3001 N N . GLN A 1 368 ? 24.744 -6.441 -16.237 1.00 86.94 368 GLN A N 1
ATOM 3002 C CA . GLN A 1 368 ? 25.631 -6.601 -15.074 1.00 86.94 368 GLN A CA 1
ATOM 3003 C C . GLN A 1 368 ? 25.191 -7.773 -14.182 1.00 86.94 368 GLN A C 1
ATOM 3005 O O . GLN A 1 368 ? 26.024 -8.566 -13.741 1.00 86.94 368 GLN A O 1
ATOM 3010 N N . LEU A 1 369 ? 23.885 -7.915 -13.940 1.00 84.31 369 LEU A N 1
ATOM 3011 C CA . LEU A 1 369 ? 23.311 -9.031 -13.189 1.00 84.31 369 LEU A CA 1
ATOM 3012 C C . LEU A 1 369 ? 23.541 -10.375 -13.899 1.00 84.31 369 LEU A C 1
ATOM 3014 O O . LEU A 1 369 ? 23.923 -11.349 -13.253 1.00 84.31 369 LEU A O 1
ATOM 3018 N N . ASN A 1 370 ? 23.374 -10.415 -15.223 1.00 79.69 370 ASN A N 1
ATOM 3019 C CA . ASN A 1 370 ? 23.554 -11.622 -16.031 1.00 79.69 370 ASN A CA 1
ATOM 3020 C C . ASN A 1 370 ? 25.009 -12.127 -16.019 1.00 79.69 370 ASN A C 1
ATOM 3022 O O . ASN A 1 370 ? 25.251 -13.325 -15.878 1.00 79.69 370 ASN A O 1
ATOM 3026 N N . ASN A 1 371 ? 25.984 -11.217 -16.084 1.00 75.00 371 ASN A N 1
ATOM 3027 C CA . ASN A 1 371 ? 27.411 -11.562 -16.055 1.00 75.00 371 ASN A CA 1
ATOM 3028 C C . ASN A 1 371 ? 27.873 -12.138 -14.706 1.00 75.00 371 ASN A C 1
ATOM 3030 O O . ASN A 1 371 ? 28.842 -12.892 -14.654 1.00 75.00 371 ASN A O 1
ATOM 3034 N N . ASN A 1 372 ? 27.182 -11.809 -13.613 1.00 67.44 372 ASN A N 1
ATOM 3035 C CA . ASN A 1 372 ? 27.505 -12.291 -12.267 1.00 67.44 372 ASN A CA 1
ATOM 3036 C C . ASN A 1 372 ? 26.921 -13.682 -11.958 1.00 67.44 372 ASN A C 1
ATOM 3038 O O . ASN A 1 372 ? 27.041 -14.170 -10.830 1.00 67.44 372 ASN A O 1
ATOM 3042 N N . ARG A 1 373 ? 26.295 -14.340 -12.942 1.00 65.75 373 ARG A N 1
ATOM 3043 C CA . ARG A 1 373 ? 25.678 -15.655 -12.777 1.00 65.75 373 ARG A CA 1
ATOM 3044 C C . ARG A 1 373 ? 26.734 -16.728 -12.502 1.00 65.75 373 ARG A C 1
ATOM 3046 O O . ARG A 1 373 ? 27.549 -17.067 -13.357 1.00 65.75 373 ARG A O 1
ATOM 3053 N N . LYS A 1 374 ? 26.652 -17.352 -11.328 1.00 57.25 374 LYS A N 1
ATOM 3054 C CA . LYS A 1 374 ? 27.192 -18.702 -11.131 1.00 57.25 374 LYS A CA 1
ATOM 3055 C C . LYS A 1 374 ? 26.194 -19.665 -11.759 1.00 57.25 374 LYS A C 1
ATOM 3057 O O . LYS A 1 374 ? 24.998 -19.466 -11.603 1.00 57.25 374 LYS A O 1
ATOM 3062 N N . GLY A 1 375 ? 26.663 -20.635 -12.538 1.00 51.88 375 GLY A N 1
ATOM 3063 C CA . GLY A 1 375 ? 25.799 -21.556 -13.277 1.00 51.88 375 GLY A CA 1
ATOM 3064 C C . GLY A 1 375 ? 24.892 -22.367 -12.353 1.00 51.88 375 GLY A C 1
ATOM 3065 O O . GLY A 1 375 ? 25.252 -23.465 -11.952 1.00 51.88 375 GLY A O 1
ATOM 3066 N N . THR A 1 376 ? 23.724 -21.831 -12.024 1.00 46.94 376 THR A N 1
ATOM 3067 C CA . THR A 1 376 ? 22.655 -22.536 -11.323 1.00 46.94 376 THR A CA 1
ATOM 3068 C C . THR A 1 376 ? 21.569 -22.908 -12.321 1.00 46.94 376 THR A C 1
ATOM 3070 O O . THR A 1 376 ? 21.193 -22.115 -13.194 1.00 46.94 376 THR A O 1
ATOM 3073 N N . GLU A 1 377 ? 21.115 -24.160 -12.219 1.00 51.28 377 GLU A N 1
ATOM 3074 C CA . GLU A 1 377 ? 19.897 -24.674 -12.849 1.00 51.28 377 GLU A CA 1
ATOM 3075 C C . GLU A 1 377 ? 18.733 -23.698 -12.664 1.00 51.28 377 GLU A C 1
ATOM 3077 O O . GLU A 1 377 ? 18.746 -22.889 -11.739 1.00 51.28 377 GLU A O 1
ATOM 3082 N N . LYS A 1 378 ? 17.731 -23.774 -13.552 1.00 54.50 378 LYS A N 1
ATOM 3083 C CA . LYS A 1 378 ? 16.478 -23.015 -13.441 1.00 54.50 378 LYS A CA 1
ATOM 3084 C C . LYS A 1 378 ? 15.890 -23.211 -12.041 1.00 54.50 378 LYS A C 1
ATOM 3086 O O . LYS A 1 378 ? 15.173 -24.181 -11.803 1.00 54.50 378 LYS A O 1
ATOM 3091 N N . LEU A 1 379 ? 16.192 -22.289 -11.134 1.00 53.84 379 LEU A N 1
ATOM 3092 C CA . LEU A 1 379 ? 15.590 -22.207 -9.817 1.00 53.84 379 LEU A CA 1
ATOM 3093 C C . LEU A 1 379 ? 14.205 -21.599 -10.030 1.00 53.84 379 LEU A C 1
ATOM 3095 O O . LEU A 1 379 ? 13.979 -20.413 -9.819 1.00 53.84 379 LEU A O 1
ATOM 3099 N N . LEU A 1 380 ? 13.279 -22.417 -10.528 1.00 54.31 380 LEU A N 1
ATOM 3100 C CA . LEU A 1 380 ? 11.860 -22.091 -10.523 1.00 54.31 380 LEU A CA 1
ATOM 3101 C C . LEU A 1 380 ? 11.330 -22.376 -9.117 1.00 54.31 380 LEU A C 1
ATOM 3103 O O . LEU A 1 380 ? 10.519 -23.277 -8.913 1.00 54.31 380 LEU A O 1
ATOM 3107 N N . ASP A 1 381 ? 11.888 -21.681 -8.132 1.00 54.56 381 ASP A N 1
ATOM 3108 C CA . ASP A 1 381 ? 11.458 -21.836 -6.760 1.00 54.56 381 ASP A CA 1
ATOM 3109 C C . ASP A 1 381 ? 10.381 -20.790 -6.484 1.00 54.56 381 ASP A C 1
ATOM 3111 O O . ASP A 1 381 ? 10.616 -19.589 -6.613 1.00 54.56 381 ASP A O 1
ATOM 3115 N N . ASN A 1 382 ? 9.188 -21.246 -6.097 1.00 60.62 382 ASN A N 1
ATOM 3116 C CA . ASN A 1 382 ? 8.092 -20.383 -5.640 1.00 60.62 382 ASN A CA 1
ATOM 3117 C C . ASN A 1 382 ? 8.391 -19.791 -4.248 1.00 60.62 382 ASN A C 1
ATOM 3119 O O . ASN A 1 382 ? 7.465 -19.416 -3.527 1.00 60.62 382 ASN A O 1
ATOM 3123 N N . THR A 1 383 ? 9.665 -19.757 -3.849 1.00 69.00 383 THR A N 1
ATOM 3124 C CA . THR A 1 383 ? 10.097 -19.247 -2.560 1.00 69.00 383 THR A CA 1
ATOM 3125 C C . THR A 1 383 ? 9.813 -17.748 -2.511 1.00 69.00 383 THR A C 1
ATOM 3127 O O . THR A 1 383 ? 10.336 -16.981 -3.324 1.00 69.00 383 THR A O 1
ATOM 3130 N N . PRO A 1 384 ? 8.957 -17.316 -1.579 1.00 70.62 384 PRO A N 1
ATOM 3131 C CA . PRO A 1 384 ? 8.641 -15.913 -1.411 1.00 70.62 384 PRO A CA 1
ATOM 3132 C C . PRO A 1 384 ? 9.867 -15.176 -0.876 1.00 70.62 384 PRO A C 1
ATOM 3134 O O . PRO A 1 384 ? 10.550 -15.636 0.039 1.00 70.62 384 PRO A O 1
ATOM 3137 N N . LEU A 1 385 ? 10.146 -14.021 -1.461 1.00 76.56 385 LEU A N 1
ATOM 3138 C CA . LEU A 1 385 ? 11.147 -13.080 -0.988 1.00 76.56 385 LEU A CA 1
ATOM 3139 C C . LEU A 1 385 ? 10.538 -12.141 0.058 1.00 76.56 385 LEU A C 1
ATOM 3141 O O . LEU A 1 385 ? 9.316 -12.048 0.196 1.00 76.56 385 LEU A O 1
ATOM 3145 N N . TRP A 1 386 ? 11.385 -11.392 0.775 1.00 77.50 386 TRP A N 1
ATOM 3146 C CA . TRP A 1 386 ? 10.894 -10.441 1.778 1.00 77.50 386 TRP A CA 1
ATOM 3147 C C . TRP A 1 386 ? 9.895 -9.455 1.163 1.00 77.50 386 TRP A C 1
ATOM 3149 O O . TRP A 1 386 ? 8.919 -9.116 1.809 1.00 77.50 386 TRP A O 1
ATOM 3159 N N . GLU A 1 387 ? 10.106 -9.012 -0.077 1.00 81.00 387 GLU A N 1
ATOM 3160 C CA . GLU A 1 387 ? 9.208 -8.089 -0.776 1.00 81.00 387 GLU A CA 1
ATOM 3161 C C . GLU A 1 387 ? 7.829 -8.685 -1.119 1.00 81.00 387 GLU A C 1
ATOM 3163 O O . GLU A 1 387 ? 6.898 -7.926 -1.382 1.00 81.00 387 GLU A O 1
ATOM 3168 N N . ASP A 1 388 ? 7.670 -10.014 -1.079 1.00 80.56 388 ASP A N 1
ATOM 3169 C CA . ASP A 1 388 ? 6.383 -10.679 -1.316 1.00 80.56 388 ASP A CA 1
ATOM 3170 C C . ASP A 1 388 ? 5.512 -10.736 -0.045 1.00 80.56 388 ASP A C 1
ATOM 3172 O O . ASP A 1 388 ? 4.285 -10.663 -0.136 1.00 80.56 388 ASP A O 1
ATOM 3176 N N . TYR A 1 389 ? 6.128 -10.842 1.142 1.00 71.94 389 TYR A N 1
ATOM 3177 C CA . TYR A 1 389 ? 5.419 -10.910 2.435 1.00 71.94 389 TYR A CA 1
ATOM 3178 C C . TYR A 1 389 ? 5.583 -9.681 3.336 1.00 71.94 389 TYR A C 1
ATOM 3180 O O . TYR A 1 389 ? 4.799 -9.489 4.263 1.00 71.94 389 TYR A O 1
ATOM 3188 N N . GLU A 1 390 ? 6.588 -8.849 3.079 1.00 65.31 390 GLU A N 1
ATOM 3189 C CA . GLU A 1 390 ? 7.050 -7.745 3.931 1.00 65.31 390 GLU A CA 1
ATOM 3190 C C . GLU A 1 390 ? 7.399 -8.157 5.369 1.00 65.31 390 GLU A C 1
ATOM 3192 O O . GLU A 1 390 ? 7.229 -7.370 6.312 1.00 65.31 390 GLU A O 1
ATOM 3197 N N . ASP A 1 391 ? 7.899 -9.385 5.529 1.00 50.38 391 ASP A N 1
ATOM 3198 C CA . ASP A 1 391 ? 8.185 -10.012 6.819 1.00 50.38 391 ASP A CA 1
ATOM 3199 C C . ASP A 1 391 ? 9.609 -10.600 6.828 1.00 50.38 391 ASP A C 1
ATOM 3201 O O . ASP A 1 391 ? 9.866 -11.654 6.257 1.00 50.38 391 ASP A O 1
ATOM 3205 N N . ASN A 1 392 ? 10.535 -9.866 7.460 1.00 48.09 392 ASN A N 1
ATOM 3206 C CA . ASN A 1 392 ? 11.976 -10.130 7.621 1.00 48.09 392 ASN A CA 1
ATOM 3207 C C . ASN A 1 392 ? 12.850 -10.164 6.346 1.00 48.09 392 ASN A C 1
ATOM 3209 O O . ASN A 1 392 ? 12.572 -10.827 5.356 1.00 48.09 392 ASN A O 1
ATOM 3213 N N . PHE A 1 393 ? 13.972 -9.431 6.388 1.00 49.97 393 PHE A N 1
ATOM 3214 C CA . PHE A 1 393 ? 14.921 -9.338 5.275 1.00 49.97 393 PHE A CA 1
ATOM 3215 C C . PHE A 1 393 ? 15.769 -10.609 5.169 1.00 49.97 393 PHE A C 1
ATOM 3217 O O . PHE A 1 393 ? 16.658 -10.830 5.991 1.00 49.97 393 PHE A O 1
ATOM 3224 N N . GLU A 1 394 ? 15.555 -11.396 4.116 1.00 55.69 394 GLU A N 1
ATOM 3225 C CA . GLU A 1 394 ? 16.479 -12.453 3.705 1.00 55.69 394 GLU A CA 1
ATOM 3226 C C . GLU A 1 394 ? 17.216 -12.109 2.400 1.00 55.69 394 GLU A C 1
ATOM 3228 O O . GLU A 1 394 ? 16.698 -11.485 1.457 1.00 55.69 394 GLU A O 1
ATOM 3233 N N . SER A 1 395 ? 18.482 -12.529 2.354 1.00 56.19 395 SER A N 1
ATOM 3234 C CA . SER A 1 395 ? 19.367 -12.382 1.201 1.00 56.19 395 SER A CA 1
ATOM 3235 C C . SER A 1 395 ? 19.004 -13.401 0.112 1.00 56.19 395 SER A C 1
ATOM 3237 O O . SER A 1 395 ? 19.627 -14.450 0.006 1.00 56.19 395 SER A O 1
ATOM 3239 N N . GLY A 1 396 ? 18.021 -13.071 -0.727 1.00 71.19 396 GLY A N 1
ATOM 3240 C CA . GLY A 1 396 ? 17.630 -13.841 -1.917 1.00 71.19 396 GLY A CA 1
ATOM 3241 C C . GLY A 1 396 ? 18.101 -13.223 -3.237 1.00 71.19 396 GLY A C 1
ATOM 3242 O O . GLY A 1 396 ? 17.310 -13.099 -4.166 1.00 71.19 396 GLY A O 1
ATOM 3243 N N . ILE A 1 397 ? 19.356 -12.761 -3.325 1.00 76.25 397 ILE A N 1
ATOM 3244 C CA . ILE A 1 397 ? 19.856 -12.023 -4.503 1.00 76.25 397 ILE A CA 1
ATOM 3245 C C . ILE A 1 397 ? 19.753 -12.827 -5.805 1.00 76.25 397 ILE A C 1
ATOM 3247 O O . ILE A 1 397 ? 19.282 -12.288 -6.799 1.00 76.25 397 ILE A O 1
ATOM 3251 N N . GLU A 1 398 ? 20.115 -14.111 -5.793 1.00 77.06 398 GLU A N 1
ATOM 3252 C CA . GLU A 1 398 ? 20.062 -14.969 -6.985 1.00 77.06 398 GLU A CA 1
ATOM 3253 C C . GLU A 1 398 ? 18.624 -15.109 -7.501 1.00 77.06 398 GLU A C 1
ATOM 3255 O O . GLU A 1 398 ? 18.367 -14.937 -8.692 1.00 77.06 398 GLU A O 1
ATOM 3260 N N . LEU A 1 399 ? 17.670 -15.313 -6.587 1.00 80.81 399 LEU A N 1
ATOM 3261 C CA . LEU A 1 399 ? 16.250 -15.392 -6.916 1.00 80.81 399 LEU A CA 1
ATOM 3262 C C . LEU A 1 399 ? 15.694 -14.043 -7.403 1.00 80.81 399 LEU A C 1
ATOM 3264 O O . LEU A 1 399 ? 14.934 -14.010 -8.369 1.00 80.81 399 LEU A O 1
ATOM 3268 N N . ARG A 1 400 ? 16.111 -12.915 -6.803 1.00 85.56 400 ARG A N 1
ATOM 3269 C CA . ARG A 1 400 ? 15.762 -11.568 -7.299 1.00 85.56 400 ARG A CA 1
ATOM 3270 C C . ARG A 1 400 ? 16.266 -11.351 -8.713 1.00 85.56 400 ARG A C 1
ATOM 3272 O O . ARG A 1 400 ? 15.519 -10.876 -9.562 1.00 85.56 400 ARG A O 1
ATOM 3279 N N . THR A 1 401 ? 17.527 -11.690 -8.963 1.00 85.19 401 THR A N 1
ATOM 3280 C CA . THR A 1 401 ? 18.144 -11.569 -10.282 1.00 85.19 401 THR A CA 1
ATOM 3281 C C . THR A 1 401 ? 17.380 -12.381 -11.320 1.00 85.19 401 THR A C 1
ATOM 3283 O O . THR A 1 401 ? 17.067 -11.847 -12.385 1.00 85.19 401 THR A O 1
ATOM 3286 N N . GLU A 1 402 ? 17.015 -13.625 -11.003 1.00 84.06 402 GLU A N 1
ATOM 3287 C CA . GLU A 1 402 ? 16.262 -14.463 -11.936 1.00 84.06 402 GLU A CA 1
ATOM 3288 C C . GLU A 1 402 ? 14.855 -13.909 -12.194 1.00 84.06 402 GLU A C 1
ATOM 3290 O O . GLU A 1 402 ? 14.466 -13.767 -13.351 1.00 84.06 402 GLU A O 1
ATOM 3295 N N . ARG A 1 403 ? 14.121 -13.481 -11.158 1.00 87.88 403 ARG A N 1
ATOM 3296 C CA . ARG A 1 403 ? 12.789 -12.870 -11.330 1.00 87.88 403 ARG A CA 1
ATOM 3297 C C . ARG A 1 403 ? 12.832 -11.568 -12.136 1.00 87.88 403 ARG A C 1
ATOM 3299 O O . ARG A 1 403 ? 11.986 -11.363 -13.008 1.00 87.88 403 ARG A O 1
ATOM 3306 N N . ILE A 1 404 ? 13.837 -10.712 -11.908 1.00 90.62 404 ILE A N 1
ATOM 3307 C CA . ILE A 1 404 ? 14.066 -9.493 -12.707 1.00 90.62 404 ILE A CA 1
ATOM 3308 C C . ILE A 1 404 ? 14.281 -9.864 -14.180 1.00 90.62 404 ILE A C 1
ATOM 3310 O O . ILE A 1 404 ? 13.677 -9.263 -15.073 1.00 90.62 404 ILE A O 1
ATOM 3314 N N . ARG A 1 405 ? 15.112 -10.877 -14.443 1.00 87.81 405 ARG A N 1
ATOM 3315 C CA . ARG A 1 405 ? 15.399 -11.361 -15.795 1.00 87.81 405 ARG A CA 1
ATOM 3316 C C . ARG A 1 405 ? 14.158 -11.943 -16.467 1.00 87.81 405 ARG A C 1
ATOM 3318 O O . ARG A 1 405 ? 13.889 -11.624 -17.623 1.00 87.81 405 ARG A O 1
ATOM 3325 N N . GLU A 1 406 ? 13.373 -12.753 -15.765 1.00 88.25 406 GLU A N 1
ATOM 3326 C CA . GLU A 1 406 ? 12.119 -13.289 -16.297 1.00 88.25 406 GLU A CA 1
ATOM 3327 C C . GLU A 1 406 ? 11.120 -12.183 -16.648 1.00 88.25 406 GLU A C 1
ATOM 3329 O O . GLU A 1 406 ? 10.482 -12.242 -17.700 1.00 88.25 406 GLU A O 1
ATOM 3334 N N . ALA A 1 407 ? 10.985 -11.165 -15.793 1.00 91.50 407 ALA A N 1
ATOM 3335 C CA . ALA A 1 407 ? 10.137 -10.013 -16.073 1.00 91.50 407 ALA A CA 1
ATOM 3336 C C . ALA A 1 407 ? 10.601 -9.272 -17.340 1.00 91.50 407 ALA A C 1
ATOM 3338 O O . ALA A 1 407 ? 9.772 -8.939 -18.190 1.00 91.50 407 ALA A O 1
ATOM 3339 N N . ALA A 1 408 ? 11.915 -9.091 -17.511 1.00 91.69 408 ALA A N 1
ATOM 3340 C CA . ALA A 1 408 ? 12.500 -8.482 -18.704 1.00 91.69 408 ALA A CA 1
ATOM 3341 C C . ALA A 1 408 ? 12.250 -9.310 -19.979 1.00 91.69 408 ALA A C 1
ATOM 3343 O O . ALA A 1 408 ? 11.833 -8.753 -20.993 1.00 91.69 408 ALA A O 1
ATOM 3344 N N . ILE A 1 409 ? 12.418 -10.638 -19.924 1.00 88.62 409 ILE A N 1
ATOM 3345 C CA . ILE A 1 409 ? 12.123 -11.547 -21.048 1.00 88.62 409 ILE A CA 1
ATOM 3346 C C . ILE A 1 409 ? 10.633 -11.491 -21.415 1.00 88.62 409 ILE A C 1
ATOM 3348 O O . ILE A 1 409 ? 10.287 -11.410 -22.595 1.00 88.62 409 ILE A O 1
ATOM 3352 N N . LYS A 1 410 ? 9.737 -11.479 -20.418 1.00 89.62 410 LYS A N 1
ATOM 3353 C CA . LYS A 1 410 ? 8.288 -11.330 -20.640 1.00 89.62 410 LYS A CA 1
ATOM 3354 C C . LYS A 1 410 ? 7.954 -10.007 -21.333 1.00 89.62 410 LYS A C 1
ATOM 3356 O O . LYS A 1 410 ? 7.094 -9.994 -22.207 1.00 89.62 410 LYS A O 1
ATOM 3361 N N . ILE A 1 411 ? 8.623 -8.911 -20.967 1.00 90.12 411 ILE A N 1
ATOM 3362 C CA . ILE A 1 411 ? 8.445 -7.607 -21.624 1.00 90.12 411 ILE A CA 1
ATOM 3363 C C . ILE A 1 411 ? 8.951 -7.658 -23.070 1.00 90.12 411 ILE A C 1
ATOM 3365 O O . ILE A 1 411 ? 8.210 -7.283 -23.978 1.00 90.12 411 ILE A O 1
ATOM 3369 N N . ALA A 1 412 ? 10.160 -8.180 -23.297 1.00 88.62 412 ALA A N 1
ATOM 3370 C CA . ALA A 1 412 ? 10.748 -8.296 -24.632 1.00 88.62 412 ALA A CA 1
ATOM 3371 C C . ALA A 1 412 ? 9.862 -9.116 -25.588 1.00 88.62 412 ALA A C 1
ATOM 3373 O O . ALA A 1 412 ? 9.635 -8.708 -26.726 1.00 88.62 412 ALA A O 1
ATOM 3374 N N . GLY A 1 413 ? 9.293 -10.229 -25.108 1.00 85.12 413 GLY A N 1
ATOM 3375 C CA . GLY A 1 413 ? 8.416 -11.095 -25.902 1.00 85.12 413 GLY A CA 1
ATOM 3376 C C . GLY A 1 413 ? 7.012 -10.535 -26.169 1.00 85.12 413 GLY A C 1
ATOM 3377 O O . GLY A 1 413 ? 6.352 -10.997 -27.097 1.00 85.12 413 GLY A O 1
ATOM 3378 N N . ARG A 1 414 ? 6.540 -9.566 -25.372 1.00 81.88 414 ARG A N 1
ATOM 3379 C CA . ARG A 1 414 ? 5.195 -8.974 -25.507 1.00 81.88 414 ARG A CA 1
ATOM 3380 C C . ARG A 1 414 ? 5.172 -7.621 -26.213 1.00 81.88 414 ARG A C 1
ATOM 3382 O O . ARG A 1 414 ? 4.132 -7.262 -26.752 1.00 81.88 414 ARG A O 1
ATOM 3389 N N . SER A 1 415 ? 6.269 -6.866 -26.180 1.00 65.75 415 SER A N 1
ATOM 3390 C CA . SER A 1 415 ? 6.293 -5.503 -26.720 1.00 65.75 415 SER A CA 1
ATOM 3391 C C . SER A 1 415 ? 6.052 -5.463 -28.235 1.00 65.75 415 SER A C 1
ATOM 3393 O O . SER A 1 415 ? 6.617 -6.258 -28.992 1.00 65.75 415 SER A O 1
ATOM 3395 N N . SER A 1 416 ? 5.200 -4.539 -28.689 1.00 61.81 416 SER A N 1
ATOM 3396 C CA . SER A 1 416 ? 4.890 -4.389 -30.117 1.00 61.81 416 SER A CA 1
ATOM 3397 C C . SER A 1 416 ? 6.084 -3.812 -30.896 1.00 61.81 416 SER A C 1
ATOM 3399 O O . SER A 1 416 ? 6.901 -3.090 -30.334 1.00 61.81 416 SER A O 1
ATOM 3401 N N . ASN A 1 417 ? 6.184 -4.047 -32.214 1.00 55.44 417 ASN A N 1
ATOM 3402 C CA . ASN A 1 417 ? 7.285 -3.512 -33.042 1.00 55.44 417 ASN A CA 1
ATOM 3403 C C . ASN A 1 417 ? 7.434 -1.969 -32.993 1.00 55.44 417 ASN A C 1
ATOM 3405 O O . ASN A 1 417 ? 8.509 -1.468 -33.297 1.00 55.44 417 ASN A O 1
ATOM 3409 N N . LEU A 1 418 ? 6.393 -1.217 -32.608 1.00 51.41 418 LEU A N 1
ATOM 3410 C CA . LEU A 1 418 ? 6.399 0.257 -32.500 1.00 51.41 418 LEU A CA 1
ATOM 3411 C C . LEU A 1 418 ? 6.848 0.771 -31.110 1.00 51.41 418 LEU A C 1
ATOM 3413 O O . LEU A 1 418 ? 7.153 1.960 -30.934 1.00 51.41 418 LEU A O 1
ATOM 3417 N N . SER A 1 419 ? 6.884 -0.127 -30.126 1.00 62.16 419 SER A N 1
ATOM 3418 C CA . SER A 1 419 ? 7.138 0.128 -28.703 1.00 62.16 419 SER A CA 1
ATOM 3419 C C . SER A 1 419 ? 8.013 -0.963 -28.084 1.00 62.16 419 SER A C 1
ATOM 3421 O O . SER A 1 419 ? 7.881 -1.264 -26.899 1.00 62.16 419 SER A O 1
ATOM 3423 N N . LYS A 1 420 ? 8.920 -1.570 -28.863 1.00 78.12 420 LYS A N 1
ATOM 3424 C CA . LYS A 1 420 ? 9.957 -2.424 -28.279 1.00 78.12 420 LYS A CA 1
ATOM 3425 C C . LYS A 1 420 ? 10.761 -1.560 -27.322 1.00 78.12 420 LYS A C 1
ATOM 3427 O O . LYS A 1 420 ? 11.216 -0.494 -27.711 1.00 78.12 420 LYS A O 1
ATOM 3432 N N . TRP A 1 421 ? 10.884 -1.995 -26.074 1.00 85.62 421 TRP A N 1
ATOM 3433 C CA . TRP A 1 421 ? 11.699 -1.319 -25.057 1.00 85.62 421 TRP A CA 1
ATOM 3434 C C . TRP A 1 421 ? 12.946 -2.133 -24.724 1.00 85.62 421 TRP A C 1
ATOM 3436 O O . TRP A 1 421 ? 14.018 -1.568 -24.529 1.00 85.62 421 TRP A O 1
ATOM 3446 N N . ILE A 1 422 ? 12.803 -3.462 -24.731 1.00 88.19 422 ILE A N 1
ATOM 3447 C CA . ILE A 1 422 ? 13.873 -4.434 -24.518 1.00 88.19 422 ILE A CA 1
ATOM 3448 C C . ILE A 1 422 ? 13.920 -5.362 -25.729 1.00 88.19 422 ILE A C 1
ATOM 3450 O O . ILE A 1 422 ? 12.899 -5.915 -26.137 1.00 88.19 422 ILE A O 1
ATOM 3454 N N . ILE A 1 423 ? 15.116 -5.554 -26.266 1.00 86.75 423 ILE A N 1
ATOM 3455 C CA . ILE A 1 423 ? 15.426 -6.519 -27.315 1.00 86.75 423 ILE A CA 1
ATOM 3456 C C . ILE A 1 423 ? 16.342 -7.579 -26.703 1.00 86.75 423 ILE A C 1
ATOM 3458 O O . ILE A 1 423 ? 17.291 -7.254 -25.989 1.00 86.75 423 ILE A O 1
ATOM 3462 N N . THR A 1 424 ? 16.042 -8.849 -26.956 1.00 85.00 424 THR A N 1
ATOM 3463 C CA . THR A 1 424 ? 16.847 -9.988 -26.500 1.00 85.00 424 THR A CA 1
ATOM 3464 C C . THR A 1 424 ? 17.531 -10.648 -27.683 1.00 85.00 424 THR A C 1
ATOM 3466 O O . THR A 1 424 ? 16.855 -10.973 -28.661 1.00 85.00 424 THR A O 1
ATOM 3469 N N . CYS A 1 425 ? 18.828 -10.912 -27.564 1.00 79.94 425 CYS A N 1
ATOM 3470 C CA . CYS A 1 425 ? 19.583 -11.701 -28.534 1.00 79.94 425 CYS A CA 1
ATOM 3471 C C . CYS A 1 425 ? 20.272 -12.862 -27.821 1.00 79.94 425 CYS A C 1
ATOM 3473 O O . CYS A 1 425 ? 20.878 -12.667 -26.767 1.00 79.94 425 CYS A O 1
ATOM 3475 N N . ASP A 1 426 ? 20.212 -14.047 -28.415 1.00 77.94 426 ASP A N 1
ATOM 3476 C CA . ASP A 1 426 ? 20.963 -15.201 -27.931 1.00 77.94 426 ASP A CA 1
ATOM 3477 C C . ASP A 1 426 ? 22.384 -15.155 -28.497 1.00 77.94 426 ASP A C 1
ATOM 3479 O O . ASP A 1 426 ? 22.575 -15.056 -29.711 1.00 77.94 426 ASP A O 1
ATOM 3483 N N . ASP A 1 427 ? 23.389 -15.242 -27.627 1.00 67.50 427 ASP A N 1
ATOM 3484 C CA . ASP A 1 427 ? 24.780 -15.416 -28.030 1.00 67.50 427 ASP A CA 1
ATOM 3485 C C . ASP A 1 427 ? 25.459 -16.575 -27.284 1.00 67.50 427 ASP A C 1
ATOM 3487 O O . ASP A 1 427 ? 24.862 -17.268 -26.459 1.00 67.50 427 ASP A O 1
ATOM 3491 N N . VAL A 1 428 ? 26.738 -16.808 -27.589 1.00 62.94 428 VAL A N 1
ATOM 3492 C CA . VAL A 1 428 ? 27.529 -17.918 -27.025 1.00 62.94 428 VAL A CA 1
ATOM 3493 C C . VAL A 1 428 ? 27.679 -17.821 -25.492 1.00 62.94 428 VAL A C 1
ATOM 3495 O O . VAL A 1 428 ? 27.977 -18.821 -24.843 1.00 62.94 428 VAL A O 1
ATOM 3498 N N . SER A 1 429 ? 27.458 -16.640 -24.901 1.00 62.81 429 SER A N 1
ATOM 3499 C CA . SER A 1 429 ? 27.522 -16.375 -23.456 1.00 62.81 429 SER A CA 1
ATOM 3500 C C . SER A 1 429 ? 26.158 -16.392 -22.748 1.00 62.81 429 SER A C 1
ATOM 3502 O O . SER A 1 429 ? 26.116 -16.375 -21.517 1.00 62.81 429 SER A O 1
ATOM 3504 N N . GLY A 1 430 ? 25.051 -16.479 -23.494 1.00 72.56 430 GLY A N 1
ATOM 3505 C CA . GLY A 1 430 ? 23.682 -16.507 -22.977 1.00 72.56 430 GLY A CA 1
ATOM 3506 C C . GLY A 1 430 ? 22.782 -15.452 -23.627 1.00 72.56 430 GLY A C 1
ATOM 3507 O O . GLY A 1 430 ? 23.072 -14.941 -24.704 1.00 72.56 430 GLY A O 1
ATOM 3508 N N . ILE A 1 431 ? 21.665 -15.124 -22.971 1.00 79.25 431 ILE A N 1
ATOM 3509 C CA . ILE A 1 431 ? 20.765 -14.055 -23.431 1.00 79.25 431 ILE A CA 1
ATOM 3510 C C . ILE A 1 431 ? 21.424 -12.706 -23.129 1.00 79.25 431 ILE A C 1
ATOM 3512 O O . ILE A 1 431 ? 21.705 -12.415 -21.964 1.00 79.25 431 ILE A O 1
ATOM 3516 N N . LYS A 1 432 ? 21.620 -11.872 -24.151 1.00 84.56 432 LYS A N 1
ATOM 3517 C CA . LYS A 1 432 ? 21.975 -10.454 -24.016 1.00 84.56 432 LYS A CA 1
ATOM 3518 C C . LYS A 1 432 ? 20.760 -9.566 -24.216 1.00 84.56 432 LYS A C 1
ATOM 3520 O O . LYS A 1 432 ? 19.882 -9.866 -25.025 1.00 84.56 432 LYS A O 1
ATOM 3525 N N . PHE A 1 433 ? 20.741 -8.456 -23.488 1.00 88.06 433 PHE A N 1
ATOM 3526 C CA . PHE A 1 433 ? 19.658 -7.484 -23.522 1.00 88.06 433 PHE A CA 1
ATOM 3527 C C . PHE A 1 433 ? 20.145 -6.165 -24.123 1.00 88.06 433 PHE A C 1
ATOM 3529 O O . PHE A 1 433 ? 21.246 -5.708 -23.811 1.00 88.06 433 PHE A O 1
ATOM 3536 N N . TYR A 1 434 ? 19.302 -5.549 -24.948 1.00 86.88 434 TYR A N 1
ATOM 3537 C CA . TYR A 1 434 ? 19.537 -4.261 -25.597 1.00 86.88 434 TYR A CA 1
ATOM 3538 C C . TYR A 1 434 ? 18.323 -3.351 -25.404 1.00 86.88 434 TYR A C 1
ATOM 3540 O O . TYR A 1 434 ? 17.181 -3.815 -25.441 1.00 86.88 434 TYR A O 1
ATOM 3548 N N . ALA A 1 435 ? 18.562 -2.056 -25.208 1.00 84.00 435 ALA A N 1
ATOM 3549 C CA . ALA A 1 435 ? 17.499 -1.061 -25.177 1.00 84.00 435 ALA A CA 1
ATOM 3550 C C . ALA A 1 435 ? 17.155 -0.633 -26.609 1.00 84.00 435 ALA A C 1
ATOM 3552 O O . ALA A 1 435 ? 18.043 -0.330 -27.407 1.00 84.00 435 ALA A O 1
ATOM 3553 N N . ALA A 1 436 ? 15.871 -0.584 -26.953 1.00 74.38 436 ALA A N 1
ATOM 3554 C CA . ALA A 1 436 ? 15.444 -0.305 -28.328 1.00 74.38 436 ALA A CA 1
ATOM 3555 C C . ALA A 1 436 ? 15.732 1.131 -28.809 1.00 74.38 436 ALA A C 1
ATOM 3557 O O . ALA A 1 436 ? 15.777 1.387 -30.008 1.00 74.38 436 ALA A O 1
ATOM 3558 N N . SER A 1 437 ? 15.957 2.073 -27.890 1.00 64.31 437 SER A N 1
ATOM 3559 C CA . SER A 1 437 ? 16.390 3.446 -28.191 1.00 64.31 437 SER A CA 1
ATOM 3560 C C . SER A 1 437 ? 17.780 3.507 -28.854 1.00 64.31 437 SER A C 1
ATOM 3562 O O . SER A 1 437 ? 18.125 4.513 -29.473 1.00 64.31 437 SER A O 1
ATOM 3564 N N . SER A 1 438 ? 18.581 2.439 -28.732 1.00 49.91 438 SER A N 1
ATOM 3565 C CA . SER A 1 438 ? 19.981 2.398 -29.170 1.00 49.91 438 SER A CA 1
ATOM 3566 C C . SER A 1 438 ? 20.178 2.026 -30.649 1.00 49.91 438 SER A C 1
ATOM 3568 O O . SER A 1 438 ? 21.227 2.341 -31.217 1.00 49.91 438 SER A O 1
ATOM 3570 N N . GLU A 1 439 ? 19.177 1.439 -31.319 1.00 43.72 439 GLU A N 1
ATOM 3571 C CA . GLU A 1 439 ? 19.298 1.030 -32.731 1.00 43.72 439 GLU A CA 1
ATOM 3572 C C . GLU A 1 439 ? 19.203 2.199 -33.729 1.00 43.72 439 GLU A C 1
ATOM 3574 O O . GLU A 1 439 ? 19.837 2.137 -34.784 1.00 43.72 439 GLU A O 1
ATOM 3579 N N . GLU A 1 440 ? 18.536 3.315 -33.394 1.00 40.25 440 GLU A N 1
ATOM 3580 C CA . GLU A 1 440 ? 18.527 4.510 -34.266 1.00 40.25 440 GLU A CA 1
ATOM 3581 C C . GLU A 1 440 ? 19.938 5.100 -34.478 1.00 40.25 440 GLU A C 1
ATOM 3583 O O . GLU A 1 440 ? 20.187 5.769 -35.485 1.00 40.25 440 GLU A O 1
ATOM 3588 N N . ASN A 1 441 ? 20.885 4.808 -33.578 1.00 34.97 441 ASN A N 1
ATOM 3589 C CA . ASN A 1 441 ? 22.284 5.222 -33.707 1.00 34.97 441 ASN A CA 1
ATOM 3590 C C . ASN A 1 441 ? 23.169 4.171 -34.401 1.00 34.97 441 ASN A C 1
ATOM 3592 O O . ASN A 1 441 ? 24.163 4.536 -35.029 1.00 34.97 441 ASN A O 1
ATOM 3596 N N . HIS A 1 442 ? 22.822 2.881 -34.341 1.00 38.12 442 HIS A N 1
ATOM 3597 C CA . HIS A 1 442 ? 23.607 1.828 -34.995 1.00 38.12 442 HIS A CA 1
ATOM 3598 C C . HIS A 1 442 ? 23.358 1.752 -36.505 1.00 38.12 442 HIS A C 1
ATOM 3600 O O . HIS A 1 442 ? 24.318 1.611 -37.262 1.00 38.12 442 HIS A O 1
ATOM 3606 N N . VAL A 1 443 ? 22.117 1.960 -36.959 1.00 37.69 443 VAL A N 1
ATOM 3607 C CA . VAL A 1 443 ? 21.800 1.982 -38.400 1.00 37.69 443 VAL A CA 1
ATOM 3608 C C . VAL A 1 443 ? 22.506 3.149 -39.107 1.00 37.69 443 VAL A C 1
ATOM 3610 O O . VAL A 1 443 ? 22.990 2.991 -40.225 1.00 37.69 443 VAL A O 1
ATOM 3613 N N . LYS A 1 444 ? 22.670 4.305 -38.446 1.00 38.72 444 LYS A N 1
ATOM 3614 C CA . LYS A 1 444 ? 23.461 5.425 -38.993 1.00 38.72 444 LYS A CA 1
ATOM 3615 C C . LYS A 1 444 ? 24.952 5.104 -39.101 1.00 38.72 444 LYS A C 1
ATOM 3617 O O . LYS A 1 444 ? 25.546 5.377 -40.138 1.00 38.72 444 LYS A O 1
ATOM 3622 N N . ASN A 1 445 ? 25.533 4.461 -38.088 1.00 38.28 445 ASN A N 1
ATOM 3623 C CA . ASN A 1 445 ? 26.959 4.126 -38.087 1.00 38.28 445 ASN A CA 1
ATOM 3624 C C . ASN A 1 445 ? 27.330 3.017 -39.090 1.00 38.28 445 ASN A C 1
ATOM 3626 O O . ASN A 1 445 ? 28.444 3.024 -39.612 1.00 38.28 445 ASN A O 1
ATOM 3630 N N . GLU A 1 446 ? 26.426 2.077 -39.389 1.00 39.47 446 GLU A N 1
ATOM 3631 C CA . GLU A 1 446 ? 26.648 1.080 -40.449 1.00 39.47 446 GLU A CA 1
ATOM 3632 C C . GLU A 1 446 ? 26.489 1.678 -41.852 1.00 39.47 446 GLU A C 1
ATOM 3634 O O . GLU A 1 446 ? 27.275 1.357 -42.746 1.00 39.47 446 GLU A O 1
ATOM 3639 N N . THR A 1 447 ? 25.549 2.613 -42.033 1.00 38.41 447 THR A N 1
ATOM 3640 C CA . THR A 1 447 ? 25.368 3.310 -43.316 1.00 38.41 447 THR A CA 1
ATOM 3641 C C . THR A 1 447 ? 26.570 4.215 -43.622 1.00 38.41 447 THR A C 1
ATOM 3643 O O . THR A 1 447 ? 27.112 4.148 -44.725 1.00 38.41 447 THR A O 1
ATOM 3646 N N . GLU A 1 448 ? 27.081 4.954 -42.626 1.00 41.69 448 GLU A N 1
ATOM 3647 C CA . GLU A 1 448 ? 28.280 5.801 -42.759 1.00 41.69 448 GLU A CA 1
ATOM 3648 C C . GLU A 1 448 ? 29.577 4.993 -42.954 1.00 41.69 448 GLU A C 1
ATOM 3650 O O . GLU A 1 448 ? 30.470 5.440 -43.675 1.00 41.69 448 GLU A O 1
ATOM 3655 N N . ARG A 1 449 ? 29.691 3.783 -42.379 1.00 39.66 449 ARG A N 1
ATOM 3656 C CA . ARG A 1 449 ? 30.820 2.876 -42.672 1.00 39.66 449 ARG A CA 1
ATOM 3657 C C . ARG A 1 449 ? 30.760 2.307 -44.087 1.00 39.66 449 ARG A C 1
ATOM 3659 O O . ARG A 1 449 ? 31.801 2.228 -44.731 1.00 39.66 449 ARG A O 1
ATOM 3666 N N . SER A 1 450 ? 29.572 1.960 -44.588 1.00 41.59 450 SER A N 1
ATOM 3667 C CA . SER A 1 450 ? 29.434 1.441 -45.956 1.00 41.59 450 SER A CA 1
ATOM 3668 C C . SER A 1 450 ? 29.697 2.514 -47.026 1.00 41.59 450 SER A C 1
ATOM 3670 O O . SER A 1 450 ? 30.323 2.222 -48.043 1.00 41.59 450 SER A O 1
ATOM 3672 N N . GLU A 1 451 ? 29.334 3.779 -46.764 1.00 41.75 451 GLU A N 1
ATOM 3673 C CA . GLU A 1 451 ? 29.624 4.904 -47.669 1.00 41.75 451 GLU A CA 1
ATOM 3674 C C . GLU A 1 451 ? 31.103 5.337 -47.651 1.00 41.75 451 GLU A C 1
ATOM 3676 O O . GLU A 1 451 ? 31.600 5.897 -48.636 1.00 41.75 451 GLU A O 1
ATOM 3681 N N . PHE A 1 452 ? 31.836 5.064 -46.563 1.00 42.66 452 PHE A N 1
ATOM 3682 C CA . PHE A 1 452 ? 33.284 5.292 -46.503 1.00 42.66 452 PHE A CA 1
ATOM 3683 C C . PHE A 1 452 ? 34.074 4.226 -47.275 1.00 42.66 452 PHE A C 1
ATOM 3685 O O . PHE A 1 452 ? 35.039 4.565 -47.967 1.00 42.66 452 PHE A O 1
ATOM 3692 N N . ASP A 1 453 ? 33.641 2.964 -47.218 1.00 43.06 453 ASP A N 1
ATOM 3693 C CA . ASP A 1 453 ? 34.308 1.874 -47.933 1.00 43.06 453 ASP A CA 1
ATOM 3694 C C . ASP A 1 453 ? 34.068 1.951 -49.454 1.00 43.06 453 ASP A C 1
ATOM 3696 O O . ASP A 1 453 ? 35.024 1.784 -50.215 1.00 43.06 453 ASP A O 1
ATOM 3700 N N . GLU A 1 454 ? 32.873 2.339 -49.927 1.00 44.66 454 GLU A N 1
ATOM 3701 C CA . GLU A 1 454 ? 32.603 2.510 -51.371 1.00 44.66 454 GLU A CA 1
ATOM 3702 C C . GLU A 1 454 ? 33.316 3.716 -52.013 1.00 44.66 454 GLU A C 1
ATOM 3704 O O . GLU A 1 454 ? 33.631 3.694 -53.208 1.00 44.66 454 GLU A O 1
ATOM 3709 N N . ASN A 1 455 ? 33.617 4.769 -51.245 1.00 43.81 455 ASN A N 1
ATOM 3710 C CA . ASN A 1 455 ? 34.341 5.938 -51.761 1.00 43.81 455 ASN A CA 1
ATOM 3711 C C . ASN A 1 455 ? 35.867 5.760 -51.775 1.00 43.81 455 ASN A C 1
ATOM 3713 O O . ASN A 1 455 ? 36.561 6.514 -52.462 1.00 43.81 455 ASN A O 1
ATOM 3717 N N . SER A 1 456 ? 36.395 4.755 -51.072 1.00 44.62 456 SER A N 1
ATOM 3718 C CA . SER A 1 456 ? 37.827 4.435 -51.076 1.00 44.62 456 SER A CA 1
ATOM 3719 C C . SER A 1 456 ? 38.263 3.607 -52.294 1.00 44.62 456 SER A C 1
ATOM 3721 O O . SER A 1 456 ? 39.425 3.658 -52.683 1.00 44.62 456 SER A O 1
ATOM 3723 N N . THR A 1 457 ? 37.334 2.913 -52.965 1.00 44.62 457 THR A N 1
ATOM 3724 C CA . THR A 1 457 ? 37.635 2.031 -54.113 1.00 44.62 457 THR A CA 1
ATOM 3725 C C . THR A 1 457 ? 37.471 2.696 -55.488 1.00 44.62 457 THR A C 1
ATOM 3727 O O . THR A 1 457 ? 37.660 2.044 -56.511 1.00 44.62 457 THR A O 1
ATOM 3730 N N . LYS A 1 458 ? 37.128 3.993 -55.549 1.00 46.66 458 LYS A N 1
ATOM 3731 C CA . LYS A 1 458 ? 36.927 4.749 -56.809 1.00 46.66 458 LYS A CA 1
ATOM 3732 C C . LYS A 1 458 ? 37.985 5.822 -57.099 1.00 46.66 458 LYS A C 1
ATOM 3734 O O . LYS A 1 458 ? 37.773 6.672 -57.964 1.00 46.66 458 LYS A O 1
ATOM 3739 N N . ARG A 1 459 ? 39.128 5.795 -56.412 1.00 44.56 459 ARG A N 1
ATOM 3740 C CA . ARG A 1 459 ? 40.293 6.626 -56.751 1.00 44.56 459 ARG A CA 1
ATOM 3741 C C . ARG A 1 459 ? 41.578 5.805 -56.740 1.00 44.56 459 ARG A C 1
ATOM 3743 O O . ARG A 1 459 ? 42.375 5.946 -55.822 1.00 44.56 459 ARG A O 1
ATOM 3750 N N . GLU A 1 460 ? 41.774 5.024 -57.796 1.00 38.00 460 GLU A N 1
ATOM 3751 C CA . GLU A 1 460 ? 43.095 4.735 -58.371 1.00 38.00 460 GLU A CA 1
ATOM 3752 C C . GLU A 1 460 ? 43.016 4.831 -59.894 1.00 38.00 460 GLU A C 1
ATOM 3754 O O . GLU A 1 460 ? 42.030 4.305 -60.466 1.00 38.00 460 GLU A O 1
#

Organism: Lupinus luteus (NCBI:txid3873)